Protein 1H7E (pdb70)

Nearest PDB structures (foldseek):
  1gq9-assembly1_B  TM=1.001E+00  e=8.578E-51  Escherichia coli
  3pol-assembly1_A  TM=9.364E-01  e=2.071E-28  Acinetobacter baumannii ATCC 17978
  2y6p-assembly2_C-2  TM=9.354E-01  e=4.840E-27  Aquifex aeolicus
  6ifd-assembly1_A  TM=7.548E-01  e=1.758E-14  Vibrio cholerae
  1ezi-assembly1_A  TM=7.533E-01  e=7.978E-12  Neisseria meningitidis

Foldseek 3Di:
DAEEEEEEDEQDDDQHHGQQQDDFPRGRLLVLQQVQLVVAPRHDAYEYEYQDPVVCVSQVVVPHHYDHFHPPDPDPLLSVLRVPVVDPGQKYKYDYSFASQDHSVVVNVQVVVCVVDVPAFKEFEKEWDDPVVLCALVWKWFDADPQQKTPDIGSHRPPDPPVVVPDIIITTDPMMMGGSVCSVCPVVQDQDPVCVVSVPVVVSCVVVVRIYHYYYDYDTQDTDDHPVVSVVSSVVVVVVVVVVD/DAEEEEEEDEQDAPADGRQQQDDFPHGGLLVLVQVQLVVAPRHDYYEYEYQDPVVCVSQVVVPHHYDHFHPPDPDVLVRVLRVCVVDPGQKYKYDYSFASQDHSVVVNVQVVVCVVDVVAFKEFEKEWDDQVVLCALVWKWFDADPQQKTPDIASHRPPDPPPVVPDTIITTDPMMMGGSVCSVCVVVQDQDPCCVVSVPVVVSCVVVVRIYGYYYDYDTQDGDRHVVSVVVSSVVVVVVD

Organism: Escherichia coli (NCBI:txid562)

CATH classification: 3.90.550.10

InterPro domains:
  IPR003329 Acylneuraminate cytidylyltransferase [PF02348] (5-212)
  IPR004528 3-deoxy-D-manno-octulosonate cytidylyltransferase [MF_00057] (2-239)
  IPR004528 3-deoxy-D-manno-octulosonate cytidylyltransferase [TIGR00466] (5-231)
  IPR004528 3-deoxy-D-manno-octulosonate cytidylyltransferase [cd02517] (3-237)
  IPR029044 Nucleotide-diphospho-sugar transferases [G3DSA:3.90.550.10] (2-246)
  IPR029044 Nucleotide-diphospho-sugar transferases [SSF53448] (4-244)

Structure (mmCIF, N/CA/C/O backbone):
data_1H7E
#
_entry.id   1H7E
#
_cell.length_a   46.100
_cell.length_b   133.800
_cell.length_c   48.480
_cell.angle_alpha   90.00
_cell.angle_beta   102.57
_cell.angle_gamma   90.00
#
_symmetry.space_group_name_H-M   'P 1 21 1'
#
loop_
_entity.id
_entity.type
_entity.pdbx_description
1 polymer '3-DEOXY-MANNO-OCTULOSONATE CYTIDYLYLTRANSFERASE'
2 water water
#
loop_
_atom_site.group_PDB
_atom_site.id
_atom_site.type_symbol
_atom_site.label_atom_id
_atom_site.label_alt_id
_atom_site.label_comp_id
_atom_site.label_asym_id
_atom_site.label_entity_id
_atom_site.label_seq_id
_atom_site.pdbx_PDB_ins_code
_atom_site.Cartn_x
_atom_site.Cartn_y
_atom_site.Cartn_z
_atom_site.occupancy
_atom_site.B_iso_or_equiv
_atom_site.auth_seq_id
_atom_site.auth_comp_id
_atom_site.auth_asym_id
_atom_site.auth_atom_id
_atom_site.pdbx_PDB_model_num
ATOM 1 N N . SER A 1 1 ? 40.120 101.816 68.457 1.00 46.76 1 SER A N 1
ATOM 2 C CA . SER A 1 1 ? 39.064 100.772 68.311 1.00 45.58 1 SER A CA 1
ATOM 3 C C . SER A 1 1 ? 37.876 101.036 69.240 1.00 41.25 1 SER A C 1
ATOM 4 O O . SER A 1 1 ? 37.906 100.690 70.423 1.00 42.88 1 SER A O 1
ATOM 7 N N . LYS A 1 2 ? 36.836 101.665 68.701 1.00 33.95 2 LYS A N 1
ATOM 8 C CA . LYS A 1 2 ? 35.642 101.970 69.482 1.00 26.53 2 LYS A CA 1
ATOM 9 C C . LYS A 1 2 ? 34.680 100.792 69.419 1.00 22.88 2 LYS A C 1
ATOM 10 O O . LYS A 1 2 ? 34.404 100.244 68.348 1.00 21.72 2 LYS A O 1
ATOM 16 N N . ALA A 1 3 ? 34.175 100.402 70.576 1.00 21.13 3 ALA A N 1
ATOM 17 C CA . ALA A 1 3 ? 33.243 99.296 70.651 1.00 17.14 3 ALA A CA 1
ATOM 18 C C . ALA A 1 3 ? 31.971 99.770 71.298 1.00 18.10 3 ALA A C 1
ATOM 19 O O . ALA A 1 3 ? 32.012 100.580 72.223 1.00 19.01 3 ALA A O 1
ATOM 21 N N . VAL A 1 4 ? 30.837 99.285 70.805 1.00 14.43 4 VAL A N 1
ATOM 22 C CA . VAL A 1 4 ? 29.554 99.618 71.412 1.00 14.91 4 VAL A CA 1
ATOM 23 C C . VAL A 1 4 ? 28.749 98.339 71.648 1.00 14.99 4 VAL A C 1
ATOM 24 O O . VAL A 1 4 ? 28.942 97.325 70.971 1.00 16.89 4 VAL A O 1
ATOM 28 N N . ILE A 1 5 ? 27.903 98.361 72.657 1.00 13.05 5 ILE A N 1
ATOM 29 C CA . ILE A 1 5 ? 27.056 97.217 72.949 1.00 14.33 5 ILE A CA 1
ATOM 30 C C . ILE A 1 5 ? 25.647 97.568 72.528 1.00 14.77 5 ILE A C 1
ATOM 31 O O . ILE A 1 5 ? 25.153 98.646 72.853 1.00 15.69 5 ILE A O 1
ATOM 36 N N . VAL A 1 6 ? 25.020 96.682 71.755 1.00 13.55 6 VAL A N 1
ATOM 37 C CA . VAL A 1 6 ? 23.649 96.886 71.306 1.00 12.57 6 VAL A CA 1
ATOM 38 C C . VAL A 1 6 ? 22.805 95.764 71.896 1.00 16.32 6 VAL A C 1
ATOM 39 O O . VAL A 1 6 ? 23.158 94.583 71.792 1.00 17.54 6 VAL A O 1
ATOM 43 N N . ILE A 1 7 ? 21.713 96.131 72.551 1.00 15.03 7 ILE A N 1
ATOM 44 C CA . ILE A 1 7 ? 20.822 95.169 73.171 1.00 14.92 7 ILE A CA 1
ATOM 45 C C . ILE A 1 7 ? 19.473 95.189 72.458 1.00 19.54 7 ILE A C 1
ATOM 46 O O . ILE A 1 7 ? 18.720 96.153 72.582 1.00 20.23 7 ILE A O 1
ATOM 51 N N . PRO A 1 8 ? 19.183 94.165 71.632 1.00 23.74 8 PRO A N 1
ATOM 52 C CA . PRO A 1 8 ? 17.904 94.080 70.908 1.00 25.20 8 PRO A CA 1
ATOM 53 C C . PRO A 1 8 ? 16.833 93.794 71.956 1.00 29.86 8 PRO A C 1
ATOM 54 O O . PRO A 1 8 ? 16.978 92.865 72.754 1.00 32.05 8 PRO A O 1
ATOM 58 N N . ALA A 1 9 ? 15.766 94.578 71.973 1.00 33.39 9 ALA A N 1
ATOM 59 C CA . ALA A 1 9 ? 14.726 94.372 72.968 1.00 38.19 9 ALA A CA 1
ATOM 60 C C . ALA A 1 9 ? 13.343 94.575 72.389 1.00 45.52 9 ALA A C 1
ATOM 61 O O . ALA A 1 9 ? 12.787 95.670 72.469 1.00 46.39 9 ALA A O 1
ATOM 63 N N . ARG A 1 10 ? 12.800 93.528 71.776 1.00 55.76 10 ARG A N 1
ATOM 64 C CA . ARG A 1 10 ? 11.457 93.611 71.225 1.00 67.54 10 ARG A CA 1
ATOM 65 C C . ARG A 1 10 ? 10.406 93.115 72.241 1.00 72.32 10 ARG A C 1
ATOM 66 O O . ARG A 1 10 ? 10.587 92.085 72.906 1.00 72.11 10 ARG A O 1
ATOM 74 N N . TYR A 1 11 ? 9.363 93.930 72.414 1.00 78.89 11 TYR A N 1
ATOM 75 C CA . TYR A 1 11 ? 8.263 93.682 73.351 1.00 85.57 11 TYR A CA 1
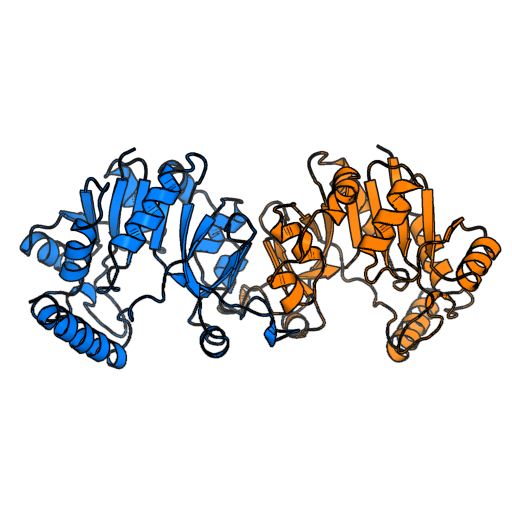ATOM 76 C C . TYR A 1 11 ? 7.516 92.385 73.061 1.00 89.15 11 TYR A C 1
ATOM 77 O O . TYR A 1 11 ? 7.519 91.455 73.877 1.00 89.04 11 TYR A O 1
ATOM 86 N N . GLY A 1 12 ? 6.884 92.345 71.888 1.00 93.10 12 GLY A N 1
ATOM 87 C CA . GLY A 1 12 ? 6.111 91.193 71.456 1.00 96.50 12 GLY A CA 1
ATOM 88 C C . GLY A 1 12 ? 6.819 89.852 71.506 1.00 99.06 12 GLY A C 1
ATOM 89 O O . GLY A 1 12 ? 7.889 89.657 70.916 1.00 100.00 12 GLY A O 1
ATOM 90 N N . SER A 1 13 ? 6.201 88.926 72.230 1.00 100.00 13 SER A N 1
ATOM 91 C CA . SER A 1 13 ? 6.710 87.569 72.393 1.00 100.00 13 SER A CA 1
ATOM 92 C C . SER A 1 13 ? 5.466 86.740 72.725 1.00 100.00 13 SER A C 1
ATOM 93 O O . SER A 1 13 ? 4.544 87.232 73.387 1.00 100.00 13 SER A O 1
ATOM 96 N N . SER A 1 14 ? 5.423 85.509 72.220 1.00 100.00 14 SER A N 1
ATOM 97 C CA . SER A 1 14 ? 4.285 84.607 72.429 1.00 100.00 14 SER A CA 1
ATOM 98 C C . SER A 1 14 ? 4.007 84.130 73.872 1.00 100.00 14 SER A C 1
ATOM 99 O O . SER A 1 14 ? 2.930 84.397 74.424 1.00 99.19 14 SER A O 1
ATOM 102 N N . ARG A 1 15 ? 4.972 83.430 74.471 1.00 100.00 15 ARG A N 1
ATOM 103 C CA . ARG A 1 15 ? 4.830 82.900 75.834 1.00 100.00 15 ARG A CA 1
ATOM 104 C C . ARG A 1 15 ? 5.258 83.842 76.976 1.00 100.00 15 ARG A C 1
ATOM 105 O O . ARG A 1 15 ? 5.310 83.428 78.142 1.00 100.00 15 ARG A O 1
ATOM 113 N N . LEU A 1 16 ? 5.548 85.102 76.633 1.00 100.00 16 LEU A N 1
ATOM 114 C CA . LEU A 1 16 ? 5.943 86.145 77.595 1.00 100.00 16 LEU A CA 1
ATOM 115 C C . LEU A 1 16 ? 5.779 87.551 76.992 1.00 99.84 16 LEU A C 1
ATOM 116 O O . LEU A 1 16 ? 6.777 88.214 76.676 1.00 100.00 16 LEU A O 1
ATOM 121 N N . PRO A 1 17 ? 4.518 88.023 76.822 1.00 99.00 17 PRO A N 1
ATOM 122 C CA . PRO A 1 17 ? 4.248 89.356 76.254 1.00 96.90 17 PRO A CA 1
ATOM 123 C C . PRO A 1 17 ? 4.828 90.503 77.101 1.00 93.11 17 PRO A C 1
ATOM 124 O O . PRO A 1 17 ? 4.517 90.639 78.291 1.00 93.26 17 PRO A O 1
ATOM 128 N N . GLY A 1 18 ? 5.694 91.303 76.476 1.00 88.18 18 GLY A N 1
ATOM 129 C CA . GLY A 1 18 ? 6.339 92.410 77.168 1.00 80.98 18 GLY A CA 1
ATOM 130 C C . GLY A 1 18 ? 7.503 91.916 78.004 1.00 74.73 18 GLY A C 1
ATOM 131 O O . GLY A 1 18 ? 7.799 92.455 79.070 1.00 73.69 18 GLY A O 1
ATOM 132 N N . LYS A 1 19 ? 8.188 90.909 77.475 1.00 68.65 19 LYS A N 1
ATOM 133 C CA . LYS A 1 19 ? 9.313 90.273 78.136 1.00 62.95 19 LYS A CA 1
ATOM 134 C C . LYS A 1 19 ? 10.406 91.194 78.705 1.00 58.34 19 LYS A C 1
ATOM 135 O O . LYS A 1 19 ? 10.801 91.031 79.862 1.00 58.82 19 LYS A O 1
ATOM 141 N N . PRO A 1 20 ? 10.897 92.185 77.927 1.00 53.40 20 PRO A N 1
ATOM 142 C CA . PRO A 1 20 ? 11.947 93.052 78.491 1.00 48.98 20 PRO A CA 1
ATOM 143 C C . PRO A 1 20 ? 11.490 93.932 79.657 1.00 45.74 20 PRO A C 1
ATOM 144 O O . PRO A 1 20 ? 12.308 94.440 80.417 1.00 40.81 20 PRO A O 1
ATOM 148 N N . LEU A 1 21 ? 10.177 94.070 79.817 1.00 45.61 21 LEU A N 1
ATOM 149 C CA . LEU A 1 21 ? 9.626 94.901 80.882 1.00 47.07 21 LEU A CA 1
ATOM 150 C C . LEU A 1 21 ? 9.221 94.124 82.152 1.00 47.65 21 LEU A C 1
ATOM 151 O O . LEU A 1 21 ? 8.704 94.711 83.111 1.00 46.78 21 LEU A O 1
ATOM 156 N N . LEU A 1 22 ? 9.467 92.813 82.165 1.00 47.03 22 LEU A N 1
ATOM 157 C CA . LEU A 1 22 ? 9.134 91.986 83.329 1.00 47.40 22 LEU A CA 1
ATOM 158 C C . LEU A 1 22 ? 9.956 92.416 84.530 1.00 45.77 22 LEU A C 1
ATOM 159 O O . LEU A 1 22 ? 11.117 92.781 84.388 1.00 44.65 22 LEU A O 1
ATOM 164 N N . ASP A 1 23 ? 9.369 92.323 85.718 1.00 46.53 23 ASP A N 1
ATOM 165 C CA . ASP A 1 23 ? 10.067 92.723 86.929 1.00 46.27 23 ASP A CA 1
ATOM 166 C C . ASP A 1 23 ? 10.928 91.641 87.565 1.00 44.26 23 ASP A C 1
ATOM 167 O O . ASP A 1 23 ? 10.510 90.507 87.740 1.00 45.78 23 ASP A O 1
ATOM 172 N N . ILE A 1 24 ? 12.143 92.024 87.917 1.00 42.04 24 ILE A N 1
ATOM 173 C CA . ILE A 1 24 ? 13.081 91.139 88.586 1.00 42.74 24 ILE A CA 1
ATOM 174 C C . ILE A 1 24 ? 13.661 92.038 89.683 1.00 42.74 24 ILE A C 1
ATOM 175 O O . ILE A 1 24 ? 14.338 93.024 89.390 1.00 41.27 24 ILE A O 1
ATOM 180 N N . VAL A 1 25 ? 13.356 91.712 90.938 1.00 43.26 25 VAL A N 1
ATOM 181 C CA . VAL A 1 25 ? 13.817 92.487 92.098 1.00 43.41 25 VAL A CA 1
ATOM 182 C C . VAL A 1 25 ? 13.630 94.013 91.974 1.00 42.00 25 VAL A C 1
ATOM 183 O O . VAL A 1 25 ? 14.558 94.794 92.220 1.00 40.52 25 VAL A O 1
ATOM 187 N N . GLY A 1 26 ? 12.432 94.419 91.549 1.00 38.63 26 GLY A N 1
ATOM 188 C CA . GLY A 1 26 ? 12.123 95.835 91.435 1.00 38.62 26 GLY A CA 1
ATOM 189 C C . GLY A 1 26 ? 12.554 96.620 90.197 1.00 39.80 26 GLY A C 1
ATOM 190 O O . GLY A 1 26 ? 12.336 97.835 90.168 1.00 40.56 26 GLY A O 1
ATOM 191 N N . LYS A 1 27 ? 13.169 95.965 89.201 1.00 37.16 27 LYS A N 1
ATOM 192 C CA . LYS A 1 27 ? 13.613 96.623 87.954 1.00 33.69 27 LYS A CA 1
ATOM 193 C C . LYS A 1 27 ? 13.151 95.832 86.737 1.00 32.46 27 LYS A C 1
ATOM 194 O O . LYS A 1 27 ? 13.040 94.613 86.801 1.00 33.89 27 LYS A O 1
ATOM 200 N N . PRO A 1 28 ? 12.870 96.509 85.612 1.00 30.91 28 PRO A N 1
ATOM 201 C CA . PRO A 1 28 ? 12.438 95.763 84.421 1.00 28.59 28 PRO A CA 1
ATOM 202 C C . PRO A 1 28 ? 13.635 94.915 83.974 1.00 30.13 28 PRO A C 1
ATOM 203 O O . PRO A 1 28 ? 14.798 95.292 84.208 1.00 26.81 28 PRO A O 1
ATOM 207 N N . MET A 1 29 ? 13.371 93.784 83.324 1.00 29.09 29 MET A N 1
ATOM 208 C CA . MET A 1 29 ? 14.462 92.926 82.884 1.00 28.41 29 MET A CA 1
ATOM 209 C C . MET A 1 29 ? 15.485 93.667 82.023 1.00 24.89 29 MET A C 1
ATOM 210 O O . MET A 1 29 ? 16.703 93.519 82.231 1.00 24.69 29 MET A O 1
ATOM 215 N N . ILE A 1 30 ? 14.985 94.489 81.097 1.00 22.49 30 ILE A N 1
ATOM 216 C CA . ILE A 1 30 ? 15.848 95.271 80.203 1.00 23.07 30 ILE A CA 1
ATOM 217 C C . ILE A 1 30 ? 16.827 96.181 80.994 1.00 21.28 30 ILE A C 1
ATOM 218 O O . ILE A 1 30 ? 17.983 96.380 80.574 1.00 22.63 30 ILE A O 1
ATOM 223 N N . GLN A 1 31 ? 16.414 96.639 82.181 1.00 18.27 31 GLN A N 1
ATOM 224 C CA . GLN A 1 31 ? 17.297 97.480 82.989 1.00 19.41 31 GLN A CA 1
ATOM 225 C C . GLN A 1 31 ? 18.493 96.699 83.566 1.00 17.89 31 GLN A C 1
ATOM 226 O O . GLN A 1 31 ? 19.623 97.212 83.595 1.00 19.80 31 GLN A O 1
ATOM 232 N N . HIS A 1 32 ? 18.252 95.455 83.992 1.00 18.81 32 HIS A N 1
ATOM 233 C CA . HIS A 1 32 ? 19.316 94.607 84.542 1.00 18.57 32 HIS A CA 1
ATOM 234 C C . HIS A 1 32 ? 20.392 94.349 83.494 1.00 19.26 32 HIS A C 1
ATOM 235 O O . HIS A 1 32 ? 21.596 94.384 83.797 1.00 19.78 32 HIS A O 1
ATOM 242 N N . VAL A 1 33 ? 19.953 94.095 82.258 1.00 17.46 33 VAL A N 1
ATOM 243 C CA . VAL A 1 33 ? 20.894 93.849 81.170 1.00 18.97 33 VAL A CA 1
ATOM 244 C C . VAL A 1 33 ? 21.688 95.114 80.876 1.00 18.13 33 VAL A C 1
ATOM 245 O O . VAL A 1 33 ? 22.914 95.075 80.700 1.00 20.16 33 VAL A O 1
ATOM 249 N N . TYR A 1 34 ? 20.976 96.241 80.843 1.00 20.21 34 TYR A N 1
ATOM 250 C CA . TYR A 1 34 ? 21.601 97.532 80.586 1.00 20.09 34 TYR A CA 1
ATOM 251 C C . TYR A 1 34 ? 22.637 97.831 81.661 1.00 16.89 34 TYR A C 1
ATOM 252 O O . TYR A 1 34 ? 23.769 98.202 81.347 1.00 19.43 34 TYR A O 1
ATOM 261 N N . GLU A 1 35 ? 22.251 97.649 82.924 1.00 18.34 35 GLU A N 1
ATOM 262 C CA . GLU A 1 35 ? 23.161 97.905 84.039 1.00 19.30 35 GLU A CA 1
ATOM 263 C C . GLU A 1 35 ? 24.406 97.025 83.997 1.00 22.06 35 GLU A C 1
ATOM 264 O O . GLU A 1 35 ? 25.503 97.504 84.274 1.00 20.38 35 GLU A O 1
ATOM 270 N N . ARG A 1 36 ? 24.261 95.748 83.635 1.00 22.15 36 ARG A N 1
ATOM 271 C CA . ARG A 1 36 ? 25.446 94.881 83.528 1.00 20.09 36 ARG A CA 1
ATOM 272 C C . ARG A 1 36 ? 26.319 95.275 82.343 1.00 17.53 36 ARG A C 1
ATOM 273 O O . ARG A 1 36 ? 27.539 95.261 82.440 1.00 16.04 36 ARG A O 1
ATOM 281 N N . ALA A 1 37 ? 25.687 95.688 81.243 1.00 16.96 37 ALA A N 1
ATOM 282 C CA . ALA A 1 37 ? 26.414 96.123 80.046 1.00 15.29 37 ALA A CA 1
ATOM 283 C C . ALA A 1 37 ? 27.301 97.334 80.355 1.00 16.88 37 ALA A C 1
ATOM 284 O O . ALA A 1 37 ? 28.421 97.446 79.834 1.00 16.60 37 ALA A O 1
ATOM 286 N N . LEU A 1 38 ? 26.819 98.216 81.238 1.00 17.87 38 LEU A N 1
ATOM 287 C CA . LEU A 1 38 ? 27.584 99.403 81.619 1.00 20.45 38 LEU A CA 1
ATOM 288 C C . LEU A 1 38 ? 28.863 99.073 82.365 1.00 23.06 38 LEU A C 1
ATOM 289 O O . LEU A 1 38 ? 29.790 99.878 82.369 1.00 26.27 38 LEU A O 1
ATOM 294 N N . GLN A 1 39 ? 28.905 97.891 82.987 1.00 24.61 39 GLN A N 1
ATOM 295 C CA . GLN A 1 39 ? 30.063 97.445 83.749 1.00 23.74 39 GLN A CA 1
ATOM 296 C C . GLN A 1 39 ? 31.169 96.841 82.894 1.00 23.65 39 GLN A C 1
ATOM 297 O O . GLN A 1 39 ? 32.213 96.467 83.415 1.00 24.50 39 GLN A O 1
ATOM 303 N N . VAL A 1 40 ? 30.947 96.740 81.585 1.00 22.39 40 VAL A N 1
ATOM 304 C CA . VAL A 1 40 ? 31.947 96.158 80.689 1.00 19.82 40 VAL A CA 1
ATOM 305 C C . VAL A 1 40 ? 32.985 97.195 80.319 1.00 21.72 40 VAL A C 1
ATOM 306 O O . VAL A 1 40 ? 32.671 98.204 79.697 1.00 22.12 40 VAL A O 1
ATOM 310 N N . ALA A 1 41 ? 34.227 96.942 80.704 1.00 21.85 41 ALA A N 1
ATOM 311 C CA . ALA A 1 41 ? 35.312 97.862 80.398 1.00 24.37 41 ALA A CA 1
ATOM 312 C C . ALA A 1 41 ? 35.605 97.874 78.908 1.00 26.48 41 ALA A C 1
ATOM 313 O O . ALA A 1 41 ? 35.410 96.865 78.232 1.00 28.53 41 ALA A O 1
ATOM 315 N N . GLY A 1 42 ? 36.073 99.015 78.403 1.00 25.67 42 GLY A N 1
ATOM 316 C CA . GLY A 1 42 ? 36.426 99.136 76.995 1.00 24.52 42 GLY A CA 1
ATOM 317 C C . GLY A 1 42 ? 35.292 99.438 76.035 1.00 22.44 42 GLY A C 1
ATOM 318 O O . GLY A 1 42 ? 35.509 99.543 74.829 1.00 25.68 42 GLY A O 1
ATOM 319 N N . VAL A 1 43 ? 34.090 99.577 76.576 1.00 21.83 43 VAL A N 1
ATOM 320 C CA . VAL A 1 43 ? 32.905 99.878 75.785 1.00 23.31 43 VAL A CA 1
ATOM 321 C C . VAL A 1 43 ? 32.558 101.364 75.912 1.00 25.00 43 VAL A C 1
ATOM 322 O O . VAL A 1 43 ? 32.416 101.893 77.019 1.00 23.88 43 VAL A O 1
ATOM 326 N N . ALA A 1 44 ? 32.407 102.020 74.766 1.00 24.57 44 ALA A N 1
ATOM 327 C CA . ALA A 1 44 ? 32.101 103.452 74.708 1.00 25.04 44 ALA A CA 1
ATOM 328 C C . ALA A 1 44 ? 30.650 103.823 74.979 1.00 24.59 44 ALA A C 1
ATOM 329 O O . ALA A 1 44 ? 30.377 104.787 75.686 1.00 25.40 44 ALA A O 1
ATOM 331 N N . GLU A 1 45 ? 29.717 103.080 74.396 1.00 23.32 45 GLU A N 1
ATOM 332 C CA . GLU A 1 45 ? 28.294 103.368 74.584 1.00 21.17 45 GLU A CA 1
ATOM 333 C C . GLU A 1 45 ? 27.494 102.085 74.623 1.00 21.12 45 GLU A C 1
ATOM 334 O O . GLU A 1 45 ? 27.900 101.073 74.059 1.00 20.70 45 GLU A O 1
ATOM 340 N N . VAL A 1 46 ? 26.318 102.161 75.223 1.00 16.54 46 VAL A N 1
ATOM 341 C CA . VAL A 1 46 ? 25.420 101.034 75.311 1.00 16.62 46 VAL A CA 1
ATOM 342 C C . VAL A 1 46 ? 24.065 101.509 74.809 1.00 19.54 46 VAL A C 1
ATOM 343 O O . VAL A 1 46 ? 23.536 102.524 75.272 1.00 22.36 46 VAL A O 1
ATOM 347 N N . TRP A 1 47 ? 23.523 100.778 73.839 1.00 16.91 47 TRP A N 1
ATOM 348 C CA . TRP A 1 47 ? 22.231 101.096 73.225 1.00 15.58 47 TRP A CA 1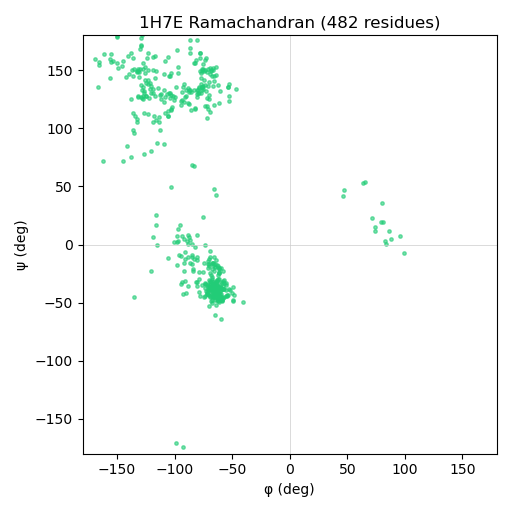
ATOM 349 C C . TRP A 1 47 ? 21.222 99.962 73.251 1.00 18.05 47 TRP A C 1
ATOM 350 O O . TRP A 1 47 ? 21.588 98.807 73.087 1.00 17.53 47 TRP A O 1
ATOM 361 N N . VAL A 1 48 ? 19.943 100.307 73.351 1.00 16.17 48 VAL A N 1
ATOM 362 C CA . VAL A 1 48 ? 18.858 99.331 73.304 1.00 17.18 48 VAL A CA 1
ATOM 363 C C . VAL A 1 48 ? 18.181 99.583 71.954 1.00 21.85 48 VAL A C 1
ATOM 364 O O . VAL A 1 48 ? 17.801 100.722 71.645 1.00 20.52 48 VAL A O 1
ATOM 368 N N . ALA A 1 49 ? 18.109 98.545 71.124 1.00 17.85 49 ALA A N 1
ATOM 369 C CA . ALA A 1 49 ? 17.509 98.641 69.798 1.00 20.75 49 ALA A CA 1
ATOM 370 C C . ALA A 1 49 ? 16.124 98.024 69.905 1.00 24.00 49 ALA A C 1
ATOM 371 O O . ALA A 1 49 ? 15.983 96.850 70.257 1.00 25.14 49 ALA A O 1
ATOM 373 N N . THR A 1 50 ? 15.094 98.820 69.640 1.00 24.94 50 THR A N 1
ATOM 374 C CA . THR A 1 50 ? 13.742 98.319 69.761 1.00 25.36 50 THR A CA 1
ATOM 375 C C . THR A 1 50 ? 12.848 98.769 68.633 1.00 29.00 50 THR A C 1
ATOM 376 O O . THR A 1 50 ? 13.203 99.661 67.862 1.00 29.25 50 THR A O 1
ATOM 380 N N . ASP A 1 51 ? 11.708 98.095 68.513 1.00 32.84 51 ASP A N 1
ATOM 381 C CA . ASP A 1 51 ? 10.711 98.411 67.493 1.00 39.92 51 ASP A CA 1
ATOM 382 C C . ASP A 1 51 ? 9.384 98.823 68.151 1.00 42.13 51 ASP A C 1
ATOM 383 O O . ASP A 1 51 ? 8.394 99.081 67.457 1.00 42.84 51 ASP A O 1
ATOM 388 N N . ASP A 1 52 ? 9.401 98.945 69.481 1.00 41.97 52 ASP A N 1
ATOM 389 C CA . ASP A 1 52 ? 8.213 99.295 70.253 1.00 43.53 52 ASP A CA 1
ATOM 390 C C . ASP A 1 52 ? 8.416 100.524 71.152 1.00 43.37 52 ASP A C 1
ATOM 391 O O . ASP A 1 52 ? 9.348 100.556 71.956 1.00 43.85 52 ASP A O 1
ATOM 396 N N . PRO A 1 53 ? 7.517 101.532 71.051 1.00 43.51 53 PRO A N 1
ATOM 397 C CA . PRO A 1 53 ? 7.584 102.771 71.845 1.00 42.24 53 PRO A CA 1
ATOM 398 C C . PRO A 1 53 ? 7.471 102.571 73.356 1.00 42.06 53 PRO A C 1
ATOM 399 O O . PRO A 1 53 ? 7.966 103.392 74.132 1.00 42.17 53 PRO A O 1
ATOM 403 N N . ARG A 1 54 ? 6.819 101.491 73.775 1.00 41.45 54 ARG A N 1
ATOM 404 C CA . ARG A 1 54 ? 6.680 101.203 75.202 1.00 42.80 54 ARG A CA 1
ATOM 405 C C . ARG A 1 54 ? 8.056 100.865 75.793 1.00 41.23 54 ARG A C 1
ATOM 406 O O . ARG A 1 54 ? 8.399 101.314 76.900 1.00 41.43 54 ARG A O 1
ATOM 414 N N . VAL A 1 55 ? 8.853 100.112 75.028 1.00 35.97 55 VAL A N 1
ATOM 415 C CA . VAL A 1 55 ? 10.197 99.726 75.448 1.00 31.49 55 VAL A CA 1
ATOM 416 C C . VAL A 1 55 ? 11.119 100.945 75.389 1.00 31.70 55 VAL A C 1
ATOM 417 O O . VAL A 1 55 ? 11.920 101.178 76.304 1.00 30.21 55 VAL A O 1
ATOM 421 N N . GLU A 1 56 ? 10.994 101.729 74.319 1.00 30.12 56 GLU A N 1
ATOM 422 C CA . GLU A 1 56 ? 11.806 102.925 74.159 1.00 32.12 56 GLU A CA 1
ATOM 423 C C . GLU A 1 56 ? 11.578 103.834 75.358 1.00 35.86 56 GLU A C 1
ATOM 424 O O . GLU A 1 56 ? 12.528 104.367 75.931 1.00 33.56 56 GLU A O 1
ATOM 430 N N . GLN A 1 57 ? 10.308 104.006 75.720 1.00 37.87 57 GLN A N 1
ATOM 431 C CA . GLN A 1 57 ? 9.926 104.825 76.866 1.00 43.20 57 GLN A CA 1
ATOM 432 C C . GLN A 1 57 ? 10.497 104.271 78.167 1.00 39.30 57 GLN A C 1
ATOM 433 O O . GLN A 1 57 ? 11.075 105.021 78.961 1.00 39.31 57 GLN A O 1
ATOM 439 N N . ALA A 1 58 ? 10.321 102.965 78.383 1.00 35.22 58 ALA A N 1
ATOM 440 C CA . ALA A 1 58 ? 10.821 102.307 79.592 1.00 33.72 58 ALA A CA 1
ATOM 441 C C . ALA A 1 58 ? 12.332 102.496 79.711 1.00 32.28 58 ALA A C 1
ATOM 442 O O . ALA A 1 58 ? 12.857 102.727 80.800 1.00 32.66 58 ALA A O 1
ATOM 444 N N . VAL A 1 59 ? 13.023 102.440 78.577 1.00 27.92 59 VAL A N 1
ATOM 445 C CA . VAL A 1 59 ? 14.464 102.607 78.566 1.00 27.23 59 VAL A CA 1
ATOM 446 C C . VAL A 1 59 ? 14.868 104.045 78.924 1.00 29.84 59 VAL A C 1
ATOM 447 O O . VAL A 1 59 ? 15.715 104.273 79.791 1.00 29.78 59 VAL A O 1
ATOM 451 N N . GLN A 1 60 ? 14.241 105.017 78.275 1.00 33.62 60 GLN A N 1
ATOM 452 C CA . GLN A 1 60 ? 14.534 106.421 78.550 1.00 38.12 60 GLN A CA 1
ATOM 453 C C . GLN A 1 60 ? 14.229 106.781 80.015 1.00 35.76 60 GLN A C 1
ATOM 454 O O . GLN A 1 60 ? 14.988 107.521 80.657 1.00 34.49 60 GLN A O 1
ATOM 460 N N . ALA A 1 61 ? 13.165 106.181 80.553 1.00 35.09 61 ALA A N 1
ATOM 461 C CA . ALA A 1 61 ? 12.755 106.406 81.937 1.00 33.26 61 ALA A CA 1
ATOM 462 C C . ALA A 1 61 ? 13.887 106.107 82.931 1.00 32.33 61 ALA A C 1
ATOM 463 O O . ALA A 1 61 ? 13.947 106.731 83.992 1.00 32.70 61 ALA A O 1
ATOM 465 N N . PHE A 1 62 ? 14.751 105.127 82.639 1.00 25.05 62 PHE A N 1
ATOM 466 C CA . PHE A 1 62 ? 15.867 104.887 83.551 1.00 23.43 62 PHE A CA 1
ATOM 467 C C . PHE A 1 62 ? 17.146 105.558 83.066 1.00 21.15 62 PHE A C 1
ATOM 468 O O . PHE A 1 62 ? 18.212 105.389 83.655 1.00 22.07 62 PHE A O 1
ATOM 476 N N . GLY A 1 63 ? 17.014 106.361 82.007 1.00 22.40 63 GLY A N 1
ATOM 477 C CA . GLY A 1 63 ? 18.148 107.095 81.467 1.00 24.56 63 GLY A CA 1
ATOM 478 C C . GLY A 1 63 ? 19.035 106.404 80.443 1.00 25.19 63 GLY A C 1
ATOM 479 O O . GLY A 1 63 ? 20.132 106.888 80.138 1.00 26.26 63 GLY A O 1
ATOM 480 N N . GLY A 1 64 ? 18.591 105.271 79.919 1.00 22.30 64 GLY A N 1
ATOM 481 C CA . GLY A 1 64 ? 19.401 104.583 78.933 1.00 25.07 64 GLY A CA 1
ATOM 482 C C . GLY A 1 64 ? 19.141 105.085 77.519 1.00 26.12 64 GLY A C 1
ATOM 483 O O . GLY A 1 64 ? 18.139 105.771 77.268 1.00 25.90 64 GLY A O 1
ATOM 484 N N . LYS A 1 65 ? 20.041 104.752 76.594 1.00 24.53 65 LYS A N 1
ATOM 485 C CA . LYS A 1 65 ? 19.886 105.154 75.195 1.00 22.41 65 LYS A CA 1
ATOM 486 C C . LYS A 1 65 ? 19.122 104.097 74.403 1.00 24.68 65 LYS A C 1
ATOM 487 O O . LYS A 1 65 ? 19.443 102.905 74.456 1.00 22.32 65 LYS A O 1
ATOM 493 N N . ALA A 1 66 ? 18.077 104.534 73.707 1.00 23.79 66 ALA A N 1
ATOM 494 C CA . ALA A 1 66 ? 17.260 103.652 72.881 1.00 24.10 66 ALA A CA 1
ATOM 495 C C . ALA A 1 66 ? 17.262 104.193 71.450 1.00 27.32 66 ALA A C 1
ATOM 496 O O . ALA A 1 66 ? 17.455 105.393 71.228 1.00 26.74 66 ALA A O 1
ATOM 498 N N . ILE A 1 67 ? 17.130 103.296 70.479 1.00 26.88 67 ILE A N 1
ATOM 499 C CA . ILE A 1 67 ? 17.080 103.683 69.077 1.00 24.49 67 ILE A CA 1
ATOM 500 C C . ILE A 1 67 ? 15.984 102.835 68.458 1.00 27.11 67 ILE A C 1
ATOM 501 O O . ILE A 1 67 ? 15.930 101.621 68.674 1.00 27.46 67 ILE A O 1
ATOM 506 N N . MET A 1 68 ? 15.027 103.502 67.819 1.00 26.28 68 MET A N 1
ATOM 507 C CA . MET A 1 68 ? 13.922 102.821 67.176 1.00 28.31 68 MET A CA 1
ATOM 508 C C . MET A 1 68 ? 14.407 102.240 65.860 1.00 28.40 68 MET A C 1
ATOM 509 O O . MET A 1 68 ? 15.167 102.872 65.116 1.00 27.31 68 MET A O 1
ATOM 514 N N . THR A 1 69 ? 13.971 101.018 65.592 1.00 28.21 69 THR A N 1
ATOM 515 C CA . THR A 1 69 ? 14.362 100.311 64.382 1.00 29.16 69 THR A CA 1
ATOM 516 C C . THR A 1 69 ? 13.091 99.802 63.722 1.00 30.05 69 THR A C 1
ATOM 517 O O . THR A 1 69 ? 12.017 99.913 64.296 1.00 28.09 69 THR A O 1
ATOM 521 N N . ARG A 1 70 ? 13.197 99.292 62.502 1.00 34.71 70 ARG A N 1
ATOM 522 C CA . ARG A 1 70 ? 12.024 98.768 61.811 1.00 41.06 70 ARG A CA 1
ATOM 523 C C . ARG A 1 70 ? 11.494 97.496 62.477 1.00 46.04 70 ARG A C 1
ATOM 524 O O . ARG A 1 70 ? 12.248 96.754 63.115 1.00 45.67 70 ARG A O 1
ATOM 532 N N . ASN A 1 71 ? 10.183 97.281 62.382 1.00 52.56 71 ASN A N 1
ATOM 533 C CA . ASN A 1 71 ? 9.555 96.090 62.957 1.00 59.47 71 ASN A CA 1
ATOM 534 C C . ASN A 1 71 ? 9.504 94.946 61.939 1.00 62.15 71 ASN A C 1
ATOM 535 O O . ASN A 1 71 ? 9.257 93.793 62.310 1.00 64.42 71 ASN A O 1
ATOM 540 N N . ASP A 1 72 ? 9.777 95.281 60.672 1.00 62.34 72 ASP A N 1
ATOM 541 C CA . ASP A 1 72 ? 9.781 94.333 59.549 1.00 62.49 72 ASP A CA 1
ATOM 542 C C . ASP A 1 72 ? 11.069 93.497 59.416 1.00 61.47 72 ASP A C 1
ATOM 543 O O . ASP A 1 72 ? 11.264 92.808 58.413 1.00 61.07 72 ASP A O 1
ATOM 548 N N . HIS A 1 73 ? 11.957 93.598 60.404 1.00 59.90 73 HIS A N 1
ATOM 549 C CA . HIS A 1 73 ? 13.222 92.858 60.409 1.00 58.88 73 HIS A CA 1
ATOM 550 C C . HIS A 1 73 ? 13.006 91.380 60.661 1.00 62.45 73 HIS A C 1
ATOM 551 O O . HIS A 1 73 ? 12.529 90.991 61.736 1.00 62.27 73 HIS A O 1
ATOM 558 N N . GLU A 1 74 ? 13.402 90.558 59.692 1.00 66.33 74 GLU A N 1
ATOM 559 C CA . GLU A 1 74 ? 13.263 89.110 59.823 1.00 70.07 74 GLU A CA 1
ATOM 560 C C . GLU A 1 74 ? 14.235 88.553 60.873 1.00 68.34 74 GLU A C 1
ATOM 561 O O . GLU A 1 74 ? 13.846 87.781 61.760 1.00 68.78 74 GLU A O 1
ATOM 567 N N . SER A 1 75 ? 15.475 89.031 60.833 1.00 64.87 75 SER A N 1
ATOM 568 C CA . SER A 1 75 ? 16.491 88.553 61.757 1.00 59.83 75 SER A CA 1
ATOM 569 C C . SER A 1 75 ? 17.088 89.595 62.693 1.00 55.75 75 SER A C 1
ATOM 570 O O . SER A 1 75 ? 17.200 90.771 62.349 1.00 55.99 75 SER A O 1
ATOM 573 N N . GLY A 1 76 ? 17.498 89.142 63.871 1.00 49.53 76 GLY A N 1
ATOM 574 C CA . GLY A 1 76 ? 18.092 90.041 64.840 1.00 43.07 76 GLY A CA 1
ATOM 575 C C . GLY A 1 76 ? 19.394 90.664 64.355 1.00 38.52 76 GLY A C 1
ATOM 576 O O . GLY A 1 76 ? 19.863 91.646 64.940 1.00 38.11 76 GLY A O 1
ATOM 577 N N . THR A 1 77 ? 20.003 90.066 63.329 1.00 32.93 77 THR A N 1
ATOM 578 C CA . THR A 1 77 ? 21.248 90.587 62.771 1.00 28.68 77 THR A CA 1
ATOM 579 C C . THR A 1 77 ? 20.905 91.714 61.819 1.00 25.43 77 THR A C 1
ATOM 580 O O . THR A 1 77 ? 21.673 92.668 61.704 1.00 22.64 77 THR A O 1
ATOM 584 N N . ASP A 1 78 ? 19.752 91.614 61.151 1.00 24.11 78 ASP A N 1
ATOM 585 C CA . ASP A 1 78 ? 19.304 92.680 60.253 1.00 27.19 78 ASP A CA 1
ATOM 586 C C . ASP A 1 78 ? 19.041 93.938 61.083 1.00 26.07 78 ASP A C 1
ATOM 587 O O . ASP A 1 78 ? 19.296 95.048 60.618 1.00 26.42 78 ASP A O 1
ATOM 592 N N . ARG A 1 79 ? 18.505 93.762 62.294 1.00 25.28 79 ARG A N 1
ATOM 593 C CA . ARG A 1 79 ? 18.227 94.885 63.187 1.00 22.03 79 ARG A CA 1
ATOM 594 C C . ARG A 1 79 ? 19.526 95.598 63.575 1.00 20.65 79 ARG A C 1
ATOM 595 O O . ARG A 1 79 ? 19.569 96.827 63.651 1.00 18.75 79 ARG A O 1
ATOM 603 N N . LEU A 1 80 ? 20.595 94.829 63.784 1.00 18.41 80 LEU A N 1
ATOM 604 C CA . LEU A 1 80 ? 21.906 95.391 64.128 1.00 17.44 80 LEU A CA 1
ATOM 605 C C . LEU A 1 80 ? 22.511 96.155 62.930 1.00 17.71 80 LEU A C 1
ATOM 606 O O . LEU A 1 80 ? 23.254 97.113 63.126 1.00 16.91 80 LEU A O 1
ATOM 611 N N . VAL A 1 81 ? 22.215 95.720 61.702 1.00 15.01 81 VAL A N 1
ATOM 612 C CA . VAL A 1 81 ? 22.720 96.389 60.492 1.00 16.25 81 VAL A CA 1
ATOM 613 C C . VAL A 1 81 ? 22.116 97.806 60.400 1.00 17.40 81 VAL A C 1
ATOM 614 O O . VAL A 1 81 ? 22.815 98.783 60.091 1.00 15.81 81 VAL A O 1
ATOM 618 N N . GLU A 1 82 ? 20.832 97.917 60.719 1.00 15.53 82 GLU A N 1
ATOM 619 C CA . GLU A 1 82 ? 20.183 99.215 60.710 1.00 19.46 82 GLU A CA 1
ATOM 620 C C . GLU A 1 82 ? 20.818 100.125 61.771 1.00 19.92 82 GLU A C 1
ATOM 621 O O . GLU A 1 82 ? 21.039 101.306 61.512 1.00 19.08 82 GLU A O 1
ATOM 627 N N . VAL A 1 83 ? 21.096 99.586 62.959 1.00 15.88 83 VAL A N 1
ATOM 628 C CA . VAL A 1 83 ? 21.713 100.378 64.017 1.00 16.41 83 VAL A CA 1
ATOM 629 C C . VAL A 1 83 ? 23.111 100.829 63.603 1.00 17.13 83 VAL A C 1
ATOM 630 O O . VAL A 1 83 ? 23.524 101.960 63.885 1.00 16.59 83 VAL A O 1
ATOM 634 N N . MET A 1 84 ? 23.840 99.937 62.937 1.00 16.60 84 MET A N 1
ATOM 635 C CA . MET A 1 84 ? 25.207 100.203 62.495 1.00 16.00 84 MET A CA 1
ATOM 636 C C . MET A 1 84 ? 25.351 101.460 61.623 1.00 15.79 84 MET A C 1
ATOM 637 O O . MET A 1 84 ? 26.334 102.183 61.735 1.00 13.74 84 MET A O 1
ATOM 642 N N . HIS A 1 85 ? 24.390 101.693 60.738 1.00 17.35 85 HIS A N 1
ATOM 643 C CA . HIS A 1 85 ? 24.437 102.878 59.868 1.00 20.61 85 HIS A CA 1
ATOM 644 C C . HIS A 1 85 ? 24.342 104.199 60.625 1.00 20.69 85 HIS A C 1
ATOM 645 O O . HIS A 1 85 ? 24.913 105.206 60.197 1.00 20.88 85 HIS A O 1
ATOM 652 N N . LYS A 1 86 ? 23.625 104.167 61.747 1.00 20.32 86 LYS A N 1
ATOM 653 C CA . LYS A 1 86 ? 23.410 105.323 62.609 1.00 23.70 86 LYS A CA 1
ATOM 654 C C . LYS A 1 86 ? 24.367 105.486 63.772 1.00 25.60 86 LYS A C 1
ATOM 655 O O . LYS A 1 86 ? 24.661 106.609 64.154 1.00 25.25 86 LYS A O 1
ATOM 661 N N . VAL A 1 87 ? 24.823 104.379 64.361 1.00 23.75 87 VAL A N 1
ATOM 662 C CA . VAL A 1 87 ? 25.756 104.430 65.490 1.00 19.63 87 VAL A CA 1
ATOM 663 C C . VAL A 1 87 ? 27.121 103.957 65.024 1.00 24.16 87 VAL A C 1
ATOM 664 O O . VAL A 1 87 ? 27.306 102.774 64.716 1.00 19.80 87 VAL A O 1
ATOM 668 N N . GLU A 1 88 ? 28.091 104.870 65.009 1.00 21.96 88 GLU A N 1
ATOM 669 C CA . GLU A 1 88 ? 29.425 104.532 64.552 1.00 25.87 88 GLU A CA 1
ATOM 670 C C . GLU A 1 88 ? 30.285 103.783 65.583 1.00 22.78 88 GLU A C 1
ATOM 671 O O . GLU A 1 88 ? 30.335 104.160 66.749 1.00 24.29 88 GLU A O 1
ATOM 677 N N . ALA A 1 89 ? 30.967 102.730 65.128 1.00 19.88 89 ALA A N 1
ATOM 678 C CA . ALA A 1 89 ? 31.840 101.924 65.975 1.00 15.62 89 ALA A CA 1
ATOM 679 C C . ALA A 1 89 ? 32.655 101.003 65.086 1.00 15.43 89 ALA A C 1
ATOM 680 O O . ALA A 1 89 ? 32.340 100.817 63.925 1.00 15.23 89 ALA A O 1
ATOM 682 N N . ASP A 1 90 ? 33.766 100.512 65.609 1.00 17.17 90 ASP A N 1
ATOM 683 C CA . ASP A 1 90 ? 34.600 99.585 64.862 1.00 18.53 90 ASP A CA 1
ATOM 684 C C . ASP A 1 90 ? 34.129 98.159 65.199 1.00 19.03 90 ASP A C 1
ATOM 685 O O . ASP A 1 90 ? 34.208 97.268 64.361 1.00 18.43 90 ASP A O 1
ATOM 690 N N . ILE A 1 91 ? 33.642 97.971 66.430 1.00 17.32 91 ILE A N 1
ATOM 691 C CA . ILE A 1 91 ? 33.176 96.665 66.923 1.00 15.88 91 ILE A CA 1
ATOM 692 C C . ILE A 1 91 ? 31.815 96.768 67.585 1.00 15.57 91 ILE A C 1
ATOM 693 O O . ILE A 1 91 ? 31.625 97.581 68.487 1.00 16.91 91 ILE A O 1
ATOM 698 N N . TYR A 1 92 ? 30.866 95.946 67.141 1.00 11.95 92 TYR A N 1
ATOM 699 C CA . TYR A 1 92 ? 29.519 95.942 67.703 1.00 10.10 92 TYR A CA 1
ATOM 700 C C . TYR A 1 92 ? 29.293 94.627 68.421 1.00 13.69 92 TYR A C 1
ATOM 701 O O . TYR A 1 92 ? 29.509 93.558 67.847 1.00 14.71 92 TYR A O 1
ATOM 710 N N . ILE A 1 93 ? 28.850 94.705 69.665 1.00 11.70 93 ILE A N 1
ATOM 711 C CA . ILE A 1 93 ? 28.575 93.517 70.468 1.00 12.82 93 ILE A CA 1
ATOM 712 C C . ILE A 1 93 ? 27.069 93.437 70.594 1.00 16.23 93 ILE A C 1
ATOM 713 O O . ILE A 1 93 ? 26.405 94.408 70.975 1.00 17.00 93 ILE A O 1
ATOM 718 N N . ASN A 1 94 ? 26.516 92.287 70.241 1.00 12.08 94 ASN A N 1
ATOM 719 C CA . ASN A 1 94 ? 25.080 92.092 70.303 1.00 14.52 94 ASN A CA 1
ATOM 720 C C . ASN A 1 94 ? 24.778 91.197 71.497 1.00 18.12 94 ASN A C 1
ATOM 721 O O . ASN A 1 94 ? 25.186 90.040 71.513 1.00 20.40 94 ASN A O 1
ATOM 726 N N . LEU A 1 95 ? 24.152 91.767 72.523 1.00 18.85 95 LEU A N 1
ATOM 727 C CA . LEU A 1 95 ? 23.760 91.052 73.739 1.00 25.40 95 LEU A CA 1
ATOM 728 C C . LEU A 1 95 ? 22.279 90.767 73.692 1.00 29.12 95 LEU A C 1
ATOM 729 O O . LEU A 1 95 ? 21.512 91.598 73.233 1.00 36.71 95 LEU A O 1
ATOM 734 N N . GLN A 1 96 ? 21.851 89.651 74.264 1.00 32.63 96 GLN A N 1
ATOM 735 C CA . GLN A 1 96 ? 20.423 89.337 74.286 1.00 35.25 96 GLN A CA 1
ATOM 736 C C . GLN A 1 96 ? 19.695 90.097 75.408 1.00 33.69 96 GLN A C 1
ATOM 737 O O . GLN A 1 96 ? 20.167 90.149 76.542 1.00 34.68 96 GLN A O 1
ATOM 743 N N . GLY A 1 97 ? 18.557 90.697 75.075 1.00 32.78 97 GLY A N 1
ATOM 744 C CA . GLY A 1 97 ? 17.810 91.472 76.045 1.00 33.37 97 GLY A CA 1
ATOM 745 C C . GLY A 1 97 ? 17.073 90.652 77.080 1.00 38.70 97 GLY A C 1
ATOM 746 O O . GLY A 1 97 ? 16.432 91.223 77.972 1.00 39.41 97 GLY A O 1
ATOM 747 N N . ASP A 1 98 ? 17.178 89.325 76.979 1.00 38.99 98 ASP A N 1
ATOM 748 C CA . ASP A 1 98 ? 16.495 88.417 77.911 1.00 40.66 98 ASP A CA 1
ATOM 749 C C . ASP A 1 98 ? 17.396 87.537 78.797 1.00 40.22 98 ASP A C 1
ATOM 750 O O . ASP A 1 98 ? 16.940 86.542 79.372 1.00 40.37 98 ASP A O 1
ATOM 755 N N . GLU A 1 99 ? 18.671 87.901 78.906 1.00 38.52 99 GLU A N 1
ATOM 756 C CA . GLU A 1 99 ? 19.598 87.165 79.760 1.00 39.47 99 GLU A CA 1
ATOM 757 C C . GLU A 1 99 ? 20.133 88.166 80.789 1.00 37.71 99 GLU A C 1
ATOM 758 O O . GLU A 1 99 ? 21.244 88.695 80.661 1.00 36.31 99 GLU A O 1
ATOM 764 N N . PRO A 1 100 ? 19.341 88.434 81.840 1.00 36.54 100 PRO A N 1
ATOM 765 C CA . PRO A 1 100 ? 19.718 89.381 82.902 1.00 36.01 100 PRO A CA 1
ATOM 766 C C . PRO A 1 100 ? 20.922 88.981 83.749 1.00 34.92 100 PRO A C 1
ATOM 767 O O . PRO A 1 100 ? 21.501 89.810 84.445 1.00 32.22 100 PRO A O 1
ATOM 771 N N . MET A 1 101 ? 21.296 87.709 83.701 1.00 36.72 101 MET A N 1
ATOM 772 C CA . MET A 1 101 ? 22.407 87.236 84.518 1.00 41.95 101 MET A CA 1
ATOM 773 C C . MET A 1 101 ? 23.760 87.192 83.821 1.00 42.13 101 MET A C 1
ATOM 774 O O . MET A 1 101 ? 24.702 86.565 84.310 1.00 42.37 101 MET A O 1
ATOM 779 N N . ILE A 1 102 ? 23.848 87.896 82.695 1.00 38.41 102 ILE A N 1
ATOM 780 C CA . ILE A 1 102 ? 25.066 87.999 81.907 1.00 35.02 102 ILE A CA 1
ATOM 781 C C . ILE A 1 102 ? 26.225 88.480 82.798 1.00 32.94 102 ILE A C 1
ATOM 782 O O . ILE A 1 102 ? 26.039 89.357 83.637 1.00 32.94 102 ILE A O 1
ATOM 787 N N . ARG A 1 103 ? 27.393 87.854 82.676 1.00 29.65 103 ARG A N 1
ATOM 788 C CA . ARG A 1 103 ? 28.561 88.270 83.451 1.00 28.63 103 ARG A CA 1
ATOM 789 C C . ARG A 1 103 ? 29.415 89.236 82.638 1.00 27.11 103 ARG A C 1
ATOM 790 O O . ARG A 1 103 ? 29.903 88.881 81.575 1.00 24.65 103 ARG A O 1
ATOM 798 N N . PRO A 1 104 ? 29.616 90.470 83.137 1.00 28.00 104 PRO A N 1
ATOM 799 C CA . PRO A 1 104 ? 30.426 91.475 82.441 1.00 24.90 104 PRO A CA 1
ATOM 800 C C . PRO A 1 104 ? 31.793 90.972 81.985 1.00 23.82 104 PRO A C 1
ATOM 801 O O . PRO A 1 104 ? 32.277 91.357 80.911 1.00 19.55 104 PRO A O 1
ATOM 805 N N . ARG A 1 105 ? 32.413 90.113 82.792 1.00 22.78 105 ARG A N 1
ATOM 806 C CA . ARG A 1 105 ? 33.735 89.563 82.472 1.00 25.94 105 ARG A CA 1
ATOM 807 C C . ARG A 1 105 ? 33.730 88.718 81.196 1.00 21.14 105 ARG A C 1
ATOM 808 O O . ARG A 1 105 ? 34.716 88.684 80.469 1.00 21.61 105 ARG A O 1
ATOM 816 N N . ASP A 1 106 ? 32.614 88.058 80.910 1.00 17.38 106 ASP A N 1
ATOM 817 C CA . ASP A 1 106 ? 32.515 87.236 79.697 1.00 19.30 106 ASP A CA 1
ATOM 818 C C . ASP A 1 106 ? 32.492 88.102 78.445 1.00 18.96 106 ASP A C 1
ATOM 819 O O . ASP A 1 106 ? 33.035 87.713 77.404 1.00 14.54 106 ASP A O 1
ATOM 824 N N . VAL A 1 107 ? 31.823 89.253 78.526 1.00 17.22 107 VAL A N 1
ATOM 825 C CA . VAL A 1 107 ? 31.772 90.158 77.379 1.00 17.08 107 VAL A CA 1
ATOM 826 C C . VAL A 1 107 ? 33.176 90.749 77.160 1.00 14.94 107 VAL A C 1
ATOM 827 O O . VAL A 1 107 ? 33.616 90.937 76.019 1.00 17.21 107 VAL A O 1
ATOM 831 N N . GLU A 1 108 ? 33.892 91.012 78.257 1.00 16.80 108 GLU A N 1
ATOM 832 C CA . GLU A 1 108 ? 35.251 91.533 78.167 1.00 16.20 108 GLU A CA 1
ATOM 833 C C . GLU A 1 108 ? 36.181 90.537 77.474 1.00 19.77 108 GLU A C 1
ATOM 834 O O . GLU A 1 108 ? 37.068 90.933 76.706 1.00 17.26 108 GLU A O 1
ATOM 840 N N . THR A 1 109 ? 35.966 89.244 77.741 1.00 21.22 109 THR A N 1
ATOM 841 C CA . THR A 1 109 ? 36.753 88.161 77.129 1.00 22.35 109 THR A CA 1
ATOM 842 C C . THR A 1 109 ? 36.533 88.209 75.624 1.00 19.07 109 THR A C 1
ATOM 843 O O . THR A 1 109 ? 37.472 88.132 74.840 1.00 21.64 109 THR A O 1
ATOM 847 N N . LEU A 1 110 ? 35.279 88.396 75.240 1.00 21.33 110 LEU A N 1
ATOM 848 C CA . LEU A 1 110 ? 34.895 88.467 73.843 1.00 19.77 110 LEU A CA 1
ATOM 849 C C . LEU A 1 110 ? 35.551 89.678 73.179 1.00 21.12 110 LEU A C 1
ATOM 850 O O . LEU A 1 110 ? 36.210 89.547 72.146 1.00 19.29 110 LEU A O 1
ATOM 855 N N . LEU A 1 111 ? 35.463 90.839 73.833 1.00 21.89 111 LEU A N 1
ATOM 856 C CA . LEU A 1 111 ? 36.044 92.081 73.296 1.00 24.23 111 LEU A CA 1
ATOM 857 C C . LEU A 1 111 ? 37.560 91.993 73.179 1.00 26.28 111 LEU A C 1
ATOM 858 O O . LEU A 1 111 ? 38.136 92.496 72.212 1.00 25.00 111 LEU A O 1
ATOM 863 N N . GLN A 1 112 ? 38.202 91.381 74.176 1.00 27.62 112 GLN A N 1
ATOM 864 C CA . GLN A 1 112 ? 39.652 91.211 74.163 1.00 30.81 112 GLN A CA 1
ATOM 865 C C . GLN A 1 112 ? 40.081 90.320 72.981 1.00 29.24 112 GLN A C 1
ATOM 866 O O . GLN A 1 112 ? 41.113 90.563 72.344 1.00 26.84 112 GLN A O 1
ATOM 872 N N . GLY A 1 113 ? 39.284 89.292 72.699 1.00 25.07 113 GLY A N 1
ATOM 873 C CA . GLY A 1 113 ? 39.586 88.408 71.591 1.00 24.03 113 GLY A CA 1
ATOM 874 C C . GLY A 1 113 ? 39.599 89.170 70.274 1.00 24.43 113 GLY A C 1
ATOM 875 O O . GLY A 1 113 ? 40.485 88.943 69.442 1.00 23.64 113 GLY A O 1
ATOM 876 N N . MET A 1 114 ? 38.622 90.066 70.086 1.00 23.84 114 MET A N 1
ATOM 877 C CA . MET A 1 114 ? 38.505 90.878 68.863 1.00 24.23 114 MET A CA 1
ATOM 878 C C . MET A 1 114 ? 39.681 91.850 68.735 1.00 26.12 114 MET A C 1
ATOM 879 O O . MET A 1 114 ? 40.221 92.051 67.643 1.00 27.75 114 MET A O 1
ATOM 884 N N . ARG A 1 115 ? 40.095 92.435 69.857 1.00 28.22 115 ARG A N 1
ATOM 885 C CA . ARG A 1 115 ? 41.218 93.371 69.859 1.00 30.73 115 ARG A CA 1
ATOM 886 C C . ARG A 1 115 ? 42.564 92.690 69.658 1.00 33.38 115 ARG A C 1
ATOM 887 O O . ARG A 1 115 ? 43.434 93.246 68.992 1.00 35.34 115 ARG A O 1
ATOM 895 N N . ASP A 1 116 ? 42.719 91.472 70.182 1.00 34.64 116 ASP A N 1
ATOM 896 C CA . ASP A 1 116 ? 43.968 90.732 70.032 1.00 35.46 116 ASP A CA 1
ATOM 897 C C . ASP A 1 116 ? 44.228 90.210 68.619 1.00 36.06 116 ASP A C 1
ATOM 898 O O . ASP A 1 116 ? 45.365 89.892 68.279 1.00 38.57 116 ASP A O 1
ATOM 903 N N . ASP A 1 117 ? 43.179 90.099 67.808 1.00 32.94 117 ASP A N 1
ATOM 904 C CA . ASP A 1 117 ? 43.312 89.645 66.428 1.00 30.45 117 ASP A CA 1
ATOM 905 C C . ASP A 1 117 ? 42.458 90.552 65.524 1.00 32.12 117 ASP A C 1
ATOM 906 O O . ASP A 1 117 ? 41.242 90.365 65.388 1.00 29.30 117 ASP A O 1
ATOM 911 N N . PRO A 1 118 ? 43.103 91.545 64.880 1.00 33.44 118 PRO A N 1
ATOM 912 C CA . PRO A 1 118 ? 42.489 92.527 63.976 1.00 32.12 118 PRO A CA 1
ATOM 913 C C . PRO A 1 118 ? 41.829 91.925 62.734 1.00 29.43 118 PRO A C 1
ATOM 914 O O . PRO A 1 118 ? 40.947 92.543 62.138 1.00 30.71 118 PRO A O 1
ATOM 918 N N . ALA A 1 119 ? 42.271 90.734 62.338 1.00 27.45 119 ALA A N 1
ATOM 919 C CA . ALA A 1 119 ? 41.726 90.046 61.167 1.00 25.03 119 ALA A CA 1
ATOM 920 C C . ALA A 1 119 ? 40.475 89.223 61.454 1.00 22.00 119 ALA A C 1
ATOM 921 O O . ALA A 1 119 ? 39.869 88.713 60.519 1.00 23.92 119 ALA A O 1
ATOM 923 N N . LEU A 1 120 ? 40.123 89.066 62.735 1.00 19.99 120 LEU A N 1
ATOM 924 C CA . LEU A 1 120 ? 38.955 88.285 63.151 1.00 16.17 120 LEU A CA 1
ATOM 925 C C . LEU A 1 120 ? 37.660 89.034 62.854 1.00 15.63 120 LEU A C 1
ATOM 926 O O . LEU A 1 120 ? 37.417 90.104 63.403 1.00 16.22 120 LEU A O 1
ATOM 931 N N . PRO A 1 121 ? 36.785 88.456 62.014 1.00 15.08 121 PRO A N 1
ATOM 932 C CA . PRO A 1 121 ? 35.539 89.154 61.695 1.00 14.41 121 PRO A CA 1
ATOM 933 C C . PRO A 1 121 ? 34.434 89.081 62.741 1.00 14.96 121 PRO A C 1
ATOM 934 O O . PRO A 1 121 ? 33.736 90.072 62.979 1.00 15.01 121 PRO A O 1
ATOM 938 N N . VAL A 1 122 ? 34.257 87.898 63.336 1.00 12.26 122 VAL A N 1
ATOM 939 C CA . VAL A 1 122 ? 33.182 87.646 64.294 1.00 10.30 122 VAL A CA 1
ATOM 940 C C . VAL A 1 122 ? 33.670 86.740 65.415 1.00 14.40 122 VAL A C 1
ATOM 941 O O . VAL A 1 122 ? 34.493 85.844 65.189 1.00 13.75 122 VAL A O 1
ATOM 945 N N . ALA A 1 123 ? 33.181 86.998 66.624 1.00 14.13 123 ALA A N 1
ATOM 946 C CA . ALA A 1 123 ? 33.524 86.185 67.790 1.00 13.10 123 ALA A CA 1
ATOM 947 C C . ALA A 1 123 ? 32.237 85.913 68.576 1.00 13.11 123 ALA A C 1
ATOM 948 O O . ALA A 1 123 ? 31.280 86.687 68.511 1.00 13.81 123 ALA A O 1
ATOM 950 N N . THR A 1 124 ? 32.192 84.777 69.271 1.00 10.12 124 THR A N 1
ATOM 951 C CA . THR A 1 124 ? 31.031 84.414 70.056 1.00 7.33 124 THR A CA 1
ATOM 952 C C . THR A 1 124 ? 31.515 83.565 71.232 1.00 9.28 124 THR A C 1
ATOM 953 O O . THR A 1 124 ? 32.723 83.343 71.382 1.00 8.09 124 THR A O 1
ATOM 957 N N . LEU A 1 125 ? 30.581 83.138 72.075 1.00 8.81 125 LEU A N 1
ATOM 958 C CA . LEU A 1 125 ? 30.920 82.372 73.274 1.00 11.86 125 LEU A CA 1
ATOM 959 C C . LEU A 1 125 ? 30.334 80.964 73.333 1.00 10.45 125 LEU A C 1
ATOM 960 O O . LEU A 1 125 ? 29.364 80.651 72.650 1.00 10.48 125 LEU A O 1
ATOM 965 N N . CYS A 1 126 ? 30.929 80.136 74.193 1.00 11.30 126 CYS A N 1
ATOM 966 C CA . CYS A 1 126 ? 30.461 78.772 74.405 1.00 10.23 126 CYS A CA 1
ATOM 967 C C . CYS A 1 126 ? 30.911 78.303 75.801 1.00 11.64 126 CYS A C 1
ATOM 968 O O . CYS A 1 126 ? 31.786 78.919 76.427 1.00 10.98 126 CYS A O 1
ATOM 971 N N . HIS A 1 127 ? 30.244 77.282 76.330 1.00 12.15 127 HIS A N 1
ATOM 972 C CA . HIS A 1 127 ? 30.648 76.696 77.619 1.00 12.42 127 HIS A CA 1
ATOM 973 C C . HIS A 1 127 ? 30.377 75.186 77.572 1.00 12.55 127 HIS A C 1
ATOM 974 O O . HIS A 1 127 ? 29.556 74.724 76.772 1.00 10.78 127 HIS A O 1
ATOM 981 N N . ALA A 1 128 ? 31.133 74.422 78.356 1.00 11.85 128 ALA A N 1
ATOM 982 C CA . ALA A 1 128 ? 30.980 72.963 78.390 1.00 9.50 128 ALA A CA 1
ATOM 983 C C . ALA A 1 128 ? 29.645 72.504 78.956 1.00 12.45 128 ALA A C 1
ATOM 984 O O . ALA A 1 128 ? 29.091 73.135 79.861 1.00 14.11 128 ALA A O 1
ATOM 986 N N . ILE A 1 129 ? 29.079 71.462 78.348 1.00 11.16 129 ILE A N 1
ATOM 987 C CA . ILE A 1 129 ? 27.834 70.872 78.815 1.00 10.28 129 ILE A CA 1
ATOM 988 C C . ILE A 1 129 ? 27.998 69.344 78.776 1.00 10.93 129 ILE A C 1
ATOM 989 O O . ILE A 1 129 ? 28.888 68.830 78.111 1.00 12.07 129 ILE A O 1
ATOM 994 N N . SER A 1 130 ? 27.153 68.650 79.526 1.00 14.99 130 SER A N 1
ATOM 995 C CA . SER A 1 130 ? 27.154 67.189 79.588 1.00 12.94 130 SER A CA 1
ATOM 996 C C . SER A 1 130 ? 26.475 66.644 78.343 1.00 14.95 130 SER A C 1
ATOM 997 O O . SER A 1 130 ? 25.741 67.372 77.659 1.00 14.58 130 SER A O 1
ATOM 1000 N N . ALA A 1 131 ? 26.662 65.354 78.087 1.00 15.22 131 ALA A N 1
ATOM 1001 C CA . ALA A 1 131 ? 26.045 64.696 76.939 1.00 14.82 131 ALA A CA 1
ATOM 1002 C C . ALA A 1 131 ? 24.518 64.728 77.014 1.00 13.45 131 ALA A C 1
ATOM 1003 O O . ALA A 1 131 ? 23.843 64.872 75.994 1.00 13.44 131 ALA A O 1
ATOM 1005 N N . ALA A 1 132 ? 23.969 64.620 78.219 1.00 13.80 132 ALA A N 1
ATOM 1006 C CA . ALA A 1 132 ? 22.517 64.638 78.388 1.00 15.55 132 ALA A CA 1
ATOM 1007 C C . ALA A 1 132 ? 21.932 65.993 77.968 1.00 16.17 132 ALA A C 1
ATOM 1008 O O . ALA A 1 132 ? 20.871 66.045 77.327 1.00 19.18 132 ALA A O 1
ATOM 1010 N N . GLU A 1 133 ? 22.595 67.085 78.345 1.00 17.05 133 GLU A N 1
ATOM 1011 C CA . GLU A 1 133 ? 22.134 68.427 77.953 1.00 19.64 133 GLU A CA 1
ATOM 1012 C C . GLU A 1 133 ? 22.282 68.645 76.440 1.00 19.17 133 GLU A C 1
ATOM 1013 O O . GLU A 1 133 ? 21.464 69.324 75.818 1.00 18.82 133 GLU A O 1
ATOM 1019 N N . ALA A 1 134 ? 23.340 68.081 75.859 1.00 15.21 134 ALA A N 1
ATOM 1020 C CA . ALA A 1 134 ? 23.596 68.193 74.428 1.00 15.12 134 ALA A CA 1
ATOM 1021 C C . ALA A 1 134 ? 22.535 67.506 73.560 1.00 16.08 134 ALA A C 1
ATOM 1022 O O . ALA A 1 134 ? 22.393 67.824 72.379 1.00 16.96 134 ALA A O 1
ATOM 1024 N N . ALA A 1 135 ? 21.758 66.591 74.139 1.00 15.39 135 ALA A N 1
ATOM 1025 C CA . ALA A 1 135 ? 20.721 65.883 73.367 1.00 17.90 135 ALA A CA 1
ATOM 1026 C C . ALA A 1 135 ? 19.534 66.741 72.902 1.00 19.67 135 ALA A C 1
ATOM 1027 O O . ALA A 1 135 ? 18.874 66.409 71.907 1.00 21.23 135 ALA A O 1
ATOM 1029 N N . GLU A 1 136 ? 19.256 67.821 73.634 1.00 21.08 136 GLU A N 1
ATOM 1030 C CA . GLU A 1 136 ? 18.138 68.732 73.336 1.00 24.69 136 GLU A CA 1
ATOM 1031 C C . GLU A 1 136 ? 18.374 69.580 72.111 1.00 23.43 136 GLU A C 1
ATOM 1032 O O . GLU A 1 136 ? 19.394 70.267 72.020 1.00 17.89 136 GLU A O 1
ATOM 1038 N N . PRO A 1 137 ? 17.430 69.551 71.153 1.00 20.91 137 PRO A N 1
ATOM 1039 C CA . PRO A 1 137 ? 17.561 70.340 69.923 1.00 19.62 137 PRO A CA 1
ATOM 1040 C C . PRO A 1 137 ? 17.421 71.835 70.150 1.00 19.69 137 PRO A C 1
ATOM 1041 O O . PRO A 1 137 ? 17.787 72.624 69.286 1.00 19.26 137 PRO A O 1
ATOM 1045 N N . SER A 1 138 ? 16.947 72.219 71.337 1.00 21.14 138 SER A N 1
ATOM 1046 C CA . SER A 1 138 ? 16.806 73.635 71.706 1.00 23.79 138 SER A CA 1
ATOM 1047 C C . SER A 1 138 ? 18.161 74.209 72.159 1.00 21.41 138 SER A C 1
ATOM 1048 O O . SER A 1 138 ? 18.304 75.417 72.333 1.00 21.02 138 SER A O 1
ATOM 1051 N N . THR A 1 139 ? 19.140 73.327 72.364 1.00 19.13 139 THR A N 1
ATOM 1052 C CA . THR A 1 139 ? 20.494 73.723 72.746 1.00 16.95 139 THR A CA 1
ATOM 1053 C C . THR A 1 139 ? 21.347 73.600 71.492 1.00 15.73 139 THR A C 1
ATOM 1054 O O . THR A 1 139 ? 21.302 72.576 70.819 1.00 17.66 139 THR A O 1
ATOM 1058 N N . VAL A 1 140 ? 22.079 74.667 71.158 1.00 11.73 140 VAL A N 1
ATOM 1059 C CA . VAL A 1 140 ? 22.919 74.684 69.967 1.00 9.32 140 VAL A CA 1
ATOM 1060 C C . VAL A 1 140 ? 24.332 74.261 70.356 1.00 10.35 140 VAL A C 1
ATOM 1061 O O . VAL A 1 140 ? 24.906 74.802 71.299 1.00 11.98 140 VAL A O 1
ATOM 1065 N N . LYS A 1 141 ? 24.843 73.231 69.679 1.00 9.20 141 LYS A N 1
ATOM 1066 C CA . LYS A 1 141 ? 26.186 72.726 69.925 1.00 9.16 141 LYS A CA 1
ATOM 1067 C C . LYS A 1 141 ? 27.141 73.329 68.901 1.00 9.43 141 LYS A C 1
ATOM 1068 O O . LYS A 1 141 ? 26.737 73.710 67.791 1.00 12.78 141 LYS A O 1
ATOM 1074 N N . VAL A 1 142 ? 28.402 73.446 69.290 1.00 7.57 142 VAL A N 1
ATOM 1075 C CA . VAL A 1 142 ? 29.419 73.924 68.393 1.00 5.34 142 VAL A CA 1
ATOM 1076 C C . VAL A 1 142 ? 30.655 73.025 68.558 1.00 7.42 142 VAL A C 1
ATOM 1077 O O . VAL A 1 142 ? 30.913 72.507 69.642 1.00 8.76 142 VAL A O 1
ATOM 1081 N N . VAL A 1 143 ? 31.371 72.797 67.461 1.00 7.97 143 VAL A N 1
ATOM 1082 C CA . VAL A 1 143 ? 32.612 72.037 67.465 1.00 7.73 143 VAL A CA 1
ATOM 1083 C C . VAL A 1 143 ? 33.654 73.016 66.929 1.00 8.36 143 VAL A C 1
ATOM 1084 O O . VAL A 1 143 ? 33.386 73.690 65.931 1.00 8.65 143 VAL A O 1
ATOM 1088 N N . VAL A 1 144 ? 34.830 73.070 67.557 1.00 8.04 144 VAL A N 1
ATOM 1089 C CA . VAL A 1 144 ? 35.884 74.009 67.166 1.00 8.72 144 VAL A CA 1
ATOM 1090 C C . VAL A 1 144 ? 37.207 73.343 66.837 1.00 9.10 144 VAL A C 1
ATOM 1091 O O . VAL A 1 144 ? 37.431 72.207 67.226 1.00 10.10 144 VAL A O 1
ATOM 1095 N N . ASN A 1 145 ? 38.063 74.047 66.105 1.00 6.98 145 ASN A N 1
ATOM 1096 C CA . ASN A 1 145 ? 39.400 73.556 65.732 1.00 10.34 145 ASN A CA 1
ATOM 1097 C C . ASN A 1 145 ? 40.454 74.030 66.764 1.00 11.50 145 ASN A C 1
ATOM 1098 O O . ASN A 1 145 ? 40.064 74.596 67.793 1.00 11.51 145 ASN A O 1
ATOM 1103 N N . THR A 1 146 ? 41.758 73.786 66.535 1.00 12.36 146 THR A N 1
ATOM 1104 C CA . THR A 1 146 ? 42.795 74.208 67.510 1.00 18.60 146 THR A CA 1
ATOM 1105 C C . THR A 1 146 ? 42.896 75.713 67.785 1.00 19.02 146 THR A C 1
ATOM 1106 O O . THR A 1 146 ? 43.357 76.115 68.852 1.00 22.02 146 THR A O 1
ATOM 1110 N N . ARG A 1 147 ? 42.464 76.530 66.830 1.00 18.44 147 ARG A N 1
ATOM 1111 C CA . ARG A 1 147 ? 42.484 77.984 66.981 1.00 18.17 147 ARG A CA 1
ATOM 1112 C C . ARG A 1 147 ? 41.181 78.471 67.622 1.00 17.86 147 ARG A C 1
ATOM 1113 O O . ARG A 1 147 ? 40.971 79.671 67.806 1.00 20.02 147 ARG A O 1
ATOM 1121 N N . GLN A 1 148 ? 40.316 77.534 67.986 1.00 12.52 148 GLN A N 1
ATOM 1122 C CA . GLN A 1 148 ? 39.015 77.859 68.568 1.00 13.62 148 GLN A CA 1
ATOM 1123 C C . GLN A 1 148 ? 38.019 78.399 67.544 1.00 11.14 148 GLN A C 1
ATOM 1124 O O . GLN A 1 148 ? 36.990 78.953 67.899 1.00 10.66 148 GLN A O 1
ATOM 1130 N N . ASP A 1 149 ? 38.350 78.277 66.269 1.00 8.76 149 ASP A N 1
ATOM 1131 C CA . ASP A 1 149 ? 37.425 78.690 65.222 1.00 10.70 149 ASP A CA 1
ATOM 1132 C C . ASP A 1 149 ? 36.324 77.642 65.143 1.00 11.39 149 ASP A C 1
ATOM 1133 O O . ASP A 1 149 ? 36.596 76.443 65.251 1.00 9.60 149 ASP A O 1
ATOM 1138 N N . ALA A 1 150 ? 35.091 78.074 64.916 1.00 8.39 150 ALA A N 1
ATOM 1139 C CA . ALA A 1 150 ? 33.990 77.131 64.803 1.00 9.18 150 ALA A CA 1
ATOM 1140 C C . ALA A 1 150 ? 34.038 76.381 63.478 1.00 7.28 150 ALA A C 1
ATOM 1141 O O . ALA A 1 150 ? 34.373 76.957 62.426 1.00 7.11 150 ALA A O 1
ATOM 1143 N N . LEU A 1 151 ? 33.789 75.070 63.547 1.00 7.21 151 LEU A N 1
ATOM 1144 C CA . LEU A 1 151 ? 33.727 74.234 62.338 1.00 6.31 151 LEU A CA 1
ATOM 1145 C C . LEU A 1 151 ? 32.253 74.196 61.891 1.00 6.17 151 LEU A C 1
ATOM 1146 O O . LEU A 1 151 ? 31.945 74.328 60.714 1.00 10.46 151 LEU A O 1
ATOM 1151 N N . TYR A 1 152 ? 31.351 74.052 62.848 1.00 6.95 152 TYR A N 1
ATOM 1152 C CA . TYR A 1 152 ? 29.917 73.995 62.541 1.00 8.53 152 TYR A CA 1
ATOM 1153 C C . TYR A 1 152 ? 29.119 74.185 63.833 1.00 10.11 152 TYR A C 1
ATOM 1154 O O . TYR A 1 152 ? 29.647 73.968 64.933 1.00 10.02 152 TYR A O 1
ATOM 1163 N N . PHE A 1 153 ? 27.865 74.632 63.693 1.00 8.02 153 PHE A N 1
ATOM 1164 C CA . PHE A 1 153 ? 26.926 74.828 64.811 1.00 8.59 153 PHE A CA 1
ATOM 1165 C C . PHE A 1 153 ? 25.730 73.945 64.421 1.00 8.76 153 PHE A C 1
ATOM 1166 O O . PHE A 1 153 ? 25.299 73.981 63.271 1.00 7.06 153 PHE A O 1
ATOM 1174 N N . SER A 1 154 ? 25.156 73.217 65.370 1.00 8.02 154 SER A N 1
ATOM 1175 C CA . SER A 1 154 ? 24.023 72.367 65.045 1.00 7.70 154 SER A CA 1
ATOM 1176 C C . SER A 1 154 ? 23.130 72.068 66.226 1.00 8.61 154 SER A C 1
ATOM 1177 O O . SER A 1 154 ? 23.564 72.152 67.367 1.00 10.33 154 SER A O 1
ATOM 1180 N N . ARG A 1 155 ? 21.873 71.725 65.934 1.00 9.27 155 ARG A N 1
ATOM 1181 C CA . ARG A 1 155 ? 20.914 71.313 66.955 1.00 9.15 155 ARG A CA 1
ATOM 1182 C C . ARG A 1 155 ? 21.150 69.812 67.180 1.00 9.70 155 ARG A C 1
ATOM 1183 O O . ARG A 1 155 ? 20.708 69.271 68.180 1.00 11.86 155 ARG A O 1
ATOM 1191 N N . SER A 1 156 ? 21.840 69.156 66.242 1.00 8.67 156 SER A N 1
ATOM 1192 C CA . SER A 1 156 ? 22.177 67.725 66.401 1.00 9.13 156 SER A CA 1
ATOM 1193 C C . SER A 1 156 ? 23.357 67.601 67.350 1.00 13.01 156 SER A C 1
ATOM 1194 O O . SER A 1 156 ? 24.224 68.479 67.405 1.00 10.09 156 SER A O 1
ATOM 1197 N N . PRO A 1 157 ? 23.418 66.495 68.108 1.00 14.40 157 PRO A N 1
ATOM 1198 C CA . PRO A 1 157 ? 24.558 66.367 69.008 1.00 13.31 157 PRO A CA 1
ATOM 1199 C C . PRO A 1 157 ? 25.830 66.138 68.182 1.00 14.48 157 PRO A C 1
ATOM 1200 O O . PRO A 1 157 ? 25.943 65.151 67.452 1.00 14.44 157 PRO A O 1
ATOM 1204 N N . ILE A 1 158 ? 26.745 67.103 68.223 1.00 11.32 158 ILE A N 1
ATOM 1205 C CA . ILE A 1 158 ? 28.026 66.968 67.534 1.00 11.01 158 ILE A CA 1
ATOM 1206 C C . ILE A 1 158 ? 29.092 67.306 68.599 1.00 9.56 158 ILE A C 1
ATOM 1207 O O . ILE A 1 158 ? 28.926 68.252 69.358 1.00 12.90 158 ILE A O 1
ATOM 1212 N N . PRO A 1 159 ? 30.188 66.538 68.675 1.00 10.35 159 PRO A N 1
ATOM 1213 C CA . PRO A 1 159 ? 30.484 65.383 67.822 1.00 9.39 159 PRO A CA 1
ATOM 1214 C C . PRO A 1 159 ? 29.571 64.187 68.135 1.00 11.79 159 PRO A C 1
ATOM 1215 O O . PRO A 1 159 ? 29.040 64.060 69.253 1.00 13.94 159 PRO A O 1
ATOM 1219 N N . TYR A 1 160 ? 29.316 63.363 67.123 1.00 9.25 160 TYR A N 1
ATOM 1220 C CA . TYR A 1 160 ? 28.497 62.172 67.321 1.00 10.96 160 TYR A CA 1
ATOM 1221 C C . TYR A 1 160 ? 29.248 61.285 68.331 1.00 9.79 160 TYR A C 1
ATOM 1222 O O . TYR A 1 160 ? 30.465 61.104 68.215 1.00 11.05 160 TYR A O 1
ATOM 1231 N N . PRO A 1 161 ? 28.539 60.695 69.309 1.00 12.18 161 PRO A N 1
ATOM 1232 C CA . PRO A 1 161 ? 29.261 59.861 70.282 1.00 13.41 161 PRO A CA 1
ATOM 1233 C C . PRO A 1 161 ? 29.513 58.394 69.872 1.00 15.72 161 PRO A C 1
ATOM 1234 O O . PRO A 1 161 ? 28.909 57.483 70.440 1.00 18.14 161 PRO A O 1
ATOM 1238 N N . ARG A 1 162 ? 30.368 58.173 68.879 1.00 14.74 162 ARG A N 1
ATOM 1239 C CA . ARG A 1 162 ? 30.694 56.805 68.438 1.00 16.41 162 ARG A CA 1
ATOM 1240 C C . ARG A 1 162 ? 31.474 56.158 69.604 1.00 16.71 162 ARG A C 1
ATOM 1241 O O . ARG A 1 162 ? 31.156 55.043 70.025 1.00 15.66 162 ARG A O 1
ATOM 1249 N N . ASN A 1 163 ? 32.502 56.854 70.093 1.00 13.67 163 ASN A N 1
ATOM 1250 C CA . ASN A 1 163 ? 33.279 56.440 71.269 1.00 14.34 163 ASN A CA 1
ATOM 1251 C C . ASN A 1 163 ? 32.824 57.491 72.274 1.00 15.60 163 ASN A C 1
ATOM 1252 O O . ASN A 1 163 ? 33.431 58.562 72.412 1.00 16.25 163 ASN A O 1
ATOM 1257 N N . ALA A 1 164 ? 31.706 57.186 72.927 1.00 17.18 164 ALA A N 1
ATOM 1258 C CA . ALA A 1 164 ? 31.051 58.080 73.868 1.00 18.32 164 ALA A CA 1
ATOM 1259 C C . ALA A 1 164 ? 31.879 58.711 74.973 1.00 21.48 164 ALA A C 1
ATOM 1260 O O . ALA A 1 164 ? 31.725 59.901 75.229 1.00 20.29 164 ALA A O 1
ATOM 1262 N N . GLU A 1 165 ? 32.776 57.958 75.605 1.00 18.08 165 GLU A N 1
ATOM 1263 C CA . GLU A 1 165 ? 33.602 58.512 76.681 1.00 21.06 165 GLU A CA 1
ATOM 1264 C C . GLU A 1 165 ? 34.585 59.579 76.232 1.00 18.68 165 GLU A C 1
ATOM 1265 O O . GLU A 1 165 ? 35.176 60.261 77.077 1.00 22.64 165 GLU A O 1
ATOM 1271 N N . LYS A 1 166 ? 34.826 59.672 74.924 1.00 17.10 166 LYS A N 1
ATOM 1272 C CA . LYS A 1 166 ? 35.776 60.646 74.393 1.00 15.60 166 LYS A CA 1
ATOM 1273 C C . LYS A 1 166 ? 35.120 61.947 73.939 1.00 14.11 166 LYS A C 1
ATOM 1274 O O . LYS A 1 166 ? 35.805 62.897 73.626 1.00 14.01 166 LYS A O 1
ATOM 1280 N N . ALA A 1 167 ? 33.797 61.970 73.878 1.00 11.34 167 ALA A N 1
ATOM 1281 C CA . ALA A 1 167 ? 33.076 63.165 73.438 1.00 13.87 167 ALA A CA 1
ATOM 1282 C C . ALA A 1 167 ? 32.967 64.238 74.524 1.00 15.35 167 ALA A C 1
ATOM 1283 O O . ALA A 1 167 ? 32.692 63.937 75.693 1.00 12.75 167 ALA A O 1
ATOM 1285 N N . ARG A 1 168 ? 33.214 65.485 74.120 1.00 13.93 168 ARG A N 1
ATOM 1286 C CA . ARG A 1 168 ? 33.105 66.647 74.995 1.00 14.18 168 ARG A CA 1
ATOM 1287 C C . ARG A 1 168 ? 32.212 67.630 74.208 1.00 14.54 168 ARG A C 1
ATOM 1288 O O . ARG A 1 168 ? 32.424 67.848 73.011 1.00 15.55 168 ARG A O 1
ATOM 1296 N N . TYR A 1 169 ? 31.145 68.095 74.847 1.00 10.81 169 TYR A N 1
ATOM 1297 C CA . TYR A 1 169 ? 30.183 68.990 74.221 1.00 10.28 169 TYR A CA 1
ATOM 1298 C C . TYR A 1 169 ? 30.308 70.441 74.665 1.00 12.09 169 TYR A C 1
ATOM 1299 O O . TYR A 1 169 ? 30.655 70.721 75.819 1.00 8.81 169 TYR A O 1
ATOM 1308 N N . LEU A 1 170 ? 30.054 71.344 73.715 1.00 10.69 170 LEU A N 1
ATOM 1309 C CA . LEU A 1 170 ? 30.086 72.788 73.958 1.00 9.57 170 LEU A CA 1
ATOM 1310 C C . LEU A 1 170 ? 28.768 73.385 73.534 1.00 9.45 170 LEU A C 1
ATOM 1311 O O . LEU A 1 170 ? 28.298 73.136 72.433 1.00 10.12 170 LEU A O 1
ATOM 1316 N N . LYS A 1 171 ? 28.149 74.132 74.435 1.00 8.27 171 LYS A N 1
ATOM 1317 C CA . LYS A 1 171 ? 26.916 74.820 74.133 1.00 9.56 171 LYS A CA 1
ATOM 1318 C C . LYS A 1 171 ? 27.274 76.246 73.645 1.00 12.30 171 LYS A C 1
ATOM 1319 O O . LYS A 1 171 ? 28.109 76.942 74.246 1.00 10.60 171 LYS A O 1
ATOM 1325 N N . HIS A 1 172 ? 26.617 76.673 72.570 1.00 10.72 172 HIS A N 1
ATOM 1326 C CA . HIS A 1 172 ? 26.828 78.001 72.018 1.00 10.92 172 HIS A CA 1
ATOM 1327 C C . HIS A 1 172 ? 26.010 79.009 72.847 1.00 12.97 172 HIS A C 1
ATOM 1328 O O . HIS A 1 172 ? 24.829 78.771 73.132 1.00 10.98 172 HIS A O 1
ATOM 1335 N N . VAL A 1 173 ? 26.673 80.087 73.283 1.00 11.10 173 VAL A N 1
ATOM 1336 C CA . VAL A 1 173 ? 26.047 81.180 74.056 1.00 13.15 173 VAL A CA 1
ATOM 1337 C C . VAL A 1 173 ? 25.873 82.317 73.041 1.00 14.45 173 VAL A C 1
ATOM 1338 O O . VAL A 1 173 ? 26.864 82.853 72.542 1.00 14.12 173 VAL A O 1
ATOM 1342 N N . GLY A 1 174 ? 24.616 82.666 72.766 1.00 15.43 174 GLY A N 1
ATOM 1343 C CA . GLY A 1 174 ? 24.244 83.659 71.764 1.00 18.83 174 GLY A CA 1
ATOM 1344 C C . GLY A 1 174 ? 24.615 85.127 71.847 1.00 19.12 174 GLY A C 1
ATOM 1345 O O . GLY A 1 174 ? 23.785 85.983 71.540 1.00 19.45 174 GLY A O 1
ATOM 1346 N N . ILE A 1 175 ? 25.854 85.405 72.236 1.00 16.17 175 ILE A N 1
ATOM 1347 C CA . ILE A 1 175 ? 26.398 86.766 72.325 1.00 16.48 175 ILE A CA 1
ATOM 1348 C C . ILE A 1 175 ? 27.450 86.842 71.235 1.00 16.05 175 ILE A C 1
ATOM 1349 O O . ILE A 1 175 ? 28.328 85.973 71.158 1.00 14.11 175 ILE A O 1
ATOM 1354 N N . TYR A 1 176 ? 27.377 87.889 70.414 1.00 10.91 176 TYR A N 1
ATOM 1355 C CA . TYR A 1 176 ? 28.303 88.056 69.294 1.00 10.88 176 TYR A CA 1
ATOM 1356 C C . TYR A 1 176 ? 28.998 89.408 69.260 1.00 14.00 176 TYR A C 1
ATOM 1357 O O . TYR A 1 176 ? 28.440 90.394 69.739 1.00 15.11 176 TYR A O 1
ATOM 1366 N N . ALA A 1 177 ? 30.211 89.432 68.708 1.00 12.12 177 ALA A N 1
ATOM 1367 C CA . ALA A 1 177 ? 30.979 90.668 68.484 1.00 11.15 177 ALA A CA 1
ATOM 1368 C C . ALA A 1 177 ? 31.232 90.655 66.967 1.00 13.54 177 ALA A C 1
ATOM 1369 O O . ALA A 1 177 ? 31.718 89.659 66.414 1.00 14.68 177 ALA A O 1
ATOM 1371 N N . TYR A 1 178 ? 30.857 91.732 66.287 1.00 11.20 178 TYR A N 1
ATOM 1372 C CA . TYR A 1 178 ? 31.042 91.835 64.843 1.00 11.41 178 TYR A CA 1
ATOM 1373 C C . TYR A 1 178 ? 31.884 93.031 64.500 1.00 14.46 178 TYR A C 1
ATOM 1374 O O . TYR A 1 178 ? 31.697 94.087 65.078 1.00 15.50 178 TYR A O 1
ATOM 1383 N N . ARG A 1 179 ? 32.795 92.858 63.552 1.00 14.43 179 ARG A N 1
ATOM 1384 C CA . ARG A 1 179 ? 33.603 93.952 63.028 1.00 14.64 179 ARG A CA 1
ATOM 1385 C C . ARG A 1 179 ? 32.616 94.745 62.132 1.00 15.91 179 ARG A C 1
ATOM 1386 O O . ARG A 1 179 ? 31.674 94.171 61.552 1.00 11.28 179 ARG A O 1
ATOM 1394 N N . ARG A 1 180 ? 32.817 96.059 62.029 1.00 14.32 180 ARG A N 1
ATOM 1395 C CA . ARG A 1 180 ? 31.944 96.912 61.222 1.00 15.30 180 ARG A CA 1
ATOM 1396 C C . ARG A 1 180 ? 31.788 96.447 59.762 1.00 12.73 180 ARG A C 1
ATOM 1397 O O . ARG A 1 180 ? 30.668 96.410 59.225 1.00 13.24 180 ARG A O 1
ATOM 1405 N N . ASP A 1 181 ? 32.891 96.075 59.125 1.00 15.15 181 ASP A N 1
ATOM 1406 C CA . ASP A 1 181 ? 32.825 95.650 57.724 1.00 17.55 181 ASP A CA 1
ATOM 1407 C C . ASP A 1 181 ? 31.968 94.410 57.470 1.00 18.23 181 ASP A C 1
ATOM 1408 O O . ASP A 1 181 ? 31.432 94.254 56.375 1.00 18.67 181 ASP A O 1
ATOM 1413 N N . VAL A 1 182 ? 31.781 93.561 58.485 1.00 15.41 182 VAL A N 1
ATOM 1414 C CA . VAL A 1 182 ? 30.938 92.373 58.317 1.00 14.90 182 VAL A CA 1
ATOM 1415 C C . VAL A 1 182 ? 29.483 92.793 58.202 1.00 15.54 182 VAL A C 1
ATOM 1416 O O . VAL A 1 182 ? 28.747 92.308 57.340 1.00 15.14 182 VAL A O 1
ATOM 1420 N N . LEU A 1 183 ? 29.086 93.744 59.045 1.00 13.66 183 LEU A N 1
ATOM 1421 C CA . LEU A 1 183 ? 27.725 94.242 59.051 1.00 10.62 183 LEU A CA 1
ATOM 1422 C C . LEU A 1 183 ? 27.403 95.061 57.795 1.00 12.74 183 LEU A C 1
ATOM 1423 O O . LEU A 1 183 ? 26.271 95.009 57.311 1.00 14.47 183 LEU A O 1
ATOM 1428 N N . GLN A 1 184 ? 28.398 95.759 57.248 1.00 13.37 184 GLN A N 1
ATOM 1429 C CA . GLN A 1 184 ? 28.203 96.561 56.022 1.00 16.99 184 GLN A CA 1
ATOM 1430 C C . GLN A 1 184 ? 27.936 95.689 54.801 1.00 20.26 184 GLN A C 1
ATOM 1431 O O . GLN A 1 184 ? 27.239 96.099 53.867 1.00 21.90 184 GLN A O 1
ATOM 1437 N N . ASN A 1 185 ? 28.517 94.493 54.804 1.00 21.20 185 ASN A N 1
ATOM 1438 C CA . ASN A 1 185 ? 28.359 93.547 53.704 1.00 24.12 185 ASN A CA 1
ATOM 1439 C C . ASN A 1 185 ? 27.336 92.443 53.981 1.00 22.56 185 ASN A C 1
ATOM 1440 O O . ASN A 1 185 ? 27.072 91.618 53.110 1.00 25.43 185 ASN A O 1
ATOM 1445 N N . TYR A 1 186 ? 26.697 92.488 55.143 1.00 19.80 186 TYR A N 1
ATOM 1446 C CA . TYR A 1 186 ? 25.767 91.448 55.542 1.00 16.04 186 TYR A CA 1
ATOM 1447 C C . TYR A 1 186 ? 24.530 91.230 54.718 1.00 20.86 186 TYR A C 1
ATOM 1448 O O . TYR A 1 186 ? 24.181 90.083 54.449 1.00 18.81 186 TYR A O 1
ATOM 1457 N N . SER A 1 187 ? 23.844 92.310 54.354 1.00 19.96 187 SER A N 1
ATOM 1458 C CA . SER A 1 187 ? 22.592 92.197 53.593 1.00 23.59 187 SER A CA 1
ATOM 1459 C C . SER A 1 187 ? 22.718 91.601 52.191 1.00 18.30 187 SER A C 1
ATOM 1460 O O . SER A 1 187 ? 21.716 91.272 51.578 1.00 22.81 187 SER A O 1
ATOM 1463 N N . GLN A 1 188 ? 23.943 91.502 51.680 1.00 16.69 188 GLN A N 1
ATOM 1464 C CA . GLN A 1 188 ? 24.195 90.918 50.368 1.00 23.39 188 GLN A CA 1
ATOM 1465 C C . GLN A 1 188 ? 24.398 89.380 50.425 1.00 24.52 188 GLN A C 1
ATOM 1466 O O . GLN A 1 188 ? 24.461 88.730 49.382 1.00 27.52 188 GLN A O 1
ATOM 1472 N N . LEU A 1 189 ? 24.546 88.811 51.624 1.00 18.76 189 LEU A N 1
ATOM 1473 C CA . LEU A 1 189 ? 24.749 87.367 51.768 1.00 15.61 189 LEU A CA 1
ATOM 1474 C C . LEU A 1 189 ? 23.445 86.607 51.558 1.00 13.28 189 LEU A C 1
ATOM 1475 O O . LEU A 1 189 ? 22.381 86.979 52.070 1.00 15.37 189 LEU A O 1
ATOM 1480 N N . PRO A 1 190 ? 23.495 85.543 50.759 1.00 15.78 190 PRO A N 1
ATOM 1481 C CA . PRO A 1 190 ? 22.232 84.819 50.578 1.00 18.27 190 PRO A CA 1
ATOM 1482 C C . PRO A 1 190 ? 22.021 83.850 51.751 1.00 19.22 190 PRO A C 1
ATOM 1483 O O . PRO A 1 190 ? 22.980 83.505 52.454 1.00 16.27 190 PRO A O 1
ATOM 1487 N N . GLU A 1 191 ? 20.765 83.493 52.015 1.00 17.29 191 GLU A N 1
ATOM 1488 C CA . GLU A 1 191 ? 20.444 82.502 53.043 1.00 21.55 191 GLU A CA 1
ATOM 1489 C C . GLU A 1 191 ? 21.037 81.157 52.539 1.00 19.64 191 GLU A C 1
ATOM 1490 O O . GLU A 1 191 ? 21.106 80.913 51.337 1.00 18.87 191 GLU A O 1
ATOM 1496 N N . SER A 1 192 ? 21.521 80.327 53.449 1.00 16.36 192 SER A N 1
ATOM 1497 C CA . SER A 1 192 ? 22.104 79.055 53.049 1.00 13.74 192 SER A CA 1
ATOM 1498 C C . SER A 1 192 ? 21.156 77.918 53.392 1.00 11.07 192 SER A C 1
ATOM 1499 O O . SER A 1 192 ? 20.251 78.075 54.226 1.00 9.04 192 SER A O 1
ATOM 1502 N N . MET A 1 193 ? 21.370 76.765 52.756 1.00 10.08 193 MET A N 1
ATOM 1503 C CA . MET A 1 193 ? 20.548 75.603 53.027 1.00 11.10 193 MET A CA 1
ATOM 1504 C C . MET A 1 193 ? 20.700 75.157 54.511 1.00 8.70 193 MET A C 1
ATOM 1505 O O . MET A 1 193 ? 19.710 74.924 55.187 1.00 9.84 193 MET A O 1
ATOM 1510 N N . PRO A 1 194 ? 21.938 75.050 55.041 1.00 8.72 194 PRO A N 1
ATOM 1511 C CA . PRO A 1 194 ? 22.024 74.633 56.453 1.00 7.56 194 PRO A CA 1
ATOM 1512 C C . PRO A 1 194 ? 21.329 75.626 57.405 1.00 8.75 194 PRO A C 1
ATOM 1513 O O . PRO A 1 194 ? 20.681 75.231 58.378 1.00 6.30 194 PRO A O 1
ATOM 1517 N N . GLU A 1 195 ? 21.432 76.919 57.108 1.00 8.75 195 GLU A N 1
ATOM 1518 C CA . GLU A 1 195 ? 20.747 77.929 57.921 1.00 8.72 195 GLU A CA 1
ATOM 1519 C C . GLU A 1 195 ? 19.224 77.681 57.940 1.00 7.87 195 GLU A C 1
ATOM 1520 O O . GLU A 1 195 ? 18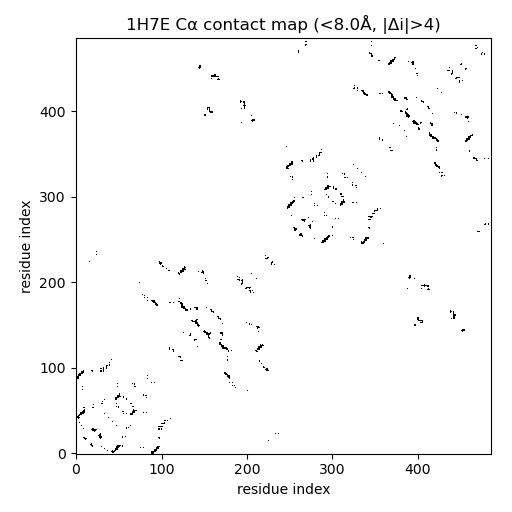.603 77.723 58.984 1.00 10.44 195 GLU A O 1
ATOM 1526 N N . GLN A 1 196 ? 18.629 77.477 56.764 1.00 9.66 196 GLN A N 1
ATOM 1527 C CA . GLN A 1 196 ? 17.189 77.245 56.634 1.00 10.95 196 GLN A CA 1
ATOM 1528 C C . GLN A 1 196 ? 16.723 75.944 57.260 1.00 12.61 196 GLN A C 1
ATOM 1529 O O . GLN A 1 196 ? 15.652 75.888 57.854 1.00 12.04 196 GLN A O 1
ATOM 1535 N N . ALA A 1 197 ? 17.505 74.889 57.066 1.00 11.53 197 ALA A N 1
ATOM 1536 C CA . ALA A 1 197 ? 17.191 73.582 57.636 1.00 7.47 197 ALA A CA 1
ATOM 1537 C C . ALA A 1 197 ? 17.250 73.603 59.172 1.00 8.00 197 ALA A C 1
ATOM 1538 O O . ALA A 1 197 ? 16.324 73.165 59.845 1.00 9.93 197 ALA A O 1
ATOM 1540 N N . GLU A 1 198 ? 18.324 74.160 59.732 1.00 9.74 198 GLU A N 1
ATOM 1541 C CA . GLU A 1 198 ? 18.521 74.203 61.189 1.00 8.82 198 GLU A CA 1
ATOM 1542 C C . GLU A 1 198 ? 17.834 75.365 61.887 1.00 11.33 198 GLU A C 1
ATOM 1543 O O . GLU A 1 198 ? 17.606 75.325 63.103 1.00 12.25 198 GLU A O 1
ATOM 1549 N N . SER A 1 199 ? 17.558 76.418 61.119 1.00 11.41 199 SER A N 1
ATOM 1550 C CA . SER A 1 199 ? 16.968 77.647 61.652 1.00 13.14 199 SER A CA 1
ATOM 1551 C C . SER A 1 199 ? 18.011 78.265 62.608 1.00 11.31 199 SER A C 1
ATOM 1552 O O . SER A 1 199 ? 17.746 78.503 63.786 1.00 13.41 199 SER A O 1
ATOM 1555 N N . LEU A 1 200 ? 19.225 78.457 62.091 1.00 10.18 200 LEU A N 1
ATOM 1556 C CA . LEU A 1 200 ? 20.355 79.041 62.852 1.00 10.28 200 LEU A CA 1
ATOM 1557 C C . LEU A 1 200 ? 20.975 80.102 61.954 1.00 12.68 200 LEU A C 1
ATOM 1558 O O . LEU A 1 200 ? 21.681 79.801 60.978 1.00 8.58 200 LEU A O 1
ATOM 1563 N N . GLU A 1 201 ? 20.704 81.358 62.290 1.00 11.46 201 GLU A N 1
ATOM 1564 C CA . GLU A 1 201 ? 21.181 82.466 61.485 1.00 14.58 201 GLU A CA 1
ATOM 1565 C C . GLU A 1 201 ? 22.681 82.557 61.312 1.00 10.13 201 GLU A C 1
ATOM 1566 O O . GLU A 1 201 ? 23.154 82.961 60.245 1.00 11.75 201 GLU A O 1
ATOM 1572 N N . GLN A 1 202 ? 23.439 82.149 62.326 1.00 11.22 202 GLN A N 1
ATOM 1573 C CA . GLN A 1 202 ? 24.896 82.219 62.236 1.00 9.37 202 GLN A CA 1
ATOM 1574 C C . GLN A 1 202 ? 25.494 81.367 61.098 1.00 10.56 202 GLN A C 1
ATOM 1575 O O . GLN A 1 202 ? 26.604 81.626 60.639 1.00 8.50 202 GLN A O 1
ATOM 1581 N N . LEU A 1 203 ? 24.746 80.375 60.618 1.00 10.06 203 LEU A N 1
ATOM 1582 C CA . LEU A 1 203 ? 25.237 79.537 59.535 1.00 8.58 203 LEU A CA 1
ATOM 1583 C C . LEU A 1 203 ? 25.279 80.323 58.243 1.00 9.40 203 LEU A C 1
ATOM 1584 O O . LEU A 1 203 ? 25.957 79.911 57.311 1.00 8.81 203 LEU A O 1
ATOM 1589 N N . ARG A 1 204 ? 24.575 81.462 58.176 1.00 10.13 204 ARG A N 1
ATOM 1590 C CA . ARG A 1 204 ? 24.630 82.271 56.950 1.00 10.59 204 ARG A CA 1
ATOM 1591 C C . ARG A 1 204 ? 26.061 82.784 56.764 1.00 9.26 204 ARG A C 1
ATOM 1592 O O . ARG A 1 204 ? 26.579 82.840 55.639 1.00 10.41 204 ARG A O 1
ATOM 1600 N N . LEU A 1 205 ? 26.704 83.136 57.872 1.00 8.28 205 LEU A N 1
ATOM 1601 C CA . LEU A 1 205 ? 28.078 83.642 57.837 1.00 9.77 205 LEU A CA 1
ATOM 1602 C C . LEU A 1 205 ? 29.065 82.554 57.395 1.00 12.66 205 LEU A C 1
ATOM 1603 O O . LEU A 1 205 ? 29.971 82.801 56.582 1.00 9.66 205 LEU A O 1
ATOM 1608 N N . MET A 1 206 ? 28.890 81.356 57.951 1.00 10.93 206 MET A N 1
ATOM 1609 C CA . MET A 1 206 ? 29.755 80.236 57.630 1.00 10.81 206 MET A CA 1
ATOM 1610 C C . MET A 1 206 ? 29.641 79.827 56.176 1.00 8.84 206 MET A C 1
ATOM 1611 O O . MET A 1 206 ? 30.634 79.444 55.557 1.00 9.12 206 MET A O 1
ATOM 1616 N N . ASN A 1 207 ? 28.444 79.967 55.609 1.00 9.88 207 ASN A N 1
ATOM 1617 C CA . ASN A 1 207 ? 28.231 79.636 54.200 1.00 9.81 207 ASN A CA 1
ATOM 1618 C C . ASN A 1 207 ? 29.130 80.481 53.297 1.00 9.67 207 ASN A C 1
ATOM 1619 O O . ASN A 1 207 ? 29.634 80.014 52.269 1.00 12.11 207 ASN A O 1
ATOM 1624 N N . ALA A 1 208 ? 29.302 81.739 53.692 1.00 12.96 208 ALA A N 1
ATOM 1625 C CA . ALA A 1 208 ? 30.100 82.706 52.940 1.00 15.01 208 ALA A CA 1
ATOM 1626 C C . ALA A 1 208 ? 31.592 82.672 53.282 1.00 14.96 208 ALA A C 1
ATOM 1627 O O . ALA A 1 208 ? 32.357 83.501 52.802 1.00 15.74 208 ALA A O 1
ATOM 1629 N N . GLY A 1 209 ? 31.995 81.743 54.140 1.00 13.28 209 GLY A N 1
ATOM 1630 C CA . GLY A 1 209 ? 33.404 81.629 54.488 1.00 12.39 209 GLY A CA 1
ATOM 1631 C C . GLY A 1 209 ? 33.899 82.642 55.508 1.00 15.14 209 GLY A C 1
ATOM 1632 O O . GLY A 1 209 ? 35.102 82.895 55.604 1.00 17.40 209 GLY A O 1
ATOM 1633 N N . ILE A 1 210 ? 32.983 83.240 56.263 1.00 12.30 210 ILE A N 1
ATOM 1634 C CA . ILE A 1 210 ? 33.363 84.216 57.276 1.00 11.00 210 ILE A CA 1
ATOM 1635 C C . ILE A 1 210 ? 33.648 83.443 58.568 1.00 14.11 210 ILE A C 1
ATOM 1636 O O . ILE A 1 210 ? 32.793 82.727 59.087 1.00 15.23 210 ILE A O 1
ATOM 1641 N N . ASN A 1 211 ? 34.865 83.588 59.068 1.00 12.96 211 ASN A N 1
ATOM 1642 C CA . ASN A 1 211 ? 35.285 82.892 60.269 1.00 14.30 211 ASN A CA 1
ATOM 1643 C C . ASN A 1 211 ? 34.656 83.398 61.557 1.00 15.62 211 ASN A C 1
ATOM 1644 O O . ASN A 1 211 ? 34.543 84.600 61.779 1.00 16.20 211 ASN A O 1
ATOM 1649 N N . ILE A 1 212 ? 34.239 82.463 62.405 1.00 11.72 212 ILE A N 1
ATOM 1650 C CA . ILE A 1 212 ? 33.647 82.817 63.681 1.00 12.22 212 ILE A CA 1
ATOM 1651 C C . ILE A 1 212 ? 34.479 82.126 64.761 1.00 14.70 212 ILE A C 1
ATOM 1652 O O . ILE A 1 212 ? 34.536 80.891 64.798 1.00 14.30 212 ILE A O 1
ATOM 1657 N N . ARG A 1 213 ? 35.196 82.909 65.571 1.00 10.65 213 ARG A N 1
ATOM 1658 C CA . ARG A 1 213 ? 35.988 82.336 66.649 1.00 11.90 213 ARG A CA 1
ATOM 1659 C C . ARG A 1 213 ? 35.090 82.229 67.870 1.00 13.95 213 ARG A C 1
ATOM 1660 O O . ARG A 1 213 ? 34.375 83.163 68.209 1.00 13.55 213 ARG A O 1
ATOM 1668 N N . THR A 1 214 ? 35.136 81.082 68.540 1.00 15.07 214 THR A N 1
ATOM 1669 C CA . THR A 1 214 ? 34.259 80.808 69.673 1.00 16.81 214 THR A CA 1
ATOM 1670 C C . THR A 1 214 ? 35.038 80.568 70.951 1.00 21.69 214 THR A C 1
ATOM 1671 O O . THR A 1 214 ? 35.581 79.473 71.122 1.00 26.57 214 THR A O 1
ATOM 1675 N N . PHE A 1 215 ? 35.022 81.560 71.854 1.00 16.08 215 PHE A N 1
ATOM 1676 C CA . PHE A 1 215 ? 35.710 81.526 73.158 1.00 18.33 215 PHE A CA 1
ATOM 1677 C C . PHE A 1 215 ? 34.958 80.814 74.277 1.00 18.17 215 PHE A C 1
ATOM 1678 O O . PHE A 1 215 ? 33.792 81.097 74.551 1.00 17.34 215 PHE A O 1
ATOM 1686 N N . GLU A 1 216 ? 35.670 79.945 74.986 1.00 21.28 216 GLU A N 1
ATOM 1687 C CA . GLU A 1 216 ? 35.067 79.188 76.072 1.00 21.38 216 GLU A CA 1
ATOM 1688 C C . GLU A 1 216 ? 35.053 79.920 77.422 1.00 21.16 216 GLU A C 1
ATOM 1689 O O . GLU A 1 216 ? 36.069 80.466 77.840 1.00 23.53 216 GLU A O 1
ATOM 1695 N N . VAL A 1 217 ? 33.893 79.936 78.084 1.00 20.31 217 VAL A N 1
ATOM 1696 C CA . VAL A 1 217 ? 33.737 80.551 79.409 1.00 21.95 217 VAL A CA 1
ATOM 1697 C C . VAL A 1 217 ? 33.054 79.537 80.333 1.00 25.20 217 VAL A C 1
ATOM 1698 O O . VAL A 1 217 ? 32.712 78.439 79.891 1.00 20.59 217 VAL A O 1
ATOM 1702 N N . ALA A 1 218 ? 32.864 79.889 81.608 1.00 28.43 218 ALA A N 1
ATOM 1703 C CA . ALA A 1 218 ? 32.203 78.994 82.572 1.00 27.91 218 ALA A CA 1
ATOM 1704 C C . ALA A 1 218 ? 30.693 78.911 82.285 1.00 30.95 218 ALA A C 1
ATOM 1705 O O . ALA A 1 218 ? 30.153 79.768 81.580 1.00 29.42 218 ALA A O 1
ATOM 1707 N N . ALA A 1 219 ? 30.022 77.870 82.789 1.00 30.48 219 ALA A N 1
ATOM 1708 C CA . ALA A 1 219 ? 28.581 77.719 82.574 1.00 36.91 219 ALA A CA 1
ATOM 1709 C C . ALA A 1 219 ? 27.887 79.018 82.995 1.00 41.76 219 ALA A C 1
ATOM 1710 O O . ALA A 1 219 ? 28.128 79.530 84.088 1.00 41.64 219 ALA A O 1
ATOM 1712 N N . THR A 1 220 ? 27.071 79.572 82.105 1.00 46.69 220 THR A N 1
ATOM 1713 C CA . THR A 1 220 ? 26.379 80.824 82.376 1.00 53.81 220 THR A CA 1
ATOM 1714 C C . THR A 1 220 ? 25.129 80.626 83.231 1.00 60.78 220 THR A C 1
ATOM 1715 O O . THR A 1 220 ? 24.789 79.496 83.595 1.00 61.55 220 THR A O 1
ATOM 1719 N N . GLY A 1 221 ? 24.483 81.738 83.586 1.00 67.76 221 GLY A N 1
ATOM 1720 C CA . GLY A 1 221 ? 23.271 81.690 84.390 1.00 75.03 221 GLY A CA 1
ATOM 1721 C C . GLY A 1 221 ? 22.059 81.381 83.532 1.00 80.31 221 GLY A C 1
ATOM 1722 O O . GLY A 1 221 ? 22.101 81.583 82.319 1.00 80.43 221 GLY A O 1
ATOM 1723 N N . PRO A 1 222 ? 20.962 80.879 84.123 1.00 85.04 222 PRO A N 1
ATOM 1724 C CA . PRO A 1 222 ? 19.768 80.568 83.330 1.00 88.30 222 PRO A CA 1
ATOM 1725 C C . PRO A 1 222 ? 19.101 81.814 82.713 1.00 90.87 222 PRO A C 1
ATOM 1726 O O . PRO A 1 222 ? 18.778 82.781 83.414 1.00 90.90 222 PRO A O 1
ATOM 1730 N N . GLY A 1 223 ? 19.018 81.822 81.382 1.00 93.14 223 GLY A N 1
ATOM 1731 C CA . GLY A 1 223 ? 18.386 82.922 80.672 1.00 96.07 223 GLY A CA 1
ATOM 1732 C C . GLY A 1 223 ? 16.881 82.786 80.834 1.00 98.02 223 GLY A C 1
ATOM 1733 O O . GLY A 1 223 ? 16.373 81.672 80.994 1.00 98.85 223 GLY A O 1
ATOM 1734 N N . VAL A 1 224 ? 16.161 83.904 80.811 1.00 98.78 224 VAL A N 1
ATOM 1735 C CA . VAL A 1 224 ? 14.712 83.859 80.985 1.00 98.99 224 VAL A CA 1
ATOM 1736 C C . VAL A 1 224 ? 13.941 83.597 79.698 1.00 99.30 224 VAL A C 1
ATOM 1737 O O . VAL A 1 224 ? 13.938 84.419 78.781 1.00 99.35 224 VAL A O 1
ATOM 1741 N N . ASP A 1 225 ? 13.256 82.455 79.666 1.00 99.99 225 ASP A N 1
ATOM 1742 C CA . ASP A 1 225 ? 12.453 82.024 78.518 1.00 100.00 225 ASP A CA 1
ATOM 1743 C C . ASP A 1 225 ? 11.099 81.492 79.011 1.00 99.84 225 ASP A C 1
ATOM 1744 O O . ASP A 1 225 ? 10.044 81.832 78.468 1.00 99.14 225 ASP A O 1
ATOM 1749 N N . THR A 1 226 ? 11.150 80.671 80.059 1.00 100.00 226 THR A N 1
ATOM 1750 C CA . THR A 1 226 ? 9.960 80.062 80.665 1.00 100.00 226 THR A CA 1
ATOM 1751 C C . THR A 1 226 ? 9.787 80.555 82.121 1.00 100.00 226 THR A C 1
ATOM 1752 O O . THR A 1 226 ? 10.778 80.901 82.779 1.00 100.00 226 THR A O 1
ATOM 1756 N N . PRO A 1 227 ? 8.526 80.649 82.616 1.00 100.00 227 PRO A N 1
ATOM 1757 C CA . PRO A 1 227 ? 8.189 81.095 83.983 1.00 100.00 227 PRO A CA 1
ATOM 1758 C C . PRO A 1 227 ? 8.658 80.165 85.118 1.00 99.58 227 PRO A C 1
ATOM 1759 O O . PRO A 1 227 ? 8.571 80.515 86.297 1.00 99.16 227 PRO A O 1
ATOM 1763 N N . ALA A 1 228 ? 9.106 78.965 84.757 1.00 99.60 228 ALA A N 1
ATOM 1764 C CA . ALA A 1 228 ? 9.625 78.015 85.734 1.00 99.93 228 ALA A CA 1
ATOM 1765 C C . ALA A 1 228 ? 11.068 78.452 86.018 1.00 100.00 228 ALA A C 1
ATOM 1766 O O . ALA A 1 228 ? 11.563 78.309 87.140 1.00 100.00 228 ALA A O 1
ATOM 1768 N N . CYS A 1 229 ? 11.717 79.008 84.989 1.00 99.80 229 CYS A N 1
ATOM 1769 C CA . CYS A 1 229 ? 13.094 79.506 85.072 1.00 98.92 229 CYS A CA 1
ATOM 1770 C C . CYS A 1 229 ? 13.148 80.993 85.453 1.00 97.40 229 CYS A C 1
ATOM 1771 O O . CYS A 1 229 ? 14.211 81.511 85.805 1.00 98.21 229 CYS A O 1
ATOM 1774 N N . LEU A 1 230 ? 12.014 81.684 85.334 1.00 94.63 230 LEU A N 1
ATOM 1775 C CA . LEU A 1 230 ? 11.926 83.102 85.688 1.00 91.07 230 LEU A CA 1
ATOM 1776 C C . LEU A 1 230 ? 12.046 83.236 87.207 1.00 89.00 230 LEU A C 1
ATOM 1777 O O . LEU A 1 230 ? 12.710 84.152 87.704 1.00 88.66 230 LEU A O 1
ATOM 1782 N N . GLU A 1 231 ? 11.416 82.302 87.927 1.00 85.33 231 GLU A N 1
ATOM 1783 C CA . GLU A 1 231 ? 11.447 82.274 89.390 1.00 81.73 231 GLU A CA 1
ATOM 1784 C C . GLU A 1 231 ? 12.848 81.881 89.869 1.00 77.81 231 GLU A C 1
ATOM 1785 O O . GLU A 1 231 ? 13.282 82.297 90.947 1.00 76.01 231 GLU A O 1
ATOM 1791 N N . LYS A 1 232 ? 13.540 81.068 89.067 1.00 73.80 232 LYS A N 1
ATOM 1792 C CA . LYS A 1 232 ? 14.903 80.640 89.385 1.00 70.35 232 LYS A CA 1
ATOM 1793 C C . LYS A 1 232 ? 15.828 81.862 89.280 1.00 65.09 232 LYS A C 1
ATOM 1794 O O . LYS A 1 232 ? 16.738 82.042 90.095 1.00 63.46 232 LYS A O 1
ATOM 1800 N N . VAL A 1 233 ? 15.566 82.710 88.286 1.00 58.84 233 VAL A N 1
ATOM 1801 C CA . VAL A 1 233 ? 16.342 83.926 88.093 1.00 53.92 233 VAL A CA 1
ATOM 1802 C C . VAL A 1 233 ? 16.008 84.940 89.198 1.00 50.58 233 VAL A C 1
ATOM 1803 O O . VAL A 1 233 ? 16.915 85.576 89.740 1.00 48.47 233 VAL A O 1
ATOM 1807 N N . ARG A 1 234 ? 14.727 85.056 89.560 1.00 48.35 234 ARG A N 1
ATOM 1808 C CA . ARG A 1 234 ? 14.309 85.978 90.626 1.00 48.01 234 ARG A CA 1
ATOM 1809 C C . ARG A 1 234 ? 14.982 85.608 91.941 1.00 48.50 234 ARG A C 1
ATOM 1810 O O . ARG A 1 234 ? 15.514 86.479 92.643 1.00 47.55 234 ARG A O 1
ATOM 1818 N N . ALA A 1 235 ? 14.980 84.311 92.252 1.00 47.21 235 ALA A N 1
ATOM 1819 C CA . ALA A 1 235 ? 15.604 83.802 93.473 1.00 47.22 235 ALA A CA 1
ATOM 1820 C C . ALA A 1 235 ? 17.131 83.964 93.426 1.00 46.78 235 ALA A C 1
ATOM 1821 O O . ALA A 1 235 ? 17.755 84.392 94.409 1.00 44.49 235 ALA A O 1
ATOM 1823 N N . LEU A 1 236 ? 17.709 83.648 92.265 1.00 46.69 236 LEU A N 1
ATOM 1824 C CA . LEU A 1 236 ? 19.153 83.721 92.029 1.00 48.88 236 LEU A CA 1
ATOM 1825 C C . LEU A 1 236 ? 19.700 85.152 92.046 1.00 49.81 236 LEU A C 1
ATOM 1826 O O . LEU A 1 236 ? 20.801 85.400 92.556 1.00 47.84 236 LEU A O 1
ATOM 1831 N N . MET A 1 237 ? 18.922 86.084 91.493 1.00 51.67 237 MET A N 1
ATOM 1832 C CA . MET A 1 237 ? 19.305 87.495 91.442 1.00 55.25 237 MET A CA 1
ATOM 1833 C C . MET A 1 237 ? 19.187 88.126 92.829 1.00 56.06 237 MET A C 1
ATOM 1834 O O . MET A 1 237 ? 19.970 89.016 93.168 1.00 56.28 237 MET A O 1
ATOM 1839 N N . ALA A 1 238 ? 18.197 87.669 93.608 1.00 57.27 238 ALA A N 1
ATOM 1840 C CA . ALA A 1 238 ? 17.946 88.147 94.978 1.00 59.40 238 ALA A CA 1
ATOM 1841 C C . ALA A 1 238 ? 18.993 87.609 95.958 1.00 60.57 238 ALA A C 1
ATOM 1842 O O . ALA A 1 238 ? 19.399 88.302 96.893 1.00 59.27 238 ALA A O 1
ATOM 1844 N N . GLN A 1 239 ? 19.400 86.358 95.747 1.00 63.62 239 GLN A N 1
ATOM 1845 C CA . GLN A 1 239 ? 20.413 85.706 96.571 1.00 67.54 239 GLN A CA 1
ATOM 1846 C C . GLN A 1 239 ? 21.761 86.398 96.317 1.00 69.60 239 GLN A C 1
ATOM 1847 O O . GLN A 1 239 ? 22.625 86.440 97.197 1.00 69.49 239 GLN A O 1
ATOM 1853 N N . GLU A 1 240 ? 21.907 86.962 95.114 1.00 72.51 240 GLU A N 1
ATOM 1854 C CA . GLU A 1 240 ? 23.119 87.668 94.700 1.00 75.03 240 GLU A CA 1
ATOM 1855 C C . GLU A 1 240 ? 23.241 89.066 95.328 1.00 76.26 240 GLU A C 1
ATOM 1856 O O . GLU A 1 240 ? 24.354 89.512 95.627 1.00 75.61 240 GLU A O 1
ATOM 1862 N N . LEU A 1 241 ? 22.104 89.748 95.517 1.00 78.36 241 LEU A N 1
ATOM 1863 C CA . LEU A 1 241 ? 22.066 91.088 96.135 1.00 80.87 241 LEU A CA 1
ATOM 1864 C C . LEU A 1 241 ? 22.415 91.031 97.627 1.00 82.84 241 LEU A C 1
ATOM 1865 O O . LEU A 1 241 ? 23.009 91.967 98.175 1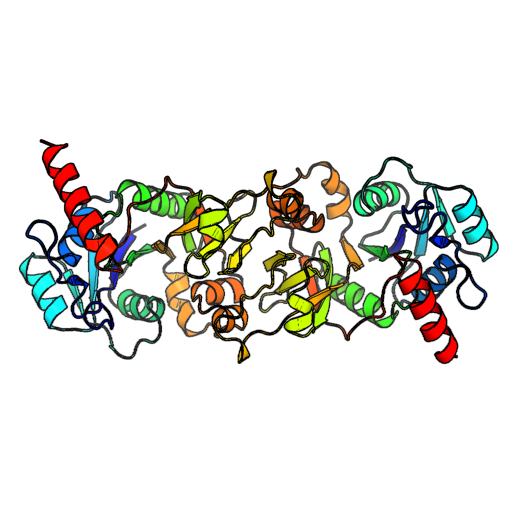.00 83.02 241 LEU A O 1
ATOM 1870 N N . ALA A 1 242 ? 22.012 89.938 98.275 1.00 84.75 242 ALA A N 1
ATOM 1871 C CA . ALA A 1 242 ? 22.271 89.713 99.695 1.00 86.50 242 ALA A CA 1
ATOM 1872 C C . ALA A 1 242 ? 23.711 89.229 99.938 1.00 87.77 242 ALA A C 1
ATOM 1873 O O . ALA A 1 242 ? 24.259 89.411 101.029 1.00 88.14 242 ALA A O 1
ATOM 1875 N N . GLU A 1 243 ? 24.315 88.626 98.912 1.00 88.69 243 GLU A N 1
ATOM 1876 C CA . GLU A 1 243 ? 25.684 88.110 98.985 1.00 89.47 243 GLU A CA 1
ATOM 1877 C C . GLU A 1 243 ? 26.735 89.216 98.835 1.00 90.55 243 GLU A C 1
ATOM 1878 O O . GLU A 1 243 ? 27.848 89.107 99.365 1.00 91.35 243 GLU A O 1
ATOM 1884 N N . ASN A 1 244 ? 26.385 90.266 98.097 1.00 91.24 244 ASN A N 1
ATOM 1885 C CA . ASN A 1 244 ? 27.290 91.391 97.875 1.00 91.68 244 ASN A CA 1
ATOM 1886 C C . ASN A 1 244 ? 26.894 92.590 98.748 1.00 90.45 244 ASN A C 1
ATOM 1887 O O . ASN A 1 244 ? 26.787 93.723 98.267 1.00 90.95 244 ASN A O 1
ATOM 1892 N N . ALA A 1 245 ? 26.695 92.312 100.038 1.00 89.22 245 ALA A N 1
ATOM 1893 C CA . ALA A 1 245 ? 26.305 93.311 101.039 1.00 88.65 245 ALA A CA 1
ATOM 1894 C C . ALA A 1 245 ? 27.469 93.779 101.934 1.00 89.79 245 ALA A C 1
ATOM 1895 O O . ALA A 1 245 ? 28.550 93.142 101.908 1.00 92.48 245 ALA A O 1
ATOM 1898 N N . SER B 1 1 ? 52.867 69.030 36.883 1.00 37.31 1 SER B N 1
ATOM 1899 C CA . SER B 1 1 ? 52.091 68.544 38.060 1.00 34.56 1 SER B CA 1
ATOM 1900 C C . SER B 1 1 ? 51.864 67.030 37.906 1.00 31.87 1 SER B C 1
ATOM 1901 O O . SER B 1 1 ? 51.014 66.593 37.131 1.00 32.45 1 SER B O 1
ATOM 1904 N N . LYS B 1 2 ? 52.655 66.242 38.629 1.00 24.96 2 LYS B N 1
ATOM 1905 C CA . LYS B 1 2 ? 52.578 64.786 38.576 1.00 18.63 2 LYS B CA 1
ATOM 1906 C C . LYS B 1 2 ? 51.612 64.232 39.625 1.00 16.25 2 LYS B C 1
ATOM 1907 O O . LYS B 1 2 ? 51.718 64.563 40.798 1.00 14.47 2 LYS B O 1
ATOM 1913 N N . ALA B 1 3 ? 50.656 63.415 39.190 1.00 13.67 3 ALA B N 1
ATOM 1914 C CA . ALA B 1 3 ? 49.698 62.795 40.096 1.00 11.53 3 ALA B CA 1
ATOM 1915 C C . ALA B 1 3 ? 49.872 61.280 40.054 1.00 9.84 3 ALA B C 1
ATOM 1916 O O . ALA B 1 3 ? 50.186 60.732 39.001 1.00 11.23 3 ALA B O 1
ATOM 1918 N N . VAL B 1 4 ? 49.718 60.617 41.196 1.00 9.21 4 VAL B N 1
ATOM 1919 C CA . VAL B 1 4 ? 49.789 59.164 41.234 1.00 9.78 4 VAL B CA 1
ATOM 1920 C C . VAL B 1 4 ? 48.600 58.659 42.041 1.00 11.24 4 VAL B C 1
ATOM 1921 O O . VAL B 1 4 ? 48.060 59.392 42.877 1.00 11.26 4 VAL B O 1
ATOM 1925 N N . ILE B 1 5 ? 48.114 57.464 41.699 1.00 8.27 5 ILE B N 1
ATOM 1926 C CA . ILE B 1 5 ? 47.027 56.821 42.432 1.00 8.12 5 ILE B CA 1
ATOM 1927 C C . ILE B 1 5 ? 47.626 55.699 43.297 1.00 8.25 5 ILE B C 1
ATOM 1928 O O . ILE B 1 5 ? 48.464 54.923 42.827 1.00 10.38 5 ILE B O 1
ATOM 1933 N N . VAL B 1 6 ? 47.267 55.681 44.573 1.00 5.94 6 VAL B N 1
ATOM 1934 C CA . VAL B 1 6 ? 47.750 54.657 45.493 1.00 8.79 6 VAL B CA 1
ATOM 1935 C C . VAL B 1 6 ? 46.513 53.921 45.981 1.00 11.28 6 VAL B C 1
ATOM 1936 O O . VAL B 1 6 ? 45.505 54.543 46.336 1.00 10.48 6 VAL B O 1
ATOM 1940 N N . ILE B 1 7 ? 46.560 52.591 45.920 1.00 11.82 7 ILE B N 1
ATOM 1941 C CA . ILE B 1 7 ? 45.442 51.773 46.366 1.00 11.23 7 ILE B CA 1
ATOM 1942 C C . ILE B 1 7 ? 45.879 50.922 47.558 1.00 12.39 7 ILE B C 1
ATOM 1943 O O . ILE B 1 7 ? 46.680 49.993 47.388 1.00 13.88 7 ILE B O 1
ATOM 1948 N N . PRO B 1 8 ? 45.415 51.264 48.778 1.00 15.30 8 PRO B N 1
ATOM 1949 C CA . PRO B 1 8 ? 45.749 50.515 49.995 1.00 17.44 8 PRO B CA 1
ATOM 1950 C C . PRO B 1 8 ? 45.031 49.175 49.887 1.00 19.04 8 PRO B C 1
ATOM 1951 O O . PRO B 1 8 ? 43.828 49.140 49.633 1.00 17.66 8 PRO B O 1
ATOM 1955 N N . ALA B 1 9 ? 45.773 48.079 50.001 1.00 17.88 9 ALA B N 1
ATOM 1956 C CA . ALA B 1 9 ? 45.172 46.758 49.901 1.00 19.28 9 ALA B CA 1
ATOM 1957 C C . ALA B 1 9 ? 45.750 45.837 50.966 1.00 20.59 9 ALA B C 1
ATOM 1958 O O . ALA B 1 9 ? 46.604 45.006 50.664 1.00 22.89 9 ALA B O 1
ATOM 1960 N N . ARG B 1 10 ? 45.324 46.008 52.213 1.00 18.79 10 ARG B N 1
ATOM 1961 C CA . ARG B 1 10 ? 45.830 45.129 53.261 1.00 25.67 10 ARG B CA 1
ATOM 1962 C C . ARG B 1 10 ? 45.114 43.780 53.142 1.00 22.70 10 ARG B C 1
ATOM 1963 O O . ARG B 1 10 ? 43.965 43.702 52.690 1.00 19.89 10 ARG B O 1
ATOM 1971 N N . TYR B 1 11 ? 45.830 42.720 53.488 1.00 23.57 11 TYR B N 1
ATOM 1972 C CA . TYR B 1 11 ? 45.297 41.366 53.400 1.00 22.71 11 TYR B CA 1
ATOM 1973 C C . TYR B 1 11 ? 44.174 41.098 54.391 1.00 21.88 11 TYR B C 1
ATOM 1974 O O . TYR B 1 11 ? 43.106 40.585 54.036 1.00 21.22 11 TYR B O 1
ATOM 1983 N N . GLY B 1 12 ? 44.414 41.483 55.633 1.00 21.61 12 GLY B N 1
ATOM 1984 C CA . GLY B 1 12 ? 43.449 41.238 56.688 1.00 25.99 12 GLY B CA 1
ATOM 1985 C C . GLY B 1 12 ? 42.138 41.979 56.725 1.00 28.99 12 GLY B C 1
ATOM 1986 O O . GLY B 1 12 ? 42.021 43.119 56.280 1.00 28.68 12 GLY B O 1
ATOM 1987 N N . SER B 1 13 ? 41.155 41.312 57.313 1.00 30.78 13 SER B N 1
ATOM 1988 C CA . SER B 1 13 ? 39.809 41.844 57.490 1.00 34.88 13 SER B CA 1
ATOM 1989 C C . SER B 1 13 ? 39.098 40.930 58.488 1.00 36.15 13 SER B C 1
ATOM 1990 O O . SER B 1 13 ? 39.200 39.711 58.374 1.00 34.77 13 SER B O 1
ATOM 1993 N N . SER B 1 14 ? 38.380 41.501 59.455 1.00 40.29 14 SER B N 1
ATOM 1994 C CA . SER B 1 14 ? 37.713 40.678 60.476 1.00 44.50 14 SER B CA 1
ATOM 1995 C C . SER B 1 14 ? 36.622 39.723 59.969 1.00 45.43 14 SER B C 1
ATOM 1996 O O . SER B 1 14 ? 36.486 38.613 60.485 1.00 46.02 14 SER B O 1
ATOM 1999 N N . ARG B 1 15 ? 35.877 40.141 58.948 1.00 45.88 15 ARG B N 1
ATOM 2000 C CA . ARG B 1 15 ? 34.805 39.326 58.375 1.00 45.29 15 ARG B CA 1
ATOM 2001 C C . ARG B 1 15 ? 35.127 38.695 57.016 1.00 40.23 15 ARG B C 1
ATOM 2002 O O . ARG B 1 15 ? 34.388 37.830 56.536 1.00 39.39 15 ARG B O 1
ATOM 2010 N N . LEU B 1 16 ? 36.216 39.143 56.397 1.00 34.05 16 LEU B N 1
ATOM 2011 C CA . LEU B 1 16 ? 36.630 38.644 55.096 1.00 29.58 16 LEU B CA 1
ATOM 2012 C C . LEU B 1 16 ? 38.131 38.578 54.939 1.00 28.19 16 LEU B C 1
ATOM 2013 O O . LEU B 1 16 ? 38.709 39.390 54.202 1.00 26.69 16 LEU B O 1
ATOM 2018 N N . PRO B 1 17 ? 38.793 37.628 55.630 1.00 25.14 17 PRO B N 1
ATOM 2019 C CA . PRO B 1 17 ? 40.258 37.463 55.536 1.00 22.64 17 PRO B CA 1
ATOM 2020 C C . PRO B 1 17 ? 40.657 37.335 54.054 1.00 23.86 17 PRO B C 1
ATOM 2021 O O . PRO B 1 17 ? 39.952 36.672 53.278 1.00 22.81 17 PRO B O 1
ATOM 2025 N N . GLY B 1 18 ? 41.746 37.999 53.658 1.00 22.39 18 GLY B N 1
ATOM 2026 C CA . GLY B 1 18 ? 42.215 37.940 52.277 1.00 19.80 18 GLY B CA 1
ATOM 2027 C C . GLY B 1 18 ? 41.343 38.678 51.276 1.00 21.13 18 GLY B C 1
ATOM 2028 O O . GLY B 1 18 ? 41.408 38.403 50.076 1.00 19.48 18 GLY B O 1
ATOM 2029 N N . LYS B 1 19 ? 40.572 39.649 51.770 1.00 20.66 19 LYS B N 1
ATOM 2030 C CA . LYS B 1 19 ? 39.643 40.467 50.978 1.00 19.82 19 LYS B CA 1
ATOM 2031 C C . LYS B 1 19 ? 40.097 40.938 49.586 1.00 15.41 19 LYS B C 1
ATOM 2032 O O . LYS B 1 19 ? 39.374 40.744 48.613 1.00 16.00 19 LYS B O 1
ATOM 2038 N N . PRO B 1 20 ? 41.314 41.518 49.459 1.00 16.13 20 PRO B N 1
ATOM 2039 C CA . PRO B 1 20 ? 41.723 41.963 48.111 1.00 14.62 20 PRO B CA 1
ATOM 2040 C C . PRO B 1 20 ? 41.847 40.865 47.062 1.00 18.04 20 PRO B C 1
ATOM 2041 O O . PRO B 1 20 ? 41.848 41.156 45.861 1.00 16.10 20 PRO B O 1
ATOM 2045 N N . LEU B 1 21 ? 41.958 39.611 47.507 1.00 16.54 21 LEU B N 1
ATOM 2046 C CA . LEU B 1 21 ? 42.110 38.488 46.584 1.00 16.36 21 LEU B CA 1
ATOM 2047 C C . LEU B 1 21 ? 40.815 37.746 46.289 1.00 17.49 21 LEU B C 1
ATOM 2048 O O . LEU B 1 21 ? 40.819 36.777 45.539 1.00 21.99 21 LEU B O 1
ATOM 2053 N N . LEU B 1 22 ? 39.700 38.208 46.844 1.00 18.74 22 LEU B N 1
ATOM 2054 C CA . LEU B 1 22 ? 38.427 37.541 46.590 1.00 20.87 22 LEU B CA 1
ATOM 2055 C C . LEU B 1 22 ? 38.039 37.699 45.139 1.00 22.53 22 LEU B C 1
ATOM 2056 O O . LEU B 1 22 ? 38.190 38.769 44.551 1.00 20.54 22 LEU B O 1
ATOM 2061 N N . ASP B 1 23 ? 37.575 36.601 44.559 1.00 21.05 23 ASP B N 1
ATOM 2062 C CA . ASP B 1 23 ? 37.202 36.573 43.168 1.00 20.39 23 ASP B CA 1
ATOM 2063 C C . ASP B 1 23 ? 35.884 37.259 42.922 1.00 20.55 23 ASP B C 1
ATOM 2064 O O . ASP B 1 23 ? 34.935 37.062 43.672 1.00 22.63 23 ASP B O 1
ATOM 2069 N N . ILE B 1 24 ? 35.853 38.105 41.899 1.00 20.06 24 ILE B N 1
ATOM 2070 C CA . ILE B 1 24 ? 34.634 38.799 41.495 1.00 19.79 24 ILE B CA 1
ATOM 2071 C C . ILE B 1 24 ? 34.617 38.652 39.980 1.00 21.07 24 ILE B C 1
ATOM 2072 O O . ILE B 1 24 ? 35.450 39.226 39.277 1.00 18.59 24 ILE B O 1
ATOM 2077 N N . VAL B 1 25 ? 33.673 37.851 39.490 1.00 24.72 25 VAL B N 1
ATOM 2078 C CA . VAL B 1 25 ? 33.531 37.543 38.066 1.00 25.15 25 VAL B CA 1
ATOM 2079 C C . VAL B 1 25 ? 34.833 37.180 37.325 1.00 22.12 25 VAL B C 1
ATOM 2080 O O . VAL B 1 25 ? 35.091 37.651 36.221 1.00 24.75 25 VAL B O 1
ATOM 2084 N N . GLY B 1 26 ? 35.683 36.383 37.972 1.00 21.55 26 GLY B N 1
ATOM 2085 C CA . GLY B 1 26 ? 36.909 35.928 37.334 1.00 20.54 26 GLY B CA 1
ATOM 2086 C C . GLY B 1 26 ? 38.220 36.609 37.628 1.00 22.37 26 GLY B C 1
ATOM 2087 O O . GLY B 1 26 ? 39.259 36.137 37.167 1.00 19.95 26 GLY B O 1
ATOM 2088 N N . LYS B 1 27 ? 38.183 37.718 38.368 1.00 21.71 27 LYS B N 1
ATOM 2089 C CA . LYS B 1 27 ? 39.397 38.469 38.722 1.00 20.63 27 LYS B CA 1
ATOM 2090 C C . LYS B 1 27 ? 39.403 38.814 40.202 1.00 17.82 27 LYS B C 1
ATOM 2091 O O . LYS B 1 27 ? 38.350 38.990 40.798 1.00 17.19 27 LYS B O 1
ATOM 2097 N N . PRO B 1 28 ? 40.587 38.888 40.826 1.00 17.58 28 PRO B N 1
ATOM 2098 C CA . PRO B 1 28 ? 40.566 39.242 42.250 1.00 16.46 28 PRO B CA 1
ATOM 2099 C C . PRO B 1 28 ? 40.059 40.694 42.383 1.00 15.35 28 PRO B C 1
ATOM 2100 O O . PRO B 1 28 ? 40.227 41.497 41.454 1.00 13.61 28 PRO B O 1
ATOM 2104 N N . MET B 1 29 ? 39.401 41.007 43.499 1.00 14.21 29 MET B N 1
ATOM 2105 C CA . MET B 1 29 ? 38.865 42.358 43.710 1.00 15.60 29 MET B CA 1
ATOM 2106 C C . MET B 1 29 ? 39.880 43.484 43.421 1.00 13.07 29 MET B C 1
ATOM 2107 O O . MET B 1 29 ? 39.560 44.445 42.725 1.00 11.61 29 MET B O 1
ATOM 2112 N N . ILE B 1 30 ? 41.121 43.308 43.872 1.00 11.63 30 ILE B N 1
ATOM 2113 C CA . ILE B 1 30 ? 42.157 44.310 43.659 1.00 12.35 30 ILE B CA 1
ATOM 2114 C C . ILE B 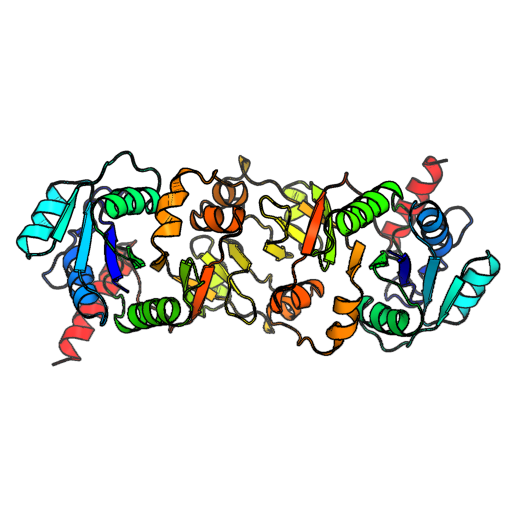1 30 ? 42.447 44.567 42.175 1.00 16.56 30 ILE B C 1
ATOM 2115 O O . ILE B 1 30 ? 42.804 45.687 41.790 1.00 13.33 30 ILE B O 1
ATOM 2120 N N . GLN B 1 31 ? 42.261 43.556 41.324 1.00 12.89 31 GLN B N 1
ATOM 2121 C CA . GLN B 1 31 ? 42.519 43.761 39.912 1.00 9.95 31 GLN B CA 1
ATOM 2122 C C . GLN B 1 31 ? 41.459 44.665 39.296 1.00 11.57 31 GLN B C 1
ATOM 2123 O O . GLN B 1 31 ? 41.765 45.439 38.397 1.00 11.24 31 GLN B O 1
ATOM 2129 N N . HIS B 1 32 ? 40.207 44.536 39.734 1.00 13.28 32 HIS B N 1
ATOM 2130 C CA . HIS B 1 32 ? 39.143 45.402 39.215 1.00 13.01 32 HIS B CA 1
ATOM 2131 C C . HIS B 1 32 ? 39.438 46.862 39.535 1.00 16.56 32 HIS B C 1
ATOM 2132 O O . HIS B 1 32 ? 39.236 47.742 38.697 1.00 13.43 32 HIS B O 1
ATOM 2139 N N . VAL B 1 33 ? 39.872 47.116 40.769 1.00 13.46 33 VAL B N 1
ATOM 2140 C CA . VAL B 1 33 ? 40.173 48.490 41.186 1.00 13.45 33 VAL B CA 1
ATOM 2141 C C . VAL B 1 33 ? 41.365 49.013 40.398 1.00 12.74 33 VAL B C 1
ATOM 2142 O O . VAL B 1 33 ? 41.328 50.120 39.865 1.00 11.98 33 VAL B O 1
ATOM 2146 N N . TYR B 1 34 ? 42.401 48.190 40.284 1.00 12.03 34 TYR B N 1
ATOM 2147 C CA . TYR B 1 34 ? 43.602 48.562 39.551 1.00 12.52 34 TYR B CA 1
ATOM 2148 C C . TYR B 1 34 ? 43.318 48.896 38.079 1.00 15.81 34 TYR B C 1
ATOM 2149 O O . TYR B 1 34 ? 43.828 49.889 37.547 1.00 12.86 34 TYR B O 1
ATOM 2158 N N . GLU B 1 35 ? 42.524 48.067 37.409 1.00 11.07 35 GLU B N 1
ATOM 2159 C CA . GLU B 1 35 ? 42.198 48.315 36.009 1.00 13.12 35 GLU B CA 1
ATOM 2160 C C . GLU B 1 35 ? 41.399 49.597 35.784 1.00 13.03 35 GLU B C 1
ATOM 2161 O O . GLU B 1 35 ? 41.606 50.297 34.789 1.00 15.17 35 GLU B O 1
ATOM 2167 N N . ARG B 1 36 ? 40.489 49.906 36.699 1.00 12.25 36 ARG B N 1
ATOM 2168 C CA . ARG B 1 36 ? 39.708 51.136 36.578 1.00 13.84 36 ARG B CA 1
ATOM 2169 C C . ARG B 1 36 ? 40.623 52.337 36.862 1.00 14.55 36 ARG B C 1
ATOM 2170 O O . ARG B 1 36 ? 40.552 53.347 36.175 1.00 15.19 36 ARG B O 1
ATOM 2178 N N . ALA B 1 37 ? 41.526 52.207 37.832 1.00 13.29 37 ALA B N 1
ATOM 2179 C CA . ALA B 1 37 ? 42.468 53.296 38.128 1.00 13.78 37 ALA B CA 1
ATOM 2180 C C . ALA B 1 37 ? 43.327 53.628 36.906 1.00 15.16 37 ALA B C 1
ATOM 2181 O O . ALA B 1 37 ? 43.701 54.785 36.700 1.00 11.73 37 ALA B O 1
ATOM 2183 N N . LEU B 1 38 ? 43.632 52.620 36.083 1.00 13.82 38 LEU B N 1
ATOM 2184 C CA . LEU B 1 38 ? 44.442 52.839 34.890 1.00 13.65 38 LEU B CA 1
ATOM 2185 C C . LEU B 1 38 ? 43.707 53.620 33.803 1.00 14.35 38 LEU B C 1
ATOM 2186 O O . LEU B 1 38 ? 44.329 54.116 32.871 1.00 13.75 38 LEU B O 1
ATOM 2191 N N . GLN B 1 39 ? 42.385 53.704 33.907 1.00 14.15 39 GLN B N 1
ATOM 2192 C CA . GLN B 1 39 ? 41.582 54.439 32.926 1.00 18.23 39 GLN B CA 1
ATOM 2193 C C . GLN B 1 39 ? 41.417 55.920 33.273 1.00 19.61 39 GLN B C 1
ATOM 2194 O O . GLN B 1 39 ? 40.709 56.632 32.581 1.00 22.19 39 GLN B O 1
ATOM 2200 N N . VAL B 1 40 ? 42.011 56.361 34.383 1.00 14.40 40 VAL B N 1
ATOM 2201 C CA . VAL B 1 40 ? 41.914 57.765 34.811 1.00 13.34 40 VAL B CA 1
ATOM 2202 C C . VAL B 1 40 ? 42.937 58.619 34.058 1.00 13.92 40 VAL B C 1
ATOM 2203 O O . VAL B 1 40 ? 44.151 58.435 34.199 1.00 16.03 40 VAL B O 1
ATOM 2207 N N . ALA B 1 41 ? 42.458 59.568 33.256 1.00 14.97 41 ALA B N 1
ATOM 2208 C CA . ALA B 1 41 ? 43.364 60.427 32.511 1.00 14.51 41 ALA B CA 1
ATOM 2209 C C . ALA B 1 41 ? 44.127 61.397 33.435 1.00 15.38 41 ALA B C 1
ATOM 2210 O O . ALA B 1 41 ? 43.608 61.817 34.475 1.00 17.86 41 ALA B O 1
ATOM 2212 N N . GLY B 1 42 ? 45.368 61.717 33.076 1.00 15.81 42 GLY B N 1
ATOM 2213 C CA . GLY B 1 42 ? 46.162 62.655 33.863 1.00 18.20 42 GLY B CA 1
ATOM 2214 C C . GLY B 1 42 ? 46.994 62.099 35.016 1.00 18.12 42 GLY B C 1
ATOM 2215 O O . GLY B 1 42 ? 47.591 62.874 35.773 1.00 18.73 42 GLY B O 1
ATOM 2216 N N . VAL B 1 43 ? 47.013 60.770 35.164 1.00 14.65 43 VAL B N 1
ATOM 2217 C CA . VAL B 1 43 ? 47.763 60.091 36.223 1.00 13.09 43 VAL B CA 1
ATOM 2218 C C . VAL B 1 43 ? 49.028 59.434 35.645 1.00 15.80 43 VAL B C 1
ATOM 2219 O O . VAL B 1 43 ? 48.971 58.746 34.627 1.00 16.67 43 VAL B O 1
ATOM 2223 N N . ALA B 1 44 ? 50.176 59.671 36.264 1.00 13.59 44 ALA B N 1
ATOM 2224 C CA . ALA B 1 44 ? 51.428 59.094 35.774 1.00 14.51 44 ALA B CA 1
ATOM 2225 C C . ALA B 1 44 ? 51.664 57.645 36.175 1.00 15.42 44 ALA B C 1
ATOM 2226 O O . ALA B 1 44 ? 52.223 56.884 35.408 1.00 18.08 44 ALA B O 1
ATOM 2228 N N . GLU B 1 45 ? 51.247 57.275 37.380 1.00 14.58 45 GLU B N 1
ATOM 2229 C CA . GLU B 1 45 ? 51.471 55.930 37.896 1.00 16.26 45 GLU B CA 1
ATOM 2230 C C . GLU B 1 45 ? 50.359 55.489 38.843 1.00 15.09 45 GLU B C 1
ATOM 2231 O O . GLU B 1 45 ? 49.764 56.308 39.546 1.00 12.38 45 GLU B O 1
ATOM 2237 N N . VAL B 1 46 ? 50.136 54.177 38.902 1.00 14.23 46 VAL B N 1
ATOM 2238 C CA . VAL B 1 46 ? 49.143 53.573 39.788 1.00 13.00 46 VAL B CA 1
ATOM 2239 C C . VAL B 1 46 ? 49.877 52.485 40.580 1.00 14.29 46 VAL B C 1
ATOM 2240 O O . VAL B 1 46 ? 50.519 51.614 39.994 1.00 12.90 46 VAL B O 1
ATOM 2244 N N . TRP B 1 47 ? 49.794 52.568 41.909 1.00 12.15 47 TRP B N 1
ATOM 2245 C CA . TRP B 1 47 ? 50.446 51.616 42.796 1.00 11.57 47 TRP B CA 1
ATOM 2246 C C . TRP B 1 47 ? 49.491 50.989 43.790 1.00 10.84 47 TRP B C 1
ATOM 2247 O O . TRP B 1 47 ? 48.599 51.660 44.334 1.00 12.47 47 TRP B O 1
ATOM 2258 N N . VAL B 1 48 ? 49.701 49.697 44.045 1.00 12.54 48 VAL B N 1
ATOM 2259 C CA . VAL B 1 48 ? 48.935 48.986 45.065 1.00 11.37 48 VAL B CA 1
ATOM 2260 C C . VAL B 1 48 ? 49.890 48.934 46.266 1.00 12.72 48 VAL B C 1
ATOM 2261 O O . VAL B 1 48 ? 51.045 48.497 46.124 1.00 14.08 48 VAL B O 1
ATOM 2265 N N . ALA B 1 49 ? 49.448 49.442 47.417 1.00 10.76 49 ALA B N 1
ATOM 2266 C CA . ALA B 1 49 ? 50.283 49.440 48.629 1.00 13.59 49 ALA B CA 1
ATOM 2267 C C . ALA B 1 49 ? 49.706 48.347 49.529 1.00 13.28 49 ALA B C 1
ATOM 2268 O O . ALA B 1 49 ? 48.564 48.440 49.988 1.00 12.85 49 ALA B O 1
ATOM 2270 N N . THR B 1 50 ? 50.493 47.307 49.768 1.00 13.90 50 THR B N 1
ATOM 2271 C CA . THR B 1 50 ? 50.009 46.189 50.552 1.00 14.47 50 THR B CA 1
ATOM 2272 C C . THR B 1 50 ? 50.978 45.812 51.654 1.00 18.10 50 THR B C 1
ATOM 2273 O O . THR B 1 50 ? 52.117 46.259 51.667 1.00 17.52 50 THR B O 1
ATOM 2277 N N . ASP B 1 51 ? 50.517 44.968 52.568 1.00 18.90 51 ASP B N 1
ATOM 2278 C CA . ASP B 1 51 ? 51.328 44.530 53.704 1.00 24.01 51 ASP B CA 1
ATOM 2279 C C . ASP B 1 51 ? 51.618 43.020 53.648 1.00 25.15 51 ASP B C 1
ATOM 2280 O O . ASP B 1 51 ? 52.336 42.493 54.498 1.00 24.64 51 ASP B O 1
ATOM 2285 N N . ASP B 1 52 ? 51.101 42.359 52.609 1.00 23.76 52 ASP B N 1
ATOM 2286 C CA . ASP B 1 52 ? 51.216 40.908 52.450 1.00 22.05 52 ASP B CA 1
ATOM 2287 C C . ASP B 1 52 ? 51.796 40.474 51.105 1.00 22.04 52 ASP B C 1
ATOM 2288 O O . ASP B 1 52 ? 51.371 40.931 50.046 1.00 19.68 52 ASP B O 1
ATOM 2293 N N . PRO B 1 53 ? 52.776 39.561 51.140 1.00 21.41 53 PRO B N 1
ATOM 2294 C CA . PRO B 1 53 ? 53.471 38.995 49.984 1.00 21.15 53 PRO B CA 1
ATOM 2295 C C . PRO B 1 53 ? 52.516 38.339 48.997 1.00 18.17 53 PRO B C 1
ATOM 2296 O O . PRO B 1 53 ? 52.770 38.332 47.796 1.00 17.81 53 PRO B O 1
ATOM 2300 N N . ARG B 1 54 ? 51.433 37.763 49.508 1.00 18.02 54 ARG B N 1
ATOM 2301 C CA . ARG B 1 54 ? 50.446 37.105 48.655 1.00 18.11 54 ARG B CA 1
ATOM 2302 C C . ARG B 1 54 ? 49.724 38.110 47.774 1.00 21.60 54 ARG B C 1
ATOM 2303 O O . ARG B 1 54 ? 49.386 37.802 46.625 1.00 20.44 54 ARG B O 1
ATOM 2311 N N . VAL B 1 55 ? 49.453 39.300 48.316 1.00 20.61 55 VAL B N 1
ATOM 2312 C CA . VAL B 1 55 ? 48.784 40.334 47.526 1.00 16.24 55 VAL B CA 1
ATOM 2313 C C . VAL B 1 55 ? 49.772 40.891 46.513 1.00 13.79 55 VAL B C 1
ATOM 2314 O O . VAL B 1 55 ? 49.431 41.121 45.363 1.00 14.51 55 VAL B O 1
ATOM 2318 N N . GLU B 1 56 ? 51.013 41.064 46.937 1.00 14.29 56 GLU B N 1
ATOM 2319 C CA . GLU B 1 56 ? 52.041 41.576 46.061 1.00 16.80 56 GLU B CA 1
ATOM 2320 C C . GLU B 1 56 ? 52.234 40.659 44.845 1.00 19.93 56 GLU B C 1
ATOM 2321 O O . GLU B 1 56 ? 52.316 41.134 43.713 1.00 17.07 56 GLU B O 1
ATOM 2327 N N . GLN B 1 57 ? 52.297 39.346 45.073 1.00 19.66 57 GLN B N 1
ATOM 2328 C CA . GLN B 1 57 ? 52.493 38.401 43.968 1.00 20.54 57 GLN B CA 1
ATOM 2329 C C . GLN B 1 57 ? 51.297 38.389 43.037 1.00 15.52 57 GLN B C 1
ATOM 2330 O O . GLN B 1 57 ? 51.455 38.315 41.830 1.00 17.07 57 GLN B O 1
ATOM 2336 N N . ALA B 1 58 ? 50.100 38.480 43.603 1.00 14.31 58 ALA B N 1
ATOM 2337 C CA . ALA B 1 58 ? 48.881 38.483 42.804 1.00 15.31 58 ALA B CA 1
ATOM 2338 C C . ALA B 1 58 ? 48.855 39.697 41.881 1.00 18.94 58 ALA B C 1
ATOM 2339 O O . ALA B 1 58 ? 48.476 39.589 40.711 1.00 17.05 58 ALA B O 1
ATOM 2341 N N . VAL B 1 59 ? 49.259 40.852 42.415 1.00 16.19 59 VAL B N 1
ATOM 2342 C CA . VAL B 1 59 ? 49.274 42.077 41.638 1.00 14.38 59 VAL B CA 1
ATOM 2343 C C . VAL B 1 59 ? 50.296 41.986 40.517 1.00 15.29 59 VAL B C 1
ATOM 2344 O O . VAL B 1 59 ? 49.984 42.296 39.358 1.00 17.47 59 VAL B O 1
ATOM 2348 N N . GLN B 1 60 ? 51.488 41.495 40.830 1.00 12.60 60 GLN B N 1
ATOM 2349 C CA . GLN B 1 60 ? 52.511 41.335 39.807 1.00 16.59 60 GLN B CA 1
ATOM 2350 C C . GLN B 1 60 ? 52.099 40.301 38.741 1.00 17.66 60 GLN B C 1
ATOM 2351 O O . GLN B 1 60 ? 52.399 40.467 37.551 1.00 17.69 60 GLN B O 1
ATOM 2357 N N . ALA B 1 61 ? 51.349 39.278 39.153 1.00 16.59 61 ALA B N 1
ATOM 2358 C CA . ALA B 1 61 ? 50.891 38.244 38.215 1.00 16.76 61 ALA B CA 1
ATOM 2359 C C . ALA B 1 61 ? 50.074 38.850 37.079 1.00 17.12 61 ALA B C 1
ATOM 2360 O O . ALA B 1 61 ? 50.172 38.393 35.934 1.00 17.38 61 ALA B O 1
ATOM 2362 N N . PHE B 1 62 ? 49.250 39.861 37.379 1.00 18.04 62 PHE B N 1
ATOM 2363 C CA . PHE B 1 62 ? 48.454 40.464 36.309 1.00 17.67 62 PHE B CA 1
ATOM 2364 C C . PHE B 1 62 ? 49.098 41.658 35.607 1.00 17.29 62 PHE B C 1
ATOM 2365 O O . PHE B 1 62 ? 48.495 42.262 34.725 1.00 20.57 62 PHE B O 1
ATOM 2373 N N . GLY B 1 63 ? 50.343 41.955 35.969 1.00 15.99 63 GLY B N 1
ATOM 2374 C CA . GLY B 1 63 ? 51.062 43.057 35.339 1.00 19.30 63 GLY B CA 1
ATOM 2375 C C . GLY B 1 63 ? 51.029 44.399 36.065 1.00 22.05 63 GLY B C 1
ATOM 2376 O O . GLY B 1 63 ? 51.495 45.401 35.528 1.00 23.27 63 GLY B O 1
ATOM 2377 N N . GLY B 1 64 ? 50.488 44.423 37.281 1.00 18.30 64 GLY B N 1
ATOM 2378 C CA . GLY B 1 64 ? 50.410 45.661 38.034 1.00 16.77 64 GLY B CA 1
ATOM 2379 C C . GLY B 1 64 ? 51.654 45.957 38.841 1.00 18.99 64 GLY B C 1
ATOM 2380 O O . GLY B 1 64 ? 52.593 45.154 38.881 1.00 18.20 64 GLY B O 1
ATOM 2381 N N . LYS B 1 65 ? 51.669 47.123 39.481 1.00 18.61 65 LYS B N 1
ATOM 2382 C CA . LYS B 1 65 ? 52.795 47.545 40.312 1.00 18.73 65 LYS B CA 1
ATOM 2383 C C . LYS B 1 65 ? 52.369 47.511 41.771 1.00 16.98 65 LYS B C 1
ATOM 2384 O O . LYS B 1 65 ? 51.295 47.999 42.122 1.00 13.63 65 LYS B O 1
ATOM 2390 N N . ALA B 1 66 ? 53.201 46.923 42.624 1.00 15.99 66 ALA B N 1
ATOM 2391 C CA . ALA B 1 66 ? 52.882 46.854 44.041 1.00 17.02 66 ALA B CA 1
ATOM 2392 C C . ALA B 1 66 ? 54.060 47.291 44.884 1.00 18.01 66 ALA B C 1
ATOM 2393 O O . ALA B 1 66 ? 55.202 47.148 44.481 1.00 21.98 66 ALA B O 1
ATOM 2395 N N . ILE B 1 67 ? 53.771 47.866 46.043 1.00 18.26 67 ILE B N 1
ATOM 2396 C CA . ILE B 1 67 ? 54.817 48.287 46.963 1.00 18.74 67 ILE B CA 1
ATOM 2397 C C . ILE B 1 67 ? 54.460 47.777 48.362 1.00 18.41 67 ILE B C 1
ATOM 2398 O O . ILE B 1 67 ? 53.314 47.860 48.794 1.00 16.58 67 ILE B O 1
ATOM 2403 N N . MET B 1 68 ? 55.408 47.086 48.985 1.00 20.53 68 MET B N 1
ATOM 2404 C CA . MET B 1 68 ? 55.212 46.552 50.328 1.00 21.37 68 MET B CA 1
ATOM 2405 C C . MET B 1 68 ? 55.306 47.688 51.345 1.00 19.90 68 MET B C 1
ATOM 2406 O O . MET B 1 68 ? 56.176 48.546 51.250 1.00 20.39 68 MET B O 1
ATOM 2411 N N . THR B 1 69 ? 54.393 47.700 52.303 1.00 18.89 69 THR B N 1
ATOM 2412 C CA . THR B 1 69 ? 54.394 48.722 53.334 1.00 18.99 69 THR B CA 1
ATOM 2413 C C . THR B 1 69 ? 54.313 47.998 54.682 1.00 24.60 69 THR B C 1
ATOM 2414 O O . THR B 1 69 ? 54.145 46.778 54.711 1.00 23.49 69 THR B O 1
ATOM 2418 N N . ARG B 1 70 ? 54.469 48.731 55.785 1.00 26.59 70 ARG B N 1
ATOM 2419 C CA . ARG B 1 70 ? 54.422 48.144 57.129 1.00 30.96 70 ARG B CA 1
ATOM 2420 C C . ARG B 1 70 ? 53.075 47.546 57.489 1.00 31.97 70 ARG B C 1
ATOM 2421 O O . ARG B 1 70 ? 52.043 47.954 56.964 1.00 29.85 70 ARG B O 1
ATOM 2429 N N . ASN B 1 71 ? 53.096 46.551 58.372 1.00 36.96 71 ASN B N 1
ATOM 2430 C CA . ASN B 1 71 ? 51.865 45.895 58.814 1.00 44.29 71 ASN B CA 1
ATOM 2431 C C . ASN B 1 71 ? 51.260 46.552 60.054 1.00 45.22 71 ASN B C 1
ATOM 2432 O O . ASN B 1 71 ? 50.139 46.212 60.453 1.00 46.00 71 ASN B O 1
ATOM 2437 N N . ASP B 1 72 ? 51.986 47.514 60.632 1.00 45.87 72 ASP B N 1
ATOM 2438 C CA . ASP B 1 72 ? 51.525 48.214 61.833 1.00 46.92 72 ASP B CA 1
ATOM 2439 C C . ASP B 1 72 ? 50.764 49.533 61.641 1.00 45.00 72 ASP B C 1
ATOM 2440 O O . ASP B 1 72 ? 50.502 50.237 62.616 1.00 45.40 72 ASP B O 1
ATOM 2445 N N . HIS B 1 73 ? 50.444 49.886 60.397 1.00 42.31 73 HIS B N 1
ATOM 2446 C CA . HIS B 1 73 ? 49.675 51.105 60.121 1.00 39.55 73 HIS B CA 1
ATOM 2447 C C . HIS B 1 73 ? 48.232 50.779 60.491 1.00 41.86 73 HIS B C 1
ATOM 2448 O O . HIS B 1 73 ? 47.748 49.688 60.185 1.00 42.25 73 HIS B O 1
ATOM 2455 N N . GLU B 1 74 ? 47.553 51.689 61.182 1.00 46.23 74 GLU B N 1
ATOM 2456 C CA . GLU B 1 74 ? 46.153 51.448 61.540 1.00 50.73 74 GLU B CA 1
ATOM 2457 C C . GLU B 1 74 ? 45.223 52.153 60.557 1.00 47.60 74 GLU B C 1
ATOM 2458 O O . GLU B 1 74 ? 44.031 51.829 60.467 1.00 47.66 74 GLU B O 1
ATOM 2464 N N . SER B 1 75 ? 45.773 53.116 59.822 1.00 44.48 75 SER B N 1
ATOM 2465 C CA . SER B 1 75 ? 44.993 53.863 58.840 1.00 41.70 75 SER B CA 1
ATOM 2466 C C . SER B 1 75 ? 45.630 53.834 57.472 1.00 37.94 75 SER B C 1
ATOM 2467 O O . SER B 1 75 ? 46.848 53.705 57.338 1.00 34.98 75 SER B O 1
ATOM 2470 N N . GLY B 1 76 ? 44.789 53.963 56.457 1.00 35.91 76 GLY B N 1
ATOM 2471 C CA . GLY B 1 76 ? 45.285 53.985 55.097 1.00 34.36 76 GLY B CA 1
ATOM 2472 C C . GLY B 1 76 ? 46.038 55.284 54.849 1.00 30.34 76 GLY B C 1
ATOM 2473 O O . GLY B 1 76 ? 46.809 55.364 53.897 1.00 29.78 76 GLY B O 1
ATOM 2474 N N . THR B 1 77 ? 45.820 56.293 55.695 1.00 27.08 77 THR B N 1
ATOM 2475 C CA . THR B 1 77 ? 46.493 57.574 55.525 1.00 24.46 77 THR B CA 1
ATOM 2476 C C . THR B 1 77 ? 47.939 57.431 55.917 1.00 22.33 77 THR B C 1
ATOM 2477 O O . THR B 1 77 ? 48.818 57.912 55.219 1.00 17.91 77 THR B O 1
ATOM 2481 N N . ASP B 1 78 ? 48.183 56.752 57.031 1.00 21.75 78 ASP B N 1
ATOM 2482 C CA . ASP B 1 78 ? 49.548 56.548 57.457 1.00 22.22 78 ASP B CA 1
ATOM 2483 C C . ASP B 1 78 ? 50.236 55.641 56.473 1.00 16.87 78 ASP B C 1
ATOM 2484 O O . ASP B 1 78 ? 51.420 55.807 56.214 1.00 16.36 78 ASP B O 1
ATOM 2489 N N . ARG B 1 79 ? 49.484 54.747 55.841 1.00 15.51 79 ARG B N 1
ATOM 2490 C CA . ARG B 1 79 ? 50.115 53.867 54.870 1.00 16.22 79 ARG B CA 1
ATOM 2491 C C . ARG B 1 79 ? 50.541 54.687 53.649 1.00 15.65 79 ARG B C 1
ATOM 2492 O O . ARG B 1 79 ? 51.605 54.447 53.058 1.00 13.53 79 ARG B O 1
ATOM 2500 N N . LEU B 1 80 ? 49.730 55.698 53.314 1.00 15.71 80 LEU B N 1
ATOM 2501 C CA . LEU B 1 80 ? 50.003 56.587 52.186 1.00 13.49 80 LEU B CA 1
ATOM 2502 C C . LEU B 1 80 ? 51.250 57.431 52.480 1.00 11.69 80 LEU B C 1
ATOM 2503 O O . LEU B 1 80 ? 52.036 57.708 51.578 1.00 10.89 80 LEU B O 1
ATOM 2508 N N . VAL B 1 81 ? 51.419 57.848 53.734 1.00 11.49 81 VAL B N 1
ATOM 2509 C CA . VAL B 1 81 ? 52.600 58.630 54.111 1.00 12.10 81 VAL B CA 1
ATOM 2510 C C . VAL B 1 81 ? 53.855 57.789 53.853 1.00 13.77 81 VAL B C 1
ATOM 2511 O O . VAL B 1 81 ? 54.828 58.284 53.287 1.00 11.93 81 VAL B O 1
ATOM 2515 N N . GLU B 1 82 ? 53.822 56.500 54.204 1.00 12.69 82 GLU B N 1
ATOM 2516 C CA . GLU B 1 82 ? 54.973 55.640 53.950 1.00 12.24 82 GLU B CA 1
ATOM 2517 C C . GLU B 1 82 ? 55.299 55.584 52.450 1.00 11.26 82 GLU B C 1
ATOM 2518 O O . GLU B 1 82 ? 56.458 55.650 52.049 1.00 13.82 82 GLU B O 1
ATOM 2524 N N . VAL B 1 83 ? 54.270 55.479 51.615 1.00 12.37 83 VAL B N 1
ATOM 2525 C CA . VAL B 1 83 ? 54.465 55.425 50.155 1.00 9.91 83 VAL B CA 1
ATOM 2526 C C . VAL B 1 83 ? 55.015 56.744 49.551 1.00 10.48 83 VAL B C 1
ATOM 2527 O O . VAL B 1 83 ? 55.808 56.719 48.594 1.00 11.93 83 VAL B O 1
ATOM 2531 N N . MET B 1 84 ? 54.546 57.879 50.079 1.00 10.08 84 MET B N 1
ATOM 2532 C CA . MET B 1 84 ? 54.959 59.210 49.616 1.00 11.43 84 MET B CA 1
ATOM 2533 C C . MET B 1 84 ? 56.488 59.369 49.674 1.00 11.93 84 MET B C 1
ATOM 2534 O O . MET B 1 84 ? 57.101 59.998 48.802 1.00 11.93 84 MET B O 1
ATOM 2539 N N . HIS B 1 85 ? 57.106 58.756 50.684 1.00 11.93 85 HIS B N 1
ATOM 2540 C CA . HIS B 1 85 ? 58.557 58.815 50.803 1.00 14.99 85 HIS B CA 1
ATOM 2541 C C . HIS B 1 85 ? 59.266 58.069 49.668 1.00 18.96 85 HIS B C 1
ATOM 2542 O O . HIS B 1 85 ? 60.325 58.497 49.214 1.00 22.90 85 HIS B O 1
ATOM 2549 N N . LYS B 1 86 ? 58.654 56.999 49.168 1.00 15.04 86 LYS B N 1
ATOM 2550 C CA . LYS B 1 86 ? 59.252 56.203 48.099 1.00 18.48 86 LYS B CA 1
ATOM 2551 C C . LYS B 1 86 ? 58.828 56.597 46.700 1.00 19.20 86 LYS B C 1
ATOM 2552 O O . LYS B 1 86 ? 59.585 56.435 45.759 1.00 21.72 86 LYS B O 1
ATOM 2558 N N . VAL B 1 87 ? 57.596 57.065 46.549 1.00 19.24 87 VAL B N 1
ATOM 2559 C CA . VAL B 1 87 ? 57.076 57.438 45.232 1.00 16.42 87 VAL B CA 1
ATOM 2560 C C . VAL B 1 87 ? 56.849 58.946 45.193 1.00 19.25 87 VAL B C 1
ATOM 2561 O O . VAL B 1 87 ? 55.950 59.449 45.852 1.00 15.55 87 VAL B O 1
ATOM 2565 N N . GLU B 1 88 ? 57.667 59.660 44.426 1.00 20.08 88 GLU B N 1
ATOM 2566 C CA . GLU B 1 88 ? 57.553 61.115 44.330 1.00 23.76 88 GLU B CA 1
ATOM 2567 C C . GLU B 1 88 ? 56.443 61.588 43.412 1.00 19.88 88 GLU B C 1
ATOM 2568 O O . GLU B 1 88 ? 56.336 61.133 42.279 1.00 20.80 88 GLU B O 1
ATOM 2574 N N . ALA B 1 89 ? 55.618 62.507 43.907 1.00 16.58 89 ALA B N 1
ATOM 2575 C CA . ALA B 1 89 ? 54.534 63.097 43.117 1.00 15.47 89 ALA B CA 1
ATOM 2576 C C . ALA B 1 89 ? 54.102 64.396 43.794 1.00 13.88 89 ALA B C 1
ATOM 2577 O O . ALA B 1 89 ? 54.430 64.626 44.949 1.00 14.13 89 ALA B O 1
ATOM 2579 N N . ASP B 1 90 ? 53.373 65.238 43.067 1.00 13.24 90 ASP B N 1
ATOM 2580 C CA . ASP B 1 90 ? 52.862 66.492 43.619 1.00 13.17 90 ASP B CA 1
ATOM 2581 C C . ASP B 1 90 ? 51.495 66.255 44.263 1.00 10.78 90 ASP B C 1
ATOM 2582 O O . ASP B 1 90 ? 51.175 66.847 45.288 1.00 11.65 90 ASP B O 1
ATOM 2587 N N . ILE B 1 91 ? 50.705 65.365 43.656 1.00 10.38 91 ILE B N 1
ATOM 2588 C CA . ILE B 1 91 ? 49.350 65.033 44.117 1.00 9.43 91 ILE B CA 1
ATOM 2589 C C . ILE B 1 91 ? 49.182 63.514 44.286 1.00 8.73 91 ILE B C 1
ATOM 2590 O O . ILE B 1 91 ? 49.454 62.752 43.347 1.00 10.74 91 ILE B O 1
ATOM 2595 N N . TYR B 1 92 ? 48.722 63.088 45.460 1.00 6.33 92 TYR B N 1
ATOM 2596 C CA . TYR B 1 92 ? 48.506 61.658 45.714 1.00 7.75 92 TYR B CA 1
ATOM 2597 C C . TYR B 1 92 ? 47.018 61.377 45.843 1.00 7.74 92 TYR B C 1
ATOM 2598 O O . TYR B 1 92 ? 46.334 62.029 46.620 1.00 8.99 92 TYR B O 1
ATOM 2607 N N . ILE B 1 93 ? 46.506 60.447 45.053 1.00 6.74 93 ILE B N 1
ATOM 2608 C CA . ILE B 1 93 ? 45.100 60.076 45.153 1.00 5.96 93 ILE B CA 1
ATOM 2609 C C . ILE B 1 93 ? 45.008 58.715 45.879 1.00 10.02 93 ILE B C 1
ATOM 2610 O O . ILE B 1 93 ? 45.679 57.741 45.509 1.00 12.25 93 ILE B O 1
ATOM 2615 N N . ASN B 1 94 ? 44.213 58.667 46.938 1.00 9.55 94 ASN B N 1
ATOM 2616 C CA . ASN B 1 94 ? 44.042 57.438 47.737 1.00 11.45 94 ASN B CA 1
ATOM 2617 C C . ASN B 1 94 ? 42.673 56.812 47.444 1.00 11.60 94 ASN B C 1
ATOM 2618 O O . ASN B 1 94 ? 41.643 57.401 47.750 1.00 11.46 94 ASN B O 1
ATOM 2623 N N . LEU B 1 95 ? 42.684 55.659 46.782 1.00 12.61 95 LEU B N 1
ATOM 2624 C CA . LEU B 1 95 ? 41.477 54.923 46.419 1.00 18.89 95 LEU B CA 1
ATOM 2625 C C . LEU B 1 95 ? 41.327 53.729 47.318 1.00 22.14 95 LEU B C 1
ATOM 2626 O O . LEU B 1 95 ? 42.300 53.055 47.608 1.00 28.13 95 LEU B O 1
ATOM 2631 N N . GLN B 1 96 ? 40.098 53.377 47.646 1.00 24.69 96 GLN B N 1
ATOM 2632 C CA . GLN B 1 96 ? 39.871 52.209 48.491 1.00 27.46 96 GLN B CA 1
ATOM 2633 C C . GLN B 1 96 ? 40.020 50.896 47.698 1.00 26.47 96 GLN B C 1
ATOM 2634 O O . GLN B 1 96 ? 39.488 50.761 46.575 1.00 22.65 96 GLN B O 1
ATOM 2640 N N . GLY B 1 97 ? 40.809 49.967 48.240 1.00 22.33 97 GLY B N 1
ATOM 2641 C CA . GLY B 1 97 ? 41.013 48.690 47.569 1.00 22.88 97 GLY B CA 1
ATOM 2642 C C . GLY B 1 97 ? 39.795 47.766 47.530 1.00 23.93 97 GLY B C 1
ATOM 2643 O O . GLY B 1 97 ? 39.808 46.746 46.837 1.00 23.50 97 GLY B O 1
ATOM 2644 N N . ASP B 1 98 ? 38.718 48.161 48.209 1.00 22.21 98 ASP B N 1
ATOM 2645 C CA . ASP B 1 98 ? 37.514 47.353 48.279 1.00 24.31 98 ASP B CA 1
ATOM 2646 C C . ASP B 1 98 ? 36.294 47.986 47.644 1.00 24.10 98 ASP B C 1
ATOM 2647 O O . ASP B 1 98 ? 35.159 47.687 48.028 1.00 21.32 98 ASP B O 1
ATOM 2652 N N . GLU B 1 99 ? 36.527 48.875 46.681 1.00 22.91 99 GLU B N 1
ATOM 2653 C CA . GLU B 1 99 ? 35.433 49.503 45.957 1.00 25.59 99 GLU B CA 1
ATOM 2654 C C . GLU B 1 99 ? 35.709 49.266 44.478 1.00 25.53 99 GLU B C 1
ATOM 2655 O O . GLU B 1 99 ? 36.198 50.144 43.766 1.00 24.58 99 GLU B O 1
ATOM 2661 N N . PRO B 1 100 ? 35.422 48.038 44.002 1.00 22.92 100 PRO B N 1
ATOM 2662 C CA . PRO B 1 100 ? 35.642 47.662 42.602 1.00 21.90 100 PRO B CA 1
ATOM 2663 C C . PRO B 1 100 ? 34.718 48.328 41.577 1.00 21.65 100 PRO B C 1
ATOM 2664 O O . PRO B 1 100 ? 34.974 48.242 40.382 1.00 20.33 100 PRO B O 1
ATOM 2668 N N . MET B 1 101 ? 33.664 49.004 42.038 1.00 24.04 101 MET B N 1
ATOM 2669 C CA . MET B 1 101 ? 32.726 49.663 41.129 1.00 24.96 101 MET B CA 1
ATOM 2670 C C . MET B 1 101 ? 33.000 51.159 40.927 1.00 25.35 101 MET B C 1
ATOM 2671 O O . MET B 1 101 ? 32.173 51.884 40.368 1.00 21.33 101 MET B O 1
ATOM 2676 N N . ILE B 1 102 ? 34.179 51.594 41.353 1.00 22.96 102 ILE B N 1
ATOM 2677 C CA . ILE B 1 102 ? 34.619 52.989 41.226 1.00 23.22 102 ILE B CA 1
ATOM 2678 C C . ILE B 1 102 ? 34.507 53.459 39.766 1.00 23.19 102 ILE B C 1
ATOM 2679 O O . ILE B 1 102 ? 34.821 52.699 38.846 1.00 23.50 102 ILE B O 1
ATOM 2684 N N . ARG B 1 103 ? 33.978 54.663 39.538 1.00 20.16 103 ARG B N 1
ATOM 2685 C CA . ARG B 1 103 ? 33.886 55.191 38.174 1.00 19.02 103 ARG B CA 1
ATOM 2686 C C . ARG B 1 103 ? 35.116 56.063 37.902 1.00 15.49 103 ARG B C 1
ATOM 2687 O O . ARG B 1 103 ? 35.395 56.993 38.657 1.00 16.62 103 ARG B O 1
ATOM 2695 N N . PRO B 1 104 ? 35.889 55.753 36.845 1.00 16.75 104 PRO B N 1
ATOM 2696 C CA . PRO B 1 104 ? 37.082 56.540 36.512 1.00 14.87 104 PRO B CA 1
ATOM 2697 C C . PRO B 1 104 ? 36.810 58.048 36.394 1.00 17.33 104 PRO B C 1
ATOM 2698 O O . PRO B 1 104 ? 37.640 58.859 36.790 1.00 14.98 104 PRO B O 1
ATOM 2702 N N . ARG B 1 105 ? 35.657 58.408 35.835 1.00 17.87 105 ARG B N 1
ATOM 2703 C CA . ARG B 1 105 ? 35.254 59.810 35.668 1.00 19.29 105 ARG B CA 1
ATOM 2704 C C . ARG B 1 105 ? 35.220 60.560 37.008 1.00 15.06 105 ARG B C 1
ATOM 2705 O O . ARG B 1 105 ? 35.544 61.746 37.067 1.00 17.10 105 ARG B O 1
ATOM 2713 N N . ASP B 1 106 ? 34.777 59.887 38.066 1.00 15.17 106 ASP B N 1
ATOM 2714 C CA . ASP B 1 106 ? 34.723 60.507 39.386 1.00 14.04 106 ASP B CA 1
ATOM 2715 C C . ASP B 1 106 ? 36.113 60.866 39.895 1.00 12.90 106 ASP B C 1
ATOM 2716 O O . ASP B 1 106 ? 36.272 61.888 40.569 1.00 11.26 106 ASP B O 1
ATOM 2721 N N . VAL B 1 107 ? 37.106 60.025 39.610 1.00 9.26 107 VAL B N 1
ATOM 2722 C CA . VAL B 1 107 ? 38.481 60.321 40.039 1.00 8.88 107 VAL B CA 1
ATOM 2723 C C . VAL B 1 107 ? 39.041 61.493 39.218 1.00 10.95 107 VAL B C 1
ATOM 2724 O O . VAL B 1 107 ? 39.801 62.317 39.744 1.00 11.23 107 VAL B O 1
ATOM 2728 N N . GLU B 1 108 ? 38.654 61.576 37.939 1.00 11.35 108 GLU B N 1
ATOM 2729 C CA . GLU B 1 108 ? 39.090 62.681 37.089 1.00 12.10 108 GLU B CA 1
ATOM 2730 C C . GLU B 1 108 ? 38.496 64.014 37.588 1.00 11.94 108 GLU B C 1
ATOM 2731 O O . GLU B 1 108 ? 39.156 65.030 37.487 1.00 11.95 108 GLU B O 1
ATOM 2737 N N . THR B 1 109 ? 37.266 63.998 38.113 1.00 11.33 109 THR B N 1
ATOM 2738 C CA . THR B 1 109 ? 36.619 65.200 38.658 1.00 12.67 109 THR B CA 1
ATOM 2739 C C . THR B 1 109 ? 37.445 65.687 39.834 1.00 11.69 109 THR B C 1
ATOM 2740 O O . THR B 1 109 ? 37.728 66.874 39.967 1.00 13.33 109 THR B O 1
ATOM 2744 N N . LEU B 1 110 ? 37.854 64.747 40.676 1.00 12.25 110 LEU B N 1
ATOM 2745 C CA . LEU B 1 110 ? 38.677 65.044 41.844 1.00 11.64 110 LEU B CA 1
ATOM 2746 C C . LEU B 1 110 ? 40.029 65.651 41.464 1.00 13.54 110 LEU B C 1
ATOM 2747 O O . LEU B 1 110 ? 40.423 66.672 42.011 1.00 12.58 110 LEU B O 1
ATOM 2752 N N . LEU B 1 111 ? 40.731 65.020 40.521 1.00 10.27 111 LEU B N 1
ATOM 2753 C CA . LEU B 1 111 ? 42.033 65.466 40.051 1.00 11.51 111 LEU B CA 1
ATOM 2754 C C . LEU B 1 111 ? 41.926 66.856 39.396 1.00 12.05 111 LEU B C 1
ATOM 2755 O O . LEU B 1 111 ? 42.791 67.719 39.588 1.00 13.72 111 LEU B O 1
ATOM 2760 N N . GLN B 1 112 ? 40.892 67.046 38.580 1.00 11.77 112 GLN B N 1
ATOM 2761 C CA . GLN B 1 112 ? 40.667 68.332 37.916 1.00 13.93 112 GLN B CA 1
ATOM 2762 C C . GLN B 1 112 ? 40.546 69.440 38.968 1.00 14.73 112 GLN B C 1
ATOM 2763 O O . GLN B 1 112 ? 41.116 70.527 38.822 1.00 16.84 112 GLN B O 1
ATOM 2769 N N . GLY B 1 113 ? 39.777 69.157 40.013 1.00 13.89 113 GLY B N 1
ATOM 2770 C CA . GLY B 1 113 ? 39.601 70.100 41.098 1.00 12.85 113 GLY B CA 1
ATOM 2771 C C . GLY B 1 113 ? 40.926 70.517 41.697 1.00 15.12 113 GLY B C 1
ATOM 2772 O O . GLY B 1 113 ? 41.137 71.706 41.944 1.00 15.74 113 GLY B O 1
ATOM 2773 N N . MET B 1 114 ? 41.823 69.558 41.927 1.00 13.30 114 MET B N 1
ATOM 2774 C CA . MET B 1 114 ? 43.144 69.862 42.499 1.00 15.08 114 MET B CA 1
ATOM 2775 C C . MET B 1 114 ? 43.979 70.694 41.533 1.00 18.58 114 MET B C 1
ATOM 2776 O O . MET B 1 114 ? 44.726 71.592 41.948 1.00 19.95 114 MET B O 1
ATOM 2781 N N . ARG B 1 115 ? 43.868 70.387 40.245 1.00 16.13 115 ARG B N 1
ATOM 2782 C CA . ARG B 1 115 ? 44.630 71.129 39.255 1.00 18.28 115 ARG B CA 1
ATOM 2783 C C . ARG B 1 115 ? 44.085 72.533 39.025 1.00 18.12 115 ARG B C 1
ATOM 2784 O O . ARG B 1 115 ? 44.855 73.465 38.803 1.00 17.77 115 ARG B O 1
ATOM 2792 N N . ASP B 1 116 ? 42.771 72.687 39.142 1.00 16.82 116 ASP B N 1
ATOM 2793 C CA . ASP B 1 116 ? 42.145 73.998 38.956 1.00 20.12 116 ASP B CA 1
ATOM 2794 C C . ASP B 1 116 ? 42.479 74.997 40.077 1.00 23.41 116 ASP B C 1
ATOM 2795 O O . ASP B 1 116 ? 42.413 76.215 39.877 1.00 24.11 116 ASP B O 1
ATOM 2800 N N . ASP B 1 117 ? 42.821 74.486 41.256 1.00 19.86 117 ASP B N 1
ATOM 2801 C CA . ASP B 1 117 ? 43.165 75.342 42.382 1.00 17.66 117 ASP B CA 1
ATOM 2802 C C . ASP B 1 117 ? 44.422 74.821 43.093 1.00 20.48 117 ASP B C 1
ATOM 2803 O O . ASP B 1 117 ? 44.340 73.996 43.986 1.00 18.79 117 ASP B O 1
ATOM 2808 N N . PRO B 1 118 ? 45.597 75.364 42.746 1.00 23.85 118 PRO B N 1
ATOM 2809 C CA . PRO B 1 118 ? 46.902 74.986 43.321 1.00 23.87 118 PRO B CA 1
ATOM 2810 C C . PRO B 1 118 ? 47.022 75.221 44.825 1.00 22.53 118 PRO B C 1
ATOM 2811 O O . PRO B 1 118 ? 47.913 74.680 45.474 1.00 24.99 118 PRO B O 1
ATOM 2815 N N . ALA B 1 119 ? 46.167 76.080 45.367 1.00 20.25 119 ALA B N 1
ATOM 2816 C CA . ALA B 1 119 ? 46.196 76.368 46.795 1.00 18.29 119 ALA B CA 1
ATOM 2817 C C . ALA B 1 119 ? 45.430 75.313 47.595 1.00 16.86 119 ALA B C 1
ATOM 2818 O O . ALA B 1 119 ? 45.526 75.287 48.822 1.00 17.33 119 ALA B O 1
ATOM 2820 N N . LEU B 1 120 ? 44.651 74.472 46.904 1.00 11.98 120 LEU B N 1
ATOM 2821 C CA . LEU B 1 120 ? 43.858 73.439 47.577 1.00 13.26 120 LEU B CA 1
ATOM 2822 C C . LEU B 1 120 ? 44.704 72.285 48.156 1.00 10.71 120 LEU B C 1
ATOM 2823 O O . LEU B 1 120 ? 45.365 71.569 47.420 1.00 12.31 120 LEU B O 1
ATOM 2828 N N . PRO B 1 121 ? 44.695 72.106 49.495 1.00 9.73 121 PRO B N 1
ATOM 2829 C CA . PRO B 1 121 ? 45.489 71.024 50.082 1.00 8.53 121 PRO B CA 1
ATOM 2830 C C . PRO B 1 121 ? 44.924 69.603 49.894 1.00 10.36 121 PRO B C 1
ATOM 2831 O O . PRO B 1 121 ? 45.667 68.668 49.614 1.00 10.47 121 PRO B O 1
ATOM 2835 N N . VAL B 1 122 ? 43.626 69.445 50.123 1.00 8.61 122 VAL B N 1
ATOM 2836 C CA . VAL B 1 122 ? 42.957 68.151 50.062 1.00 8.16 122 VAL B CA 1
ATOM 2837 C C . VAL B 1 122 ? 41.590 68.281 49.390 1.00 10.63 122 VAL B C 1
ATOM 2838 O O . VAL B 1 122 ? 40.891 69.276 49.568 1.00 8.41 122 VAL B O 1
ATOM 2842 N N . ALA B 1 123 ? 41.192 67.237 48.666 1.00 8.54 123 ALA B N 1
ATOM 2843 C CA . ALA B 1 123 ? 39.893 67.202 47.997 1.00 9.80 123 ALA B CA 1
ATOM 2844 C C . ALA B 1 123 ? 39.293 65.817 48.223 1.00 9.75 123 ALA B C 1
ATOM 2845 O O . ALA B 1 123 ? 40.033 64.841 48.391 1.00 8.80 123 ALA B O 1
ATOM 2847 N N . THR B 1 124 ? 37.969 65.729 48.259 1.00 6.16 124 THR B N 1
ATOM 2848 C CA . THR B 1 124 ? 37.307 64.448 48.439 1.00 5.80 124 THR B CA 1
ATOM 2849 C C . THR B 1 124 ? 35.948 64.496 47.714 1.00 7.42 124 THR B C 1
ATOM 2850 O O . THR B 1 124 ? 35.602 65.515 47.124 1.00 9.50 124 THR B O 1
ATOM 2854 N N . LEU B 1 125 ? 35.194 63.400 47.734 1.00 7.45 125 LEU B N 1
ATOM 2855 C CA . LEU B 1 125 ? 33.903 63.334 47.024 1.00 6.43 125 LEU B CA 1
ATOM 2856 C C . LEU B 1 125 ? 32.697 63.138 47.926 1.00 7.56 125 LEU B C 1
ATOM 2857 O O . LEU B 1 125 ? 32.829 62.756 49.072 1.00 6.85 125 LEU B O 1
ATOM 2862 N N . CYS B 1 126 ? 31.508 63.430 47.398 1.00 8.68 126 CYS B N 1
ATOM 2863 C CA . CYS B 1 126 ? 30.267 63.248 48.145 1.00 8.17 126 CYS B CA 1
ATOM 2864 C C . CYS B 1 126 ? 29.119 63.070 47.134 1.00 8.21 126 CYS B C 1
ATOM 2865 O O . CYS B 1 126 ? 29.304 63.319 45.940 1.00 10.43 126 CYS B O 1
ATOM 2868 N N . HIS B 1 127 ? 27.976 62.569 47.590 1.00 9.57 127 HIS B N 1
ATOM 2869 C CA . HIS B 1 127 ? 26.806 62.452 46.714 1.00 9.99 127 HIS B CA 1
ATOM 2870 C C . HIS B 1 127 ? 25.561 62.592 47.566 1.00 9.91 127 HIS B C 1
ATOM 2871 O O . HIS B 1 127 ? 25.590 62.370 48.777 1.00 7.25 127 HIS B O 1
ATOM 2878 N N . ALA B 1 128 ? 24.463 62.989 46.934 1.00 9.82 128 ALA B N 1
ATOM 2879 C CA . ALA B 1 128 ? 23.213 63.188 47.652 1.00 9.54 128 ALA B CA 1
ATOM 2880 C C . ALA B 1 128 ? 22.622 61.887 48.172 1.00 9.70 128 ALA B C 1
ATOM 2881 O O . ALA B 1 128 ? 22.774 60.833 47.548 1.00 12.87 128 ALA B O 1
ATOM 2883 N N . ILE B 1 129 ? 21.995 61.962 49.341 1.00 9.48 129 ILE B N 1
ATOM 2884 C CA . ILE B 1 129 ? 21.315 60.822 49.947 1.00 12.02 129 ILE B CA 1
ATOM 2885 C C . ILE B 1 129 ? 20.018 61.324 50.574 1.00 14.39 129 ILE B C 1
ATOM 2886 O O . ILE B 1 129 ? 19.850 62.531 50.782 1.00 14.09 129 ILE B O 1
ATOM 2891 N N . SER B 1 130 ? 19.088 60.414 50.857 1.00 12.58 130 SER B N 1
ATOM 2892 C CA . SER B 1 130 ? 17.811 60.789 51.465 1.00 12.36 130 SER B CA 1
ATOM 2893 C C . SER B 1 130 ? 17.958 61.040 52.961 1.00 11.21 130 SER B C 1
ATOM 2894 O O . SER B 1 130 ? 18.975 60.687 53.558 1.00 14.03 130 SER B O 1
ATOM 2897 N N . ALA B 1 131 ? 16.955 61.673 53.565 1.00 10.62 131 ALA B N 1
ATOM 2898 C CA . ALA B 1 131 ? 16.954 61.929 55.003 1.00 11.88 131 ALA B CA 1
ATOM 2899 C C . ALA B 1 131 ? 16.973 60.594 55.791 1.00 15.64 131 ALA B C 1
ATOM 2900 O O . ALA B 1 131 ? 17.589 60.493 56.858 1.00 13.19 131 ALA B O 1
ATOM 2902 N N . ALA B 1 132 ? 16.274 59.585 55.274 1.00 14.74 132 ALA B N 1
ATOM 2903 C CA . ALA B 1 132 ? 16.234 58.265 55.899 1.00 16.74 132 ALA B CA 1
ATOM 2904 C C . ALA B 1 132 ? 17.642 57.661 55.942 1.00 12.98 132 ALA B C 1
ATOM 2905 O O . ALA B 1 132 ? 18.049 57.136 56.971 1.00 16.27 132 ALA B O 1
ATOM 2907 N N . GLU B 1 133 ? 18.370 57.715 54.830 1.00 12.91 133 GLU B N 1
ATOM 2908 C CA . GLU B 1 133 ? 19.740 57.188 54.809 1.00 16.21 133 GLU B CA 1
ATOM 2909 C C . GLU B 1 133 ? 20.689 57.996 55.699 1.00 17.48 133 GLU B C 1
ATOM 2910 O O . GLU B 1 133 ? 21.624 57.440 56.264 1.00 17.18 133 GLU B O 1
ATOM 2916 N N . ALA B 1 134 ? 20.471 59.310 55.795 1.00 15.18 134 ALA B N 1
ATOM 2917 C CA . ALA B 1 134 ? 21.329 60.174 56.617 1.00 13.31 134 ALA B CA 1
ATOM 2918 C C . ALA B 1 134 ? 21.223 59.878 58.106 1.00 17.02 134 ALA B C 1
ATOM 2919 O O . ALA B 1 134 ? 22.087 60.283 58.888 1.00 16.74 134 ALA B O 1
ATOM 2921 N N . ALA B 1 135 ? 20.157 59.186 58.504 1.00 17.37 135 ALA B N 1
ATOM 2922 C CA . ALA B 1 135 ? 19.930 58.878 59.917 1.00 19.93 135 ALA B CA 1
ATOM 2923 C C . ALA B 1 135 ? 20.843 57.774 60.448 1.00 19.58 135 ALA B C 1
ATOM 2924 O O . ALA B 1 135 ? 21.036 57.657 61.653 1.00 22.27 135 ALA B O 1
ATOM 2926 N N . GLU B 1 136 ? 21.459 57.030 59.541 1.00 19.30 136 GLU B N 1
ATOM 2927 C CA . GLU B 1 136 ? 22.339 55.925 59.899 1.00 24.06 136 GLU B CA 1
ATOM 2928 C C . GLU B 1 136 ? 23.749 56.378 60.295 1.00 20.35 136 GLU B C 1
ATOM 2929 O O . GLU B 1 136 ? 24.415 57.039 59.519 1.00 18.17 136 GLU B O 1
ATOM 2935 N N . PRO B 1 137 ? 24.240 55.958 61.478 1.00 20.76 137 PRO B N 1
ATOM 2936 C CA . PRO B 1 137 ? 25.576 56.307 61.984 1.00 18.59 137 PRO B CA 1
ATOM 2937 C C . PRO B 1 137 ? 26.717 55.753 61.143 1.00 19.66 137 PRO B C 1
ATOM 2938 O O . PRO B 1 137 ? 27.857 56.199 61.289 1.00 18.24 137 PRO B O 1
ATOM 2942 N N . SER B 1 138 ? 26.436 54.730 60.329 1.00 18.36 138 SER B N 1
ATOM 2943 C CA . SER B 1 138 ? 27.463 54.128 59.468 1.00 19.52 138 SER B CA 1
ATOM 2944 C C . SER B 1 138 ? 27.702 54.943 58.194 1.00 18.77 138 SER B C 1
ATOM 2945 O O . SER B 1 138 ? 28.677 54.722 57.476 1.00 22.63 138 SER B O 1
ATOM 2948 N N . THR B 1 139 ? 26.796 55.878 57.909 1.00 17.36 139 THR B N 1
ATOM 2949 C CA . THR B 1 139 ? 26.923 56.761 56.749 1.00 15.34 139 THR B CA 1
ATOM 2950 C C . THR B 1 139 ? 27.478 58.100 57.266 1.00 12.55 139 THR B C 1
ATOM 2951 O O . THR B 1 139 ? 26.951 58.659 58.228 1.00 10.57 139 THR B O 1
ATOM 2955 N N . VAL B 1 140 ? 28.560 58.570 56.657 1.00 9.95 140 VAL B N 1
ATOM 2956 C CA . VAL B 1 140 ? 29.176 59.824 57.072 1.00 9.07 140 VAL B CA 1
ATOM 2957 C C . VAL B 1 140 ? 28.604 60.981 56.256 1.00 9.10 140 VAL B C 1
ATOM 2958 O O . VAL B 1 140 ? 28.634 60.959 55.019 1.00 9.95 140 VAL B O 1
ATOM 2962 N N . LYS B 1 141 ? 28.046 61.967 56.966 1.00 8.92 141 LYS B N 1
ATOM 2963 C CA . LYS B 1 141 ? 27.471 63.154 5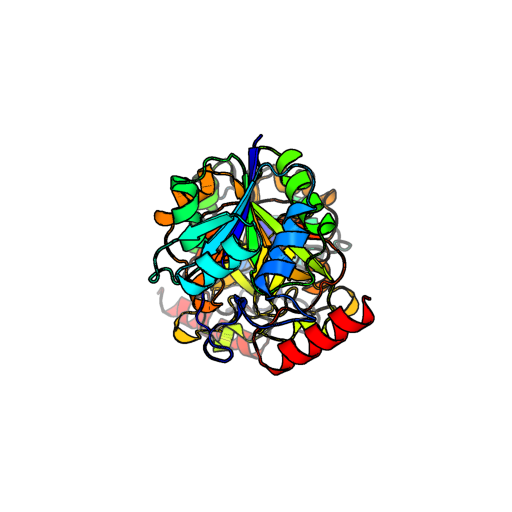6.334 1.00 7.03 141 LYS B CA 1
ATOM 2964 C C . LYS B 1 141 ? 28.471 64.322 56.328 1.00 8.41 141 LYS B C 1
ATOM 2965 O O . LYS B 1 141 ? 29.336 64.430 57.205 1.00 9.07 141 LYS B O 1
ATOM 2971 N N . VAL B 1 142 ? 28.386 65.146 55.291 1.00 8.39 142 VAL B N 1
ATOM 2972 C CA . VAL B 1 142 ? 29.231 66.319 55.176 1.00 8.68 142 VAL B CA 1
ATOM 2973 C C . VAL B 1 142 ? 28.337 67.522 54.849 1.00 11.48 142 VAL B C 1
ATOM 2974 O O . VAL B 1 142 ? 27.268 67.368 54.233 1.00 7.99 142 VAL B O 1
ATOM 2978 N N . VAL B 1 143 ? 28.702 68.688 55.391 1.00 10.86 143 VAL B N 1
ATOM 2979 C CA . VAL B 1 143 ? 27.979 69.939 55.119 1.00 9.38 143 VAL B CA 1
ATOM 2980 C C . VAL B 1 143 ? 29.058 70.841 54.531 1.00 7.44 143 VAL B C 1
ATOM 2981 O O . VAL B 1 143 ? 30.177 70.886 55.044 1.00 6.10 143 VAL B O 1
ATOM 2985 N N . VAL B 1 144 ? 28.738 71.519 53.432 1.00 8.15 144 VAL B N 1
ATOM 2986 C CA . VAL B 1 144 ? 29.705 72.376 52.737 1.00 8.30 144 VAL B CA 1
ATOM 2987 C C . VAL B 1 144 ? 29.235 73.831 52.593 1.00 8.83 144 VAL B C 1
ATOM 2988 O O . VAL B 1 144 ? 28.064 74.143 52.808 1.00 9.34 144 VAL B O 1
ATOM 2992 N N . ASN B 1 145 ? 30.171 74.717 52.270 1.00 9.77 145 ASN B N 1
ATOM 2993 C CA . ASN B 1 145 ? 29.848 76.139 52.087 1.00 11.11 145 ASN B CA 1
ATOM 2994 C C . ASN B 1 145 ? 29.688 76.425 50.586 1.00 14.53 145 ASN B C 1
ATOM 2995 O O . ASN B 1 145 ? 29.642 75.482 49.787 1.00 12.21 145 ASN B O 1
ATOM 3000 N N . THR B 1 146 ? 29.584 77.700 50.187 1.00 13.99 146 THR B N 1
ATOM 3001 C CA . THR B 1 146 ? 29.405 78.020 48.771 1.00 15.31 146 THR B CA 1
ATOM 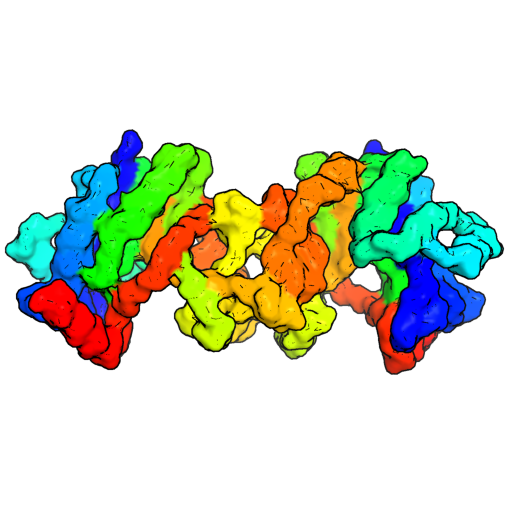3002 C C . THR B 1 146 ? 30.548 77.606 47.845 1.00 12.25 146 THR B C 1
ATOM 3003 O O . THR B 1 146 ? 30.317 77.330 46.675 1.00 15.89 146 THR B O 1
ATOM 3007 N N . ARG B 1 147 ? 31.774 77.561 48.345 1.00 14.96 147 ARG B N 1
ATOM 3008 C CA . ARG B 1 147 ? 32.904 77.128 47.521 1.00 14.81 147 ARG B CA 1
ATOM 3009 C C . ARG B 1 147 ? 33.084 75.605 47.575 1.00 9.18 147 ARG B C 1
ATOM 3010 O O . ARG B 1 147 ? 34.040 75.078 47.032 1.00 11.32 147 ARG B O 1
ATOM 3018 N N . GLN B 1 148 ? 32.144 74.922 48.218 1.00 8.84 148 GLN B N 1
ATOM 3019 C CA . GLN B 1 148 ? 32.169 73.464 48.371 1.00 13.60 148 GLN B CA 1
ATOM 3020 C C . GLN B 1 148 ? 33.188 72.952 49.384 1.00 11.90 148 GLN B C 1
ATOM 3021 O O . GLN B 1 148 ? 33.520 71.766 49.401 1.00 10.84 148 GLN B O 1
ATOM 3027 N N . ASP B 1 149 ? 33.706 73.849 50.212 1.00 8.58 149 ASP B N 1
ATOM 3028 C CA . ASP B 1 149 ? 34.651 73.456 51.246 1.00 8.57 149 ASP B CA 1
ATOM 3029 C C . ASP B 1 149 ? 33.827 72.814 52.346 1.00 7.90 149 ASP B C 1
ATOM 3030 O O . ASP B 1 149 ? 32.728 73.256 52.643 1.00 9.35 149 ASP B O 1
ATOM 3035 N N . ALA B 1 150 ? 34.362 71.772 52.971 1.00 9.88 150 ALA B N 1
ATOM 3036 C CA . ALA B 1 150 ? 33.625 71.110 54.037 1.00 8.49 150 ALA B CA 1
ATOM 3037 C C . ALA B 1 150 ? 33.653 71.922 55.329 1.00 8.62 150 ALA B C 1
ATOM 3038 O O . ALA B 1 150 ? 34.678 72.500 55.694 1.00 8.67 150 ALA B O 1
ATOM 3040 N N . LEU B 1 151 ? 32.499 72.028 55.970 1.00 6.59 151 LEU B N 1
ATOM 3041 C CA . LEU B 1 151 ? 32.414 72.702 57.261 1.00 7.01 151 LEU B CA 1
ATOM 3042 C C . LEU B 1 151 ? 32.650 71.647 58.369 1.00 9.16 151 LEU B C 1
ATOM 3043 O O . LEU B 1 151 ? 33.366 71.898 59.347 1.00 8.03 151 LEU B O 1
ATOM 3048 N N . TYR B 1 152 ? 32.065 70.467 58.199 1.00 6.80 152 TYR B N 1
ATOM 3049 C CA . TYR B 1 152 ? 32.223 69.402 59.187 1.00 6.57 152 TYR B CA 1
ATOM 3050 C C . TYR B 1 152 ? 31.756 68.082 58.582 1.00 6.78 152 TYR B C 1
ATOM 3051 O O . TYR B 1 152 ? 30.964 68.082 57.632 1.00 6.62 152 TYR B O 1
ATOM 3060 N N . PHE B 1 153 ? 32.301 66.978 59.109 1.00 6.69 153 PHE B N 1
ATOM 3061 C CA . PHE B 1 153 ? 31.928 65.602 58.720 1.00 6.47 153 PHE B CA 1
ATOM 3062 C C . PHE B 1 153 ? 31.387 64.961 60.006 1.00 8.95 153 PHE B C 1
ATOM 3063 O O . PHE B 1 153 ? 32.005 65.093 61.070 1.00 8.82 153 PHE B O 1
ATOM 3071 N N . SER B 1 154 ? 30.251 64.272 59.931 1.00 7.17 154 SER B N 1
ATOM 3072 C CA . SER B 1 154 ? 29.699 63.651 61.122 1.00 8.21 154 SER B CA 1
ATOM 3073 C C . SER B 1 154 ? 28.837 62.424 60.841 1.00 11.57 154 SER B C 1
ATOM 3074 O O . SER B 1 154 ? 28.305 62.254 59.744 1.00 9.05 154 SER B O 1
ATOM 3077 N N . ARG B 1 155 ? 28.708 61.582 61.861 1.00 10.62 155 ARG B N 1
ATOM 3078 C CA . ARG B 1 155 ? 27.828 60.419 61.809 1.00 11.92 155 ARG B CA 1
ATOM 3079 C C . ARG B 1 155 ? 26.431 60.890 62.247 1.00 10.46 155 ARG B C 1
ATOM 3080 O O . ARG B 1 155 ? 25.456 60.195 62.031 1.00 11.24 155 ARG B O 1
ATOM 3088 N N . SER B 1 156 ? 26.337 62.066 62.881 1.00 9.68 156 SER B N 1
ATOM 3089 C CA . SER B 1 156 ? 25.043 62.632 63.264 1.00 10.00 156 SER B CA 1
ATOM 3090 C C . SER B 1 156 ? 24.416 63.204 61.996 1.00 8.89 156 SER B C 1
ATOM 3091 O O . SER B 1 156 ? 25.121 63.594 61.061 1.00 9.34 156 SER B O 1
ATOM 3094 N N . PRO B 1 157 ? 23.075 63.224 61.929 1.00 10.47 157 PRO B N 1
ATOM 3095 C CA . PRO B 1 157 ? 22.425 63.771 60.743 1.00 11.79 157 PRO B CA 1
ATOM 3096 C C . PRO B 1 157 ? 22.591 65.301 60.745 1.00 10.92 157 PRO B C 1
ATOM 3097 O O . PRO B 1 157 ? 22.054 65.987 61.618 1.00 14.18 157 PRO B O 1
ATOM 3101 N N . ILE B 1 158 ? 23.411 65.809 59.839 1.00 10.16 158 ILE B N 1
ATOM 3102 C CA . ILE B 1 158 ? 23.621 67.254 59.703 1.00 10.09 158 ILE B CA 1
ATOM 3103 C C . ILE B 1 158 ? 23.384 67.577 58.233 1.00 10.75 158 ILE B C 1
ATOM 3104 O O . ILE B 1 158 ? 23.811 66.828 57.348 1.00 12.03 158 ILE B O 1
ATOM 3109 N N . PRO B 1 159 ? 22.645 68.666 57.951 1.00 11.40 159 PRO B N 1
ATOM 3110 C CA . PRO B 1 159 ? 22.053 69.562 58.951 1.00 11.00 159 PRO B CA 1
ATOM 3111 C C . PRO B 1 159 ? 20.848 68.968 59.661 1.00 10.40 159 PRO B C 1
ATOM 3112 O O . PRO B 1 159 ? 20.125 68.147 59.085 1.00 12.54 159 PRO B O 1
ATOM 3116 N N . TYR B 1 160 ? 20.656 69.382 60.917 1.00 9.73 160 TYR B N 1
ATOM 3117 C CA . TYR B 1 160 ? 19.520 68.955 61.717 1.00 10.18 160 TYR B CA 1
ATOM 3118 C C . TYR B 1 160 ? 18.269 69.429 60.973 1.00 12.74 160 TYR B C 1
ATOM 3119 O O . TYR B 1 160 ? 18.183 70.598 60.583 1.00 10.69 160 TYR B O 1
ATOM 3128 N N . PRO B 1 161 ? 17.277 68.536 60.791 1.00 13.01 161 PRO B N 1
ATOM 3129 C CA . PRO B 1 161 ? 16.054 68.903 60.080 1.00 13.18 161 PRO B CA 1
ATOM 3130 C C . PRO B 1 161 ? 14.978 69.612 60.905 1.00 16.50 161 PRO B C 1
ATOM 3131 O O . PRO B 1 161 ? 13.912 69.052 61.154 1.00 20.61 161 PRO B O 1
ATOM 3135 N N . ARG B 1 162 ? 15.265 70.838 61.336 1.00 15.24 162 ARG B N 1
ATOM 3136 C CA . ARG B 1 162 ? 14.297 71.648 62.075 1.00 16.97 162 ARG B CA 1
ATOM 3137 C C . ARG B 1 162 ? 13.177 71.975 61.059 1.00 18.60 162 ARG B C 1
ATOM 3138 O O . ARG B 1 162 ? 11.984 71.907 61.386 1.00 19.51 162 ARG B O 1
ATOM 3146 N N . ASN B 1 163 ? 13.575 72.369 59.846 1.00 16.83 163 ASN B N 1
ATOM 3147 C CA . ASN B 1 163 ? 12.642 72.632 58.743 1.00 16.14 163 ASN B CA 1
ATOM 3148 C C . ASN B 1 163 ? 13.046 71.546 57.751 1.00 13.41 163 ASN B C 1
ATOM 3149 O O . ASN B 1 163 ? 13.899 71.733 56.876 1.00 11.61 163 ASN B O 1
ATOM 3154 N N . ALA B 1 164 ? 12.420 70.389 57.943 1.00 16.89 164 ALA B N 1
ATOM 3155 C CA . ALA B 1 164 ? 12.714 69.187 57.186 1.00 15.57 164 ALA B CA 1
ATOM 3156 C C . ALA B 1 164 ? 12.714 69.302 55.689 1.00 14.80 164 ALA B C 1
ATOM 3157 O O . ALA B 1 164 ? 13.567 68.709 55.028 1.00 17.47 164 ALA B O 1
ATOM 3159 N N . GLU B 1 165 ? 11.781 70.073 55.132 1.00 15.68 165 GLU B N 1
ATOM 3160 C CA . GLU B 1 165 ? 11.715 70.202 53.675 1.00 14.75 165 GLU B CA 1
ATOM 3161 C C . GLU B 1 165 ? 12.886 71.013 53.096 1.00 16.36 165 GLU B C 1
ATOM 3162 O O . GLU B 1 165 ? 13.145 70.962 51.891 1.00 15.63 165 GLU B O 1
ATOM 3168 N N . LYS B 1 166 ? 13.614 71.718 53.971 1.00 14.48 166 LYS B N 1
ATOM 3169 C CA . LYS B 1 166 ? 14.760 72.542 53.573 1.00 16.93 166 LYS B CA 1
ATOM 3170 C C . LYS B 1 166 ? 16.094 71.783 53.622 1.00 15.40 166 LYS B C 1
ATOM 3171 O O . LYS B 1 166 ? 17.042 72.150 52.936 1.00 16.53 166 LYS B O 1
ATOM 3177 N N . ALA B 1 167 ? 16.150 70.712 54.408 1.00 14.32 167 ALA B N 1
ATOM 3178 C CA . ALA B 1 167 ? 17.377 69.919 54.545 1.00 14.49 167 ALA B CA 1
ATOM 3179 C C . ALA B 1 167 ? 17.719 69.066 53.307 1.00 16.27 167 ALA B C 1
ATOM 3180 O O . ALA B 1 167 ? 16.866 68.410 52.722 1.00 13.94 167 ALA B O 1
ATOM 3182 N N . ARG B 1 168 ? 18.971 69.135 52.886 1.00 13.71 168 ARG B N 1
ATOM 3183 C CA . ARG B 1 168 ? 19.469 68.364 51.757 1.00 15.88 168 ARG B CA 1
ATOM 3184 C C . ARG B 1 168 ? 20.708 67.650 52.362 1.00 17.63 168 ARG B C 1
ATOM 3185 O O . ARG B 1 168 ? 21.508 68.291 53.039 1.00 17.91 168 ARG B O 1
ATOM 3193 N N . TYR B 1 169 ? 20.836 66.334 52.177 1.00 12.25 169 TYR B N 1
ATOM 3194 C CA . TYR B 1 169 ? 21.948 65.570 52.756 1.00 10.66 169 TYR B CA 1
ATOM 3195 C C . TYR B 1 169 ? 22.992 65.066 51.775 1.00 9.39 169 TYR B C 1
ATOM 3196 O O . TYR B 1 169 ? 22.675 64.749 50.640 1.00 10.15 169 TYR B O 1
ATOM 3205 N N . LEU B 1 170 ? 24.249 65.006 52.217 1.00 8.52 170 LEU B N 1
ATOM 3206 C CA . LEU B 1 170 ? 25.354 64.540 51.375 1.00 9.10 170 LEU B CA 1
ATOM 3207 C C . LEU B 1 170 ? 26.132 63.463 52.115 1.00 10.24 170 LEU B C 1
ATOM 3208 O O . LEU B 1 170 ? 26.433 63.601 53.298 1.00 9.74 170 LEU B O 1
ATOM 3213 N N . LYS B 1 171 ? 26.418 62.376 51.419 1.00 8.55 171 LYS B N 1
ATOM 3214 C CA . LYS B 1 171 ? 27.193 61.288 51.980 1.00 9.18 171 LYS B CA 1
ATOM 3215 C C . LYS B 1 171 ? 28.629 61.471 51.488 1.00 6.83 171 LYS B C 1
ATOM 3216 O O . LYS B 1 171 ? 28.865 61.759 50.316 1.00 10.91 171 LYS B O 1
ATOM 3222 N N . HIS B 1 172 ? 29.578 61.317 52.399 1.00 6.15 172 HIS B N 1
ATOM 3223 C CA . HIS B 1 172 ? 30.989 61.434 52.072 1.00 6.72 172 HIS B CA 1
ATOM 3224 C C . HIS B 1 172 ? 31.442 60.116 51.433 1.00 7.46 172 HIS B C 1
ATOM 3225 O O . HIS B 1 172 ? 31.126 59.048 51.942 1.00 9.78 172 HIS B O 1
ATOM 3232 N N . VAL B 1 173 ? 32.116 60.214 50.293 1.00 6.69 173 VAL B N 1
ATOM 3233 C CA . VAL B 1 173 ? 32.681 59.060 49.580 1.00 11.13 173 VAL B CA 1
ATOM 3234 C C . VAL B 1 173 ? 34.180 59.124 49.913 1.00 14.37 173 VAL B C 1
ATOM 3235 O O . VAL B 1 173 ? 34.869 60.056 49.495 1.00 13.74 173 VAL B O 1
ATOM 3239 N N . GLY B 1 174 ? 34.678 58.102 50.611 1.00 12.97 174 GLY B N 1
ATOM 3240 C CA . GLY B 1 174 ? 36.069 58.053 51.051 1.00 13.81 174 GLY B CA 1
ATOM 3241 C C . GLY B 1 174 ? 37.241 57.964 50.075 1.00 16.09 174 GLY B C 1
ATOM 3242 O O . GLY B 1 174 ? 38.114 57.126 50.252 1.00 18.88 174 GLY B O 1
ATOM 3243 N N . ILE B 1 175 ? 37.257 58.802 49.041 1.00 11.30 175 ILE B N 1
ATOM 3244 C CA . ILE B 1 175 ? 38.358 58.858 48.084 1.00 10.72 175 ILE B CA 1
ATOM 3245 C C . ILE B 1 175 ? 38.943 60.248 48.328 1.00 10.40 175 ILE B C 1
ATOM 3246 O O . ILE B 1 175 ? 38.189 61.218 48.378 1.00 9.51 175 ILE B O 1
ATOM 3251 N N . TYR B 1 176 ? 40.267 60.348 48.420 1.00 8.66 176 TYR B N 1
ATOM 3252 C CA . TYR B 1 176 ? 40.922 61.634 48.698 1.00 6.45 176 TYR B CA 1
ATOM 3253 C C . TYR B 1 176 ? 42.077 61.918 47.751 1.00 10.50 176 TYR B C 1
ATOM 3254 O O . TYR B 1 176 ? 42.721 60.997 47.248 1.00 11.43 176 TYR B O 1
ATOM 3263 N N . ALA B 1 177 ? 42.329 63.200 47.509 1.00 6.49 177 ALA B N 1
ATOM 3264 C CA . ALA B 1 177 ? 43.495 63.654 46.733 1.00 7.26 177 ALA B CA 1
ATOM 3265 C C . ALA B 1 177 ? 44.244 64.556 47.734 1.00 10.47 177 ALA B C 1
ATOM 3266 O O . ALA B 1 177 ? 43.619 65.385 48.403 1.00 10.82 177 ALA B O 1
ATOM 3268 N N . TYR B 1 178 ? 45.551 64.343 47.900 1.00 7.57 178 TYR B N 1
ATOM 3269 C CA . TYR B 1 178 ? 46.363 65.132 48.828 1.00 9.03 178 TYR B CA 1
ATOM 3270 C C . TYR B 1 178 ? 47.537 65.749 48.125 1.00 11.23 178 TYR B C 1
ATOM 3271 O O . TYR B 1 178 ? 48.194 65.091 47.330 1.00 12.31 178 TYR B O 1
ATOM 3280 N N . ARG B 1 179 ? 47.835 67.002 48.454 1.00 9.79 179 ARG B N 1
ATOM 3281 C CA . ARG B 1 179 ? 49.014 67.671 47.916 1.00 10.79 179 ARG B CA 1
ATOM 3282 C C . ARG B 1 179 ? 50.171 67.059 48.737 1.00 8.29 179 ARG B C 1
ATOM 3283 O O . ARG B 1 179 ? 49.986 66.686 49.902 1.00 9.23 179 ARG B O 1
ATOM 3291 N N . ARG B 1 180 ? 51.359 66.954 48.155 1.00 12.10 180 ARG B N 1
ATOM 3292 C CA . ARG B 1 180 ? 52.504 66.359 48.865 1.00 10.91 180 ARG B CA 1
ATOM 3293 C C . ARG B 1 180 ? 52.836 66.976 50.233 1.00 12.85 180 ARG B C 1
ATOM 3294 O O . ARG B 1 180 ? 53.101 66.260 51.196 1.00 11.21 180 ARG B O 1
ATOM 3302 N N . ASP B 1 181 ? 52.822 68.302 50.322 1.00 10.65 181 ASP B N 1
ATOM 3303 C CA . ASP B 1 181 ? 53.157 68.956 51.581 1.00 12.80 181 ASP B CA 1
ATOM 3304 C C . ASP B 1 181 ? 52.265 68.545 52.742 1.00 11.56 181 ASP B C 1
ATOM 3305 O O . ASP B 1 181 ? 52.717 68.497 53.891 1.00 11.26 181 ASP B O 1
ATOM 3310 N N . VAL B 1 182 ? 51.002 68.229 52.454 1.00 9.81 182 VAL B N 1
ATOM 3311 C CA . VAL B 1 182 ? 50.095 67.783 53.501 1.00 10.01 182 VAL B CA 1
ATOM 3312 C C . VAL B 1 182 ? 50.583 66.459 54.091 1.00 10.14 182 VAL B C 1
ATOM 3313 O O . VAL B 1 182 ? 50.566 66.269 55.309 1.00 9.39 182 VAL B O 1
ATOM 3317 N N . LEU B 1 183 ? 50.972 65.526 53.221 1.00 11.69 183 LEU B N 1
ATOM 3318 C CA . LEU B 1 183 ? 51.473 64.212 53.664 1.00 11.11 183 LEU B CA 1
ATOM 3319 C C . LEU B 1 183 ? 52.816 64.329 54.392 1.00 11.46 183 LEU B C 1
ATOM 3320 O O . LEU B 1 183 ? 53.041 63.629 55.377 1.00 12.12 183 LEU B O 1
ATOM 3325 N N . GLN B 1 184 ? 53.684 65.237 53.929 1.00 10.95 184 GLN B N 1
ATOM 3326 C CA . GLN B 1 184 ? 54.984 65.476 54.586 1.00 11.11 184 GLN B CA 1
ATOM 3327 C C . GLN B 1 184 ? 54.801 66.003 56.006 1.00 12.85 184 GLN B C 1
ATOM 3328 O O . GLN B 1 184 ? 55.624 65.733 56.869 1.00 13.75 184 GLN B O 1
ATOM 3334 N N . ASN B 1 185 ? 53.716 66.741 56.252 1.00 9.88 185 ASN B N 1
ATOM 3335 C CA . ASN B 1 185 ? 53.445 67.299 57.580 1.00 11.46 185 ASN B CA 1
ATOM 3336 C C . ASN B 1 185 ? 52.499 66.468 58.433 1.00 14.33 185 ASN B C 1
ATOM 3337 O O . ASN B 1 185 ? 52.360 66.718 59.640 1.00 15.27 185 ASN B O 1
ATOM 3342 N N . TYR B 1 186 ? 51.884 65.454 57.830 1.00 13.00 186 TYR B N 1
ATOM 3343 C CA . TYR B 1 186 ? 50.886 64.640 58.529 1.00 15.64 186 TYR B CA 1
ATOM 3344 C C . TYR B 1 186 ? 51.222 64.074 59.912 1.00 15.70 186 TYR B C 1
ATOM 3345 O O . TYR B 1 186 ? 50.424 64.193 60.847 1.00 15.31 186 TYR B O 1
ATOM 3354 N N . SER B 1 187 ? 52.390 63.451 60.035 1.00 18.83 187 SER B N 1
ATOM 3355 C CA . SER B 1 187 ? 52.799 62.834 61.298 1.00 21.12 187 SER B CA 1
ATOM 3356 C C . SER B 1 187 ? 52.892 63.785 62.494 1.00 20.09 187 SER B C 1
ATOM 3357 O O . SER B 1 187 ? 52.853 63.346 63.638 1.00 24.56 187 SER B O 1
ATOM 3360 N N . GLN B 1 188 ? 53.004 65.080 62.231 1.00 20.13 188 GLN B N 1
ATOM 3361 C CA . GLN B 1 188 ? 53.100 66.066 63.303 1.00 23.63 188 GLN B CA 1
ATOM 3362 C C . GLN B 1 188 ? 51.747 66.512 63.836 1.00 24.23 188 GLN B C 1
ATOM 3363 O O . GLN B 1 188 ? 51.683 67.202 64.851 1.00 26.14 188 GLN B O 1
ATOM 3369 N N . LEU B 1 189 ? 50.667 66.140 63.153 1.00 19.15 189 LEU B N 1
ATOM 3370 C CA . LEU B 1 189 ? 49.334 66.554 63.596 1.00 20.86 189 LEU B CA 1
ATOM 3371 C C . LEU B 1 189 ? 48.837 65.680 64.737 1.00 20.01 189 LEU B C 1
ATOM 3372 O O . LEU B 1 189 ? 48.931 64.444 64.680 1.00 21.29 189 LEU B O 1
ATOM 3377 N N . PRO B 1 190 ? 48.314 66.310 65.800 1.00 21.36 190 PRO B N 1
ATOM 3378 C CA . PRO B 1 190 ? 47.799 65.557 66.946 1.00 21.29 190 PRO B CA 1
ATOM 3379 C C . PRO B 1 190 ? 46.374 65.093 66.646 1.00 23.15 190 PRO B C 1
ATOM 3380 O O . PRO B 1 190 ? 45.689 65.676 65.793 1.00 20.48 190 PRO B O 1
ATOM 3384 N N . GLU B 1 191 ? 45.945 64.030 67.320 1.00 21.62 191 GLU B N 1
ATOM 3385 C CA . GLU B 1 191 ? 44.585 63.517 67.157 1.00 25.27 191 GLU B CA 1
ATOM 3386 C C . GLU B 1 191 ? 43.698 64.536 67.849 1.00 24.32 191 GLU B C 1
ATOM 3387 O O . GLU B 1 191 ? 44.126 65.189 68.806 1.00 24.48 191 GLU B O 1
ATOM 3393 N N . SER B 1 192 ? 42.484 64.700 67.342 1.00 21.07 192 SER B N 1
ATOM 3394 C CA . SER B 1 192 ? 41.566 65.678 67.898 1.00 16.68 192 SER B CA 1
ATOM 3395 C C . SER B 1 192 ? 40.434 65.001 68.653 1.00 14.84 192 SER B C 1
ATOM 3396 O O . SER B 1 192 ? 40.143 63.820 68.449 1.00 13.62 192 SER B O 1
ATOM 3399 N N . MET B 1 193 ? 39.821 65.745 69.559 1.00 12.39 193 MET B N 1
ATOM 3400 C CA . MET B 1 193 ? 38.706 65.205 70.316 1.00 10.12 193 MET B CA 1
ATOM 3401 C C . MET B 1 193 ? 37.578 64.757 69.361 1.00 12.09 193 MET B C 1
ATOM 3402 O O . MET B 1 193 ? 37.062 63.646 69.526 1.00 10.49 193 MET B O 1
ATOM 3407 N N . PRO B 1 194 ? 37.172 65.605 68.364 1.00 11.73 194 PRO B N 1
ATOM 3408 C CA . PRO B 1 194 ? 36.101 65.188 67.442 1.00 11.50 194 PRO B CA 1
ATOM 3409 C C . PRO B 1 194 ? 36.475 63.923 66.655 1.00 10.27 194 PRO B C 1
ATOM 3410 O O . PRO B 1 194 ? 35.632 63.065 66.439 1.00 10.13 194 PRO B O 1
ATOM 3414 N N . GLU B 1 195 ? 37.739 63.819 66.247 1.00 7.58 195 GLU B N 1
ATOM 3415 C CA . GLU B 1 195 ? 38.216 62.641 65.532 1.00 11.21 195 GLU B CA 1
ATOM 3416 C C . GLU B 1 195 ? 38.018 61.383 66.390 1.00 9.55 195 GLU B C 1
ATOM 3417 O O . GLU B 1 195 ? 37.476 60.394 65.925 1.00 12.06 195 GLU B O 1
ATOM 3423 N N . GLN B 1 196 ? 38.417 61.451 67.659 1.00 10.56 196 GLN B N 1
ATOM 3424 C CA . GLN B 1 196 ? 38.312 60.312 68.561 1.00 10.85 196 GLN B CA 1
ATOM 3425 C C . GLN B 1 196 ? 36.890 59.968 68.916 1.00 12.88 196 GLN B C 1
ATOM 3426 O O . GLN B 1 196 ? 36.587 58.802 69.069 1.00 16.82 196 GLN B O 1
ATOM 3432 N N . ALA B 1 197 ? 36.030 60.972 69.103 1.00 9.56 197 ALA B N 1
ATOM 3433 C CA . ALA B 1 197 ? 34.631 60.744 69.434 1.00 9.65 197 ALA B CA 1
ATOM 3434 C C . ALA B 1 197 ? 33.830 60.133 68.281 1.00 11.01 197 ALA B C 1
ATOM 3435 O O . ALA B 1 197 ? 33.050 59.201 68.475 1.00 12.28 197 ALA B O 1
ATOM 3437 N N . GLU B 1 198 ? 34.017 60.676 67.086 1.00 12.32 198 GLU B N 1
ATOM 3438 C CA . GLU B 1 198 ? 33.290 60.237 65.885 1.00 11.49 198 GLU B CA 1
ATOM 3439 C C . GLU B 1 198 ? 33.912 59.042 65.209 1.00 9.76 198 GLU B C 1
ATOM 3440 O O . GLU B 1 198 ? 33.252 58.359 64.438 1.00 12.03 198 GLU B O 1
ATOM 3446 N N . SER B 1 199 ? 35.198 58.824 65.486 1.00 11.31 199 SER B N 1
ATOM 3447 C CA . SER B 1 199 ? 35.985 57.786 64.836 1.00 14.35 199 SER B CA 1
ATOM 3448 C C . SER B 1 199 ? 36.071 58.120 63.327 1.00 15.60 199 SER B C 1
ATOM 3449 O O . SER B 1 199 ? 35.694 57.319 62.467 1.00 15.69 199 SER B O 1
ATOM 3452 N N . LEU B 1 200 ? 36.504 59.349 63.027 1.00 11.84 200 LEU B N 1
ATOM 3453 C CA . LEU B 1 200 ? 36.647 59.856 61.651 1.00 10.10 200 LEU B CA 1
ATOM 3454 C C . LEU B 1 200 ? 38.019 60.511 61.529 1.00 11.61 200 LEU B C 1
ATOM 3455 O O . LEU B 1 200 ? 38.223 61.628 62.010 1.00 8.09 200 LEU B O 1
ATOM 3460 N N . GLU B 1 201 ? 38.927 59.857 60.806 1.00 10.23 201 GLU B N 1
ATOM 3461 C CA . GLU B 1 201 ? 40.284 60.353 60.651 1.00 13.28 201 GLU B CA 1
ATOM 3462 C C . GLU B 1 201 ? 40.416 61.686 59.942 1.00 13.03 201 GLU B C 1
ATOM 3463 O O . GLU B 1 201 ? 41.323 62.449 60.254 1.00 12.01 201 GLU B O 1
ATOM 3469 N N . GLN B 1 202 ? 39.542 61.970 58.974 1.00 10.94 202 GLN B N 1
ATOM 3470 C CA . GLN B 1 202 ? 39.629 63.243 58.259 1.00 11.27 202 GLN B CA 1
ATOM 3471 C C . GLN B 1 202 ? 39.438 64.467 59.165 1.00 8.80 202 GLN B C 1
ATOM 3472 O O . GLN B 1 202 ? 39.819 65.574 58.794 1.00 10.93 202 GLN B O 1
ATOM 3478 N N . LEU B 1 203 ? 38.814 64.274 60.322 1.00 5.35 203 LEU B N 1
ATOM 3479 C CA . LEU B 1 203 ? 38.626 65.369 61.280 1.00 8.76 203 LEU B CA 1
ATOM 3480 C C . LEU B 1 203 ? 39.981 65.823 61.885 1.00 11.27 203 LEU B C 1
ATOM 3481 O O . LEU B 1 203 ? 40.070 66.900 62.456 1.00 12.00 203 LEU B O 1
ATOM 3486 N N . ARG B 1 204 ? 41.028 65.010 61.752 1.00 8.48 204 ARG B N 1
ATOM 3487 C CA . ARG B 1 204 ? 42.358 65.394 62.250 1.00 11.18 204 ARG B CA 1
ATOM 3488 C C . ARG B 1 204 ? 42.876 66.573 61.409 1.00 11.09 204 ARG B C 1
ATOM 3489 O O . ARG B 1 204 ? 43.567 67.473 61.917 1.00 10.04 204 ARG B O 1
ATOM 3497 N N . LEU B 1 205 ? 42.556 66.545 60.114 1.00 9.30 205 LEU B N 1
ATOM 3498 C CA . LEU B 1 205 ? 42.956 67.602 59.166 1.00 8.45 205 LEU B CA 1
ATOM 3499 C C . LEU B 1 205 ? 42.218 68.903 59.457 1.00 8.75 205 LEU B C 1
ATOM 3500 O O . LEU B 1 205 ? 42.813 69.984 59.475 1.00 11.01 205 LEU B O 1
ATOM 3505 N N . MET B 1 206 ? 40.918 68.792 59.698 1.00 8.96 206 MET B N 1
ATOM 3506 C CA . MET B 1 206 ? 40.101 69.956 59.990 1.00 9.89 206 MET B CA 1
ATOM 3507 C C . MET B 1 206 ? 40.475 70.620 61.306 1.00 10.34 206 MET B C 1
ATOM 3508 O O . MET B 1 206 ? 40.412 71.834 61.420 1.00 11.27 206 MET B O 1
ATOM 3513 N N . ASN B 1 207 ? 40.842 69.819 62.303 1.00 10.11 207 ASN B N 1
ATOM 3514 C CA . ASN B 1 207 ? 41.263 70.341 63.606 1.00 10.60 207 ASN B CA 1
ATOM 3515 C C . ASN B 1 207 ? 42.463 71.283 63.431 1.00 11.76 207 ASN B C 1
ATOM 3516 O O . ASN B 1 207 ? 42.561 72.301 64.103 1.00 13.85 207 ASN B O 1
ATOM 3521 N N . ALA B 1 208 ? 43.336 70.959 62.486 1.00 11.04 208 ALA B N 1
ATOM 3522 C CA . ALA B 1 208 ? 44.522 71.746 62.197 1.00 13.31 208 ALA B CA 1
ATOM 3523 C C . ALA B 1 208 ? 44.280 72.908 61.230 1.00 13.47 208 ALA B C 1
ATOM 3524 O O . ALA B 1 208 ? 45.220 73.611 60.875 1.00 17.14 208 ALA B O 1
ATOM 3526 N N . GLY B 1 209 ? 43.043 73.083 60.767 1.00 11.18 209 GLY B N 1
ATOM 3527 C CA . GLY B 1 209 ? 42.756 74.158 59.844 1.00 11.82 209 GLY B CA 1
ATOM 3528 C C . GLY B 1 209 ? 43.097 73.891 58.386 1.00 13.04 209 GLY B C 1
ATOM 3529 O O . GLY B 1 209 ? 43.212 74.830 57.583 1.00 13.46 209 GLY B O 1
ATOM 3530 N N . ILE B 1 210 ? 43.248 72.618 58.021 1.00 11.42 210 ILE B N 1
ATOM 3531 C CA . ILE B 1 210 ? 43.568 72.264 56.639 1.00 10.23 210 ILE B CA 1
ATOM 3532 C C . ILE B 1 210 ? 42.250 72.112 55.888 1.00 13.53 210 ILE B C 1
ATOM 3533 O O . ILE B 1 210 ? 41.399 71.305 56.259 1.00 13.50 210 ILE B O 1
ATOM 3538 N N . ASN B 1 211 ? 42.089 72.904 54.837 1.00 9.83 211 ASN B N 1
ATOM 3539 C CA . ASN B 1 211 ? 40.868 72.883 54.065 1.00 9.97 211 ASN B CA 1
ATOM 3540 C C . ASN B 1 211 ? 40.673 71.601 53.225 1.00 9.09 211 ASN B C 1
ATOM 3541 O O . ASN B 1 211 ? 41.597 71.117 52.579 1.00 10.03 211 ASN B O 1
ATOM 3546 N N . ILE B 1 212 ? 39.441 71.113 53.183 1.00 6.99 212 ILE B N 1
ATOM 3547 C CA . ILE B 1 212 ? 39.106 69.930 52.402 1.00 7.69 212 ILE B CA 1
ATOM 3548 C C . ILE B 1 212 ? 37.931 70.328 51.494 1.00 7.70 212 ILE B C 1
ATOM 3549 O O . ILE B 1 212 ? 36.858 70.647 51.987 1.00 8.14 212 ILE B O 1
ATOM 3554 N N . ARG B 1 213 ? 38.141 70.363 50.182 1.00 6.96 213 ARG B N 1
ATOM 3555 C CA . ARG B 1 213 ? 37.046 70.729 49.269 1.00 7.33 213 ARG B CA 1
ATOM 3556 C C . ARG B 1 213 ? 36.355 69.427 48.867 1.00 10.80 213 ARG B C 1
ATOM 3557 O O . ARG B 1 213 ? 37.022 68.425 48.578 1.00 9.32 213 ARG B O 1
ATOM 3565 N N . THR B 1 214 ? 35.028 69.455 48.828 1.00 10.17 214 THR B N 1
ATOM 3566 C CA . THR B 1 214 ? 34.227 68.262 48.556 1.00 15.12 214 THR B CA 1
ATOM 3567 C C . THR B 1 214 ? 33.398 68.395 47.296 1.00 20.62 214 THR B C 1
ATOM 3568 O O . THR B 1 214 ? 32.421 69.128 47.306 1.00 29.95 214 THR B O 1
ATOM 3572 N N . PHE B 1 215 ? 33.750 67.629 46.260 1.00 15.17 215 PHE B N 1
ATOM 3573 C CA . PHE B 1 215 ? 33.074 67.629 44.966 1.00 11.90 215 PHE B CA 1
ATOM 3574 C C . PHE B 1 215 ? 31.932 66.615 44.883 1.00 15.89 215 PHE B C 1
ATOM 3575 O O . PHE B 1 215 ? 32.101 65.424 45.181 1.00 14.24 215 PHE B O 1
ATOM 3583 N N . GLU B 1 216 ? 30.791 67.076 44.375 1.00 16.31 216 GLU B N 1
ATOM 3584 C CA . GLU B 1 216 ? 29.609 66.227 44.262 1.00 15.88 216 GLU B CA 1
ATOM 3585 C C . GLU B 1 216 ? 29.536 65.427 42.971 1.00 16.71 216 GLU B C 1
ATOM 3586 O O . GLU B 1 216 ? 29.730 65.968 41.882 1.00 20.88 216 GLU B O 1
ATOM 3592 N N . VAL B 1 217 ? 29.273 64.126 43.106 1.00 16.59 217 VAL B N 1
ATOM 3593 C CA . VAL B 1 217 ? 29.130 63.206 41.972 1.00 16.18 217 VAL B CA 1
ATOM 3594 C C . VAL B 1 217 ? 27.809 62.447 42.145 1.00 16.33 217 VAL B C 1
ATOM 3595 O O . VAL B 1 217 ? 27.086 62.667 43.111 1.00 14.66 217 VAL B O 1
ATOM 3599 N N . ALA B 1 218 ? 27.484 61.554 41.215 1.00 17.20 218 ALA B N 1
ATOM 3600 C CA . ALA B 1 218 ? 26.255 60.758 41.330 1.00 18.30 218 ALA B CA 1
ATOM 3601 C C . ALA B 1 218 ? 26.440 59.607 42.339 1.00 18.61 218 ALA B C 1
ATOM 3602 O O . ALA B 1 218 ? 27.578 59.234 42.657 1.00 19.24 218 ALA B O 1
ATOM 3604 N N . ALA B 1 219 ? 25.340 59.048 42.853 1.00 17.47 219 ALA B N 1
ATOM 3605 C CA . ALA B 1 219 ? 25.405 57.941 43.824 1.00 19.68 219 ALA B CA 1
ATOM 3606 C C . ALA B 1 219 ? 26.397 56.863 43.353 1.00 24.24 219 ALA B C 1
ATOM 3607 O O . ALA B 1 219 ? 26.415 56.485 42.185 1.00 25.56 219 ALA B O 1
ATOM 3609 N N . THR B 1 220 ? 27.255 56.413 44.262 1.00 25.04 220 THR B N 1
ATOM 3610 C CA . THR B 1 220 ? 28.297 55.440 43.933 1.00 28.17 220 THR B CA 1
ATOM 3611 C C . THR B 1 220 ? 27.926 53.995 44.284 1.00 30.83 220 THR B C 1
ATOM 3612 O O . THR B 1 220 ? 26.963 53.751 45.018 1.00 29.47 220 THR B O 1
ATOM 3616 N N . GLY B 1 221 ? 28.719 53.047 43.768 1.00 31.77 221 GLY B N 1
ATOM 3617 C CA . GLY B 1 221 ? 28.502 51.639 44.062 1.00 34.03 221 GLY B CA 1
ATOM 3618 C C . GLY B 1 221 ? 28.930 51.292 45.491 1.00 36.87 221 GLY B C 1
ATOM 3619 O O . GLY B 1 221 ? 29.712 52.018 46.125 1.00 34.30 221 GLY B O 1
ATOM 3620 N N . PRO B 1 222 ? 28.415 50.186 46.044 1.00 39.04 222 PRO B N 1
ATOM 3621 C CA . PRO B 1 222 ? 28.787 49.804 47.409 1.00 40.01 222 PRO B CA 1
ATOM 3622 C C . PRO B 1 222 ? 30.190 49.199 47.546 1.00 40.05 222 PRO B C 1
ATOM 3623 O O . PRO B 1 222 ? 30.770 48.677 46.582 1.00 40.62 222 PRO B O 1
ATOM 3627 N N . GLY B 1 223 ? 30.746 49.327 48.747 1.00 40.83 223 GLY B N 1
ATOM 3628 C CA . GLY B 1 223 ? 32.049 48.761 49.038 1.00 39.92 223 GLY B CA 1
ATOM 3629 C C . GLY B 1 223 ? 31.850 47.315 49.482 1.00 39.43 223 GLY B C 1
ATOM 3630 O O . GLY B 1 223 ? 30.720 46.880 49.720 1.00 37.32 223 GLY B O 1
ATOM 3631 N N . VAL B 1 224 ? 32.937 46.557 49.572 1.00 38.97 224 VAL B N 1
ATOM 3632 C CA . VAL B 1 224 ? 32.854 45.161 49.983 1.00 38.81 224 VAL B CA 1
ATOM 3633 C C . VAL B 1 224 ? 33.519 44.991 51.349 1.00 41.85 224 VAL B C 1
ATOM 3634 O O . VAL B 1 224 ? 34.740 44.887 51.436 1.00 40.70 224 VAL B O 1
ATOM 3638 N N . ASP B 1 225 ? 32.704 44.976 52.406 1.00 47.95 225 ASP B N 1
ATOM 3639 C CA . ASP B 1 225 ? 33.185 44.831 53.794 1.00 53.12 225 ASP B CA 1
ATOM 3640 C C . ASP B 1 225 ? 32.629 43.604 54.526 1.00 51.13 225 ASP B C 1
ATOM 3641 O O . ASP B 1 225 ? 33.228 43.117 55.488 1.00 50.75 225 ASP B O 1
ATOM 3646 N N . THR B 1 226 ? 31.487 43.108 54.060 1.00 48.05 226 THR B N 1
ATOM 3647 C CA . THR B 1 226 ? 30.848 41.933 54.647 1.00 46.74 226 THR B CA 1
ATOM 3648 C C . THR B 1 226 ? 30.563 40.909 53.544 1.00 45.27 226 THR B C 1
ATOM 3649 O O . THR B 1 226 ? 30.480 41.266 52.368 1.00 42.17 226 THR B O 1
ATOM 3653 N N . PRO B 1 227 ? 30.447 39.615 53.902 1.00 46.21 227 PRO B N 1
ATOM 3654 C CA . PRO B 1 227 ? 30.168 38.614 52.865 1.00 45.06 227 PRO B CA 1
ATOM 3655 C C . PRO B 1 227 ? 28.875 38.895 52.093 1.00 45.56 227 PRO B C 1
ATOM 3656 O O . PRO B 1 227 ? 28.730 38.460 50.946 1.00 45.76 227 PRO B O 1
ATOM 3660 N N . ALA B 1 228 ? 27.964 39.654 52.711 1.00 44.93 228 ALA B N 1
ATOM 3661 C CA . ALA B 1 228 ? 26.684 40.026 52.094 1.00 44.19 228 ALA B CA 1
ATOM 3662 C C . ALA B 1 228 ? 26.891 41.060 50.978 1.00 44.20 228 ALA B C 1
ATOM 3663 O O . ALA B 1 228 ? 26.260 40.987 49.913 1.00 43.22 228 ALA B O 1
ATOM 3665 N N . CYS B 1 229 ? 27.757 42.037 51.250 1.00 42.96 229 CYS B N 1
ATOM 3666 C CA . CYS B 1 229 ? 28.093 43.077 50.285 1.00 41.03 229 CYS B CA 1
ATOM 3667 C C . CYS B 1 229 ? 28.845 42.442 49.117 1.00 37.79 229 CYS B C 1
ATOM 3668 O O . CYS B 1 229 ? 28.687 42.864 47.973 1.00 38.50 229 CYS B O 1
ATOM 3671 N N . LEU B 1 230 ? 29.635 41.408 49.407 1.00 35.26 230 LEU B N 1
ATOM 3672 C CA . LEU B 1 230 ? 30.397 40.691 48.383 1.00 33.02 230 LEU B CA 1
ATOM 3673 C C . LEU B 1 230 ? 29.484 40.034 47.349 1.00 34.62 230 LEU B C 1
ATOM 3674 O O . LEU B 1 230 ? 29.761 40.092 46.151 1.00 32.09 230 LEU B O 1
ATOM 3679 N N . GLU B 1 231 ? 28.391 39.423 47.809 1.00 39.42 231 GLU B N 1
ATOM 3680 C CA . GLU B 1 231 ? 27.437 38.765 46.909 1.00 42.85 231 GLU B CA 1
ATOM 3681 C C . GLU B 1 231 ? 26.680 39.799 46.068 1.00 42.74 231 GLU B C 1
ATOM 3682 O O . GLU B 1 231 ? 26.387 39.579 44.891 1.00 41.39 231 GLU B O 1
ATOM 3688 N N . LYS B 1 232 ? 26.386 40.937 46.684 1.00 42.50 232 LYS B N 1
ATOM 3689 C CA . LYS B 1 232 ? 25.689 42.021 46.008 1.00 43.75 232 LYS B CA 1
ATOM 3690 C C . LYS B 1 232 ? 26.555 42.564 44.849 1.00 40.23 232 LYS B C 1
ATOM 3691 O O . LYS B 1 232 ? 26.093 42.619 43.704 1.00 37.49 232 LYS B O 1
ATOM 3697 N N . VAL B 1 233 ? 27.817 42.902 45.143 1.00 36.02 233 VAL B N 1
ATOM 3698 C CA . VAL B 1 233 ? 28.765 43.416 44.138 1.00 34.22 233 VAL B CA 1
ATOM 3699 C C . VAL B 1 233 ? 28.991 42.403 42.999 1.00 34.88 233 VAL B C 1
ATOM 3700 O O . VAL B 1 233 ? 29.067 42.790 41.830 1.00 34.43 233 VAL B O 1
ATOM 3704 N N . ARG B 1 234 ? 29.069 41.112 43.334 1.00 34.98 234 ARG B N 1
ATOM 3705 C CA . ARG B 1 234 ? 29.268 40.066 42.320 1.00 36.72 234 ARG B CA 1
ATOM 3706 C C . ARG B 1 234 ? 28.110 40.058 41.329 1.00 39.38 234 ARG B C 1
ATOM 3707 O O . ARG B 1 234 ? 28.323 39.995 40.117 1.00 39.94 234 ARG B O 1
ATOM 3715 N N . ALA B 1 235 ? 26.889 40.143 41.860 1.00 41.95 235 ALA B N 1
ATOM 3716 C CA . ALA B 1 235 ? 25.668 40.162 41.047 1.00 44.06 235 ALA B CA 1
ATOM 3717 C C . ALA B 1 235 ? 25.615 41.428 40.188 1.00 43.94 235 ALA B C 1
ATOM 3718 O O . ALA B 1 235 ? 25.238 41.373 39.013 1.00 44.09 235 ALA B O 1
ATOM 3720 N N . LEU B 1 236 ? 26.016 42.555 40.782 1.00 44.48 236 LEU B N 1
ATOM 3721 C CA . LEU B 1 236 ? 26.037 43.858 40.107 1.00 45.62 236 LEU B CA 1
ATOM 3722 C C . LEU B 1 236 ? 27.067 43.937 38.988 1.00 46.41 236 LEU B C 1
ATOM 3723 O O . LEU B 1 236 ? 26.791 44.513 37.929 1.00 44.90 236 LEU B O 1
ATOM 3728 N N . MET B 1 237 ? 28.251 43.370 39.234 1.00 48.04 237 MET B N 1
ATOM 3729 C CA . MET B 1 237 ? 29.326 43.357 38.246 1.00 51.14 237 MET B CA 1
ATOM 3730 C C . MET B 1 237 ? 29.067 42.333 37.138 1.00 53.89 237 MET B C 1
ATOM 3731 O O . MET B 1 237 ? 29.572 42.474 36.026 1.00 55.13 237 MET B O 1
ATOM 3736 N N . ALA B 1 238 ? 28.262 41.318 37.447 1.00 57.91 238 ALA B N 1
ATOM 3737 C CA . ALA B 1 238 ? 27.898 40.275 36.491 1.00 62.06 238 ALA B CA 1
ATOM 3738 C C . ALA B 1 238 ? 26.958 40.819 35.399 1.00 66.36 238 ALA B C 1
ATOM 3739 O O . ALA B 1 238 ? 27.243 40.674 34.202 1.00 66.58 238 ALA B O 1
ATOM 3741 N N . GLN B 1 239 ? 25.854 41.452 35.813 1.00 70.47 239 GLN B N 1
ATOM 3742 C CA . GLN B 1 239 ? 24.873 42.016 34.873 1.00 74.50 239 GLN B CA 1
ATOM 3743 C C . GLN B 1 239 ? 25.444 43.198 34.098 1.00 75.70 239 GLN B C 1
ATOM 3744 O O . GLN B 1 239 ? 24.938 43.553 33.036 1.00 76.45 239 GLN B O 1
ATOM 3750 N N . GLU B 1 240 ? 26.492 43.811 34.642 1.00 77.80 240 GLU B N 1
ATOM 3751 C CA . GLU B 1 240 ? 27.167 44.936 33.996 1.00 79.04 240 GLU B CA 1
ATOM 3752 C C . GLU B 1 240 ? 28.027 44.373 32.839 1.00 80.94 240 GLU B C 1
ATOM 3753 O O . GLU B 1 240 ? 29.011 44.989 32.410 1.00 82.55 240 GLU B O 1
ATOM 3759 N N . LEU B 1 241 ? 27.641 43.195 32.342 1.00 80.83 241 LEU B N 1
ATOM 3760 C CA . LEU B 1 241 ? 28.343 42.524 31.251 1.00 79.39 241 LEU B CA 1
ATOM 3761 C C . LEU B 1 241 ? 27.354 41.970 30.210 1.00 79.96 241 LEU B C 1
ATOM 3762 O O . LEU B 1 241 ? 26.994 40.773 30.283 1.00 79.38 241 LEU B O 1
#

Sequence (486 aa):
SKAVIVIPARYGSSRLPGKPLLDIVGKPMIQHVYERALQVAGVAEVWVATDDPRVEQAVQAFGGKAIMTRNDHESGTDRLVEVMHKVEADIYINLQGDEPMIRPRDVETLLQGMRDDPALPVATLCHAISAAEAAEPSTVKVVVNTRQDALYFSRSPIPYPRNAEKARYLKHVGIYAYRRDVLQNYSQLPESMPEQAESLEQLRLMNAGINIRTFEVAATGPGVDTPACLEKVRALMAQELAENASKAVIVIPARYGSSRLPGKPLLDIVGKPMIQHVYERALQVAGVAEVWVATDDPRVEQAVQAFGGKAIMTRNDHESGTDRLVEVMHKVEADIYINLQGDEPMIRPRDVETLLQGMRDDPALPVATLCHAISAAEAAEPSTVKVVVNTRQDALYFSRSPIPYPRNAEKARYLKHVGIYAYRRDVLQNYSQLPESMPEQAESLEQLRLMNAGINIRTFEVAATGPGVDTPACLEKVRALMAQEL

Radius of gyration: 27.06 Å; Cα contacts (8 Å, |Δi|>4): 1019; chains: 2; bounding box: 55×71×70 Å

B-factor: mean 28.68, std 20.77, range [2.36, 100.0]

Secondary structure (DSSP, 8-state):
--EEEEEE--S--SSSTTGGG-EETTEEHHHHHHHHHHT-TT--EEEEEES-HHHHHHHHHTT-EEEE--S--SSHHHHHHHHHHHS--SEEEE--TT-TT--HHHHHHHHHHHHH-TT--EEEEEEEE-HHHHT-TTSPEEEE-TT-BEEEEESS-SS--TTGGG--EEEEEEEEEEEHHHHHHGGGSPP-HHHHHHT-TTHHHHHTT--EEEEE----PPPSSSHHHHHHHHHHHHHHHHHT-/--EEEEEE--S--SSSTTGGG-EETTEEHHHHHHHHHTT-TT-SEEEEEES-HHHHHHHHHTT--EEE--S--SSHHHHHHHHHHHS--SEEEE--TT-TT--HHHHHHHHHHHHH-TT--EEEEEEEE-HHHHT-TTSPEEEE-TT-BEEEEESS-SS--TTGGG--EEEEEEEEEEEHHHHHHGGGPPP-HHHHHHT-TTHHHHHTT--EEEEE-SPPPPP--SHHHHHHHHHHHHHT-

Solvent-accessible surface area: 20774 Å² total; per-residue (Å²): 95,78,0,0,0,0,0,22,4,108,47,58,43,113,168,21,102,5,33,4,53,42,70,0,55,65,71,39,1,0,31,13,0,17,54,38,1,111,105,6,68,46,28,62,41,6,48,0,0,0,26,22,77,131,0,41,110,26,0,89,92,58,65,7,94,18,22,80,12,126,108,103,18,141,15,38,13,26,4,1,19,28,0,1,133,148,9,130,2,67,0,0,0,10,3,58,8,32,44,0,29,16,80,14,145,11,0,41,56,0,4,95,11,0,81,108,42,108,86,2,30,0,0,0,0,2,13,46,20,64,68,83,98,0,58,95,43,88,18,21,0,2,3,32,13,88,127,68,12,8,20,0,0,0,28,3,45,0,1,52,55,111,58,63,145,111,24,113,8,13,68,16,9,26,2,27,0,6,35,65,79,10,1,96,94,2,78,150,35,87,90,5,60,9,13,59,0,0,61,11,46,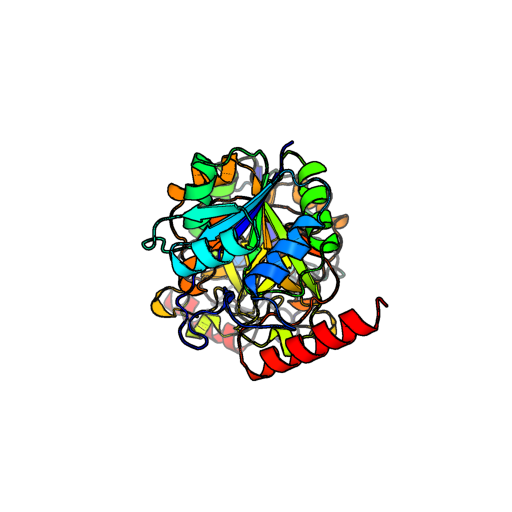15,2,18,4,12,16,43,56,38,49,0,37,1,30,78,21,72,69,47,27,38,32,2,91,40,74,79,38,10,94,90,0,72,62,65,6,45,104,50,120,79,121,115,141,101,77,1,0,0,0,0,18,4,116,51,25,33,123,148,16,97,5,31,5,54,44,71,0,63,62,72,34,1,0,26,14,0,13,54,42,2,108,118,9,71,46,30,64,40,7,51,0,0,0,27,19,82,133,0,39,114,26,0,89,92,55,67,9,94,15,22,68,10,145,114,84,27,158,22,30,14,35,8,1,21,32,0,1,131,110,10,126,6,70,0,0,0,6,3,55,9,33,38,0,28,14,81,28,183,11,1,44,56,0,4,98,8,0,79,104,41,107,86,2,33,0,0,0,0,2,12,47,19,56,67,78,92,0,58,87,51,92,19,22,0,2,3,31,17,90,179,69,18,8,20,0,0,0,24,2,44,0,1,56,56,106,55,70,139,85,20,116,9,13,73,16,9,27,3,29,0,5,37,62,79,9,1,97,78,3,96,150,34,81,106,6,64,9,14,65,0,0,57,11,46,15,2,31,3,11,16,29,37,37,51,0,35,1,28,77,20,72,71,40,26,44,21,0,78,40,64,72,24,10,103,94,0,72,61,64,8,48,145,92,165